Protein AF-0000000074538417 (afdb_homodimer)

Radius of gyration: 27.84 Å; Cα contacts (8 Å, |Δi|>4): 1032; chains: 2; bounding box: 49×85×72 Å

Structure (mmCIF, N/CA/C/O backbone):
data_AF-0000000074538417-model_v1
#
loop_
_entity.id
_entity.type
_entity.pdbx_description
1 polymer 'Transcriptional regulator, LysR family'
#
loop_
_atom_site.group_PDB
_atom_site.id
_atom_site.type_symbol
_atom_site.label_atom_id
_atom_site.label_alt_id
_atom_site.label_comp_id
_atom_site.label_asym_id
_atom_site.label_entity_id
_atom_site.label_seq_id
_atom_site.pdbx_PDB_ins_code
_atom_site.Cartn_x
_atom_site.Cartn_y
_atom_site.Cartn_z
_atom_site.occupancy
_atom_site.B_iso_or_equiv
_atom_site.auth_seq_id
_atom_site.auth_comp_id
_atom_site.auth_asym_id
_atom_site.auth_atom_id
_atom_site.pdbx_PDB_model_num
ATOM 1 N N . MET A 1 1 ? 8.109 -46.25 4.039 1 51.72 1 MET A N 1
ATOM 2 C CA . MET A 1 1 ? 8.203 -44.781 3.967 1 51.72 1 MET A CA 1
ATOM 3 C C . MET A 1 1 ? 7.785 -44.281 2.59 1 51.72 1 MET A C 1
ATOM 5 O O . MET A 1 1 ? 8.258 -44.781 1.569 1 51.72 1 MET A O 1
ATOM 9 N N . ASN A 1 2 ? 6.469 -43.719 2.627 1 66.06 2 ASN A N 1
ATOM 10 C CA . ASN A 1 2 ? 5.992 -43.281 1.321 1 66.06 2 ASN A CA 1
ATOM 11 C C . ASN A 1 2 ? 5.723 -41.781 1.306 1 66.06 2 ASN A C 1
ATOM 13 O O . ASN A 1 2 ? 5.688 -41.125 2.359 1 66.06 2 ASN A O 1
ATOM 17 N N . LEU A 1 3 ? 5.711 -41.219 0.192 1 75.38 3 LEU A N 1
ATOM 18 C CA . LEU A 1 3 ? 5.555 -39.812 -0.021 1 75.38 3 LEU A CA 1
ATOM 19 C C . LEU A 1 3 ? 4.289 -39.281 0.655 1 75.38 3 LEU A C 1
ATOM 21 O O . LEU A 1 3 ? 4.258 -38.156 1.154 1 75.38 3 LEU A O 1
ATOM 25 N N . ARG A 1 4 ? 3.393 -40.156 0.791 1 78.44 4 ARG A N 1
ATOM 26 C CA . ARG A 1 4 ? 2.109 -39.781 1.373 1 78.44 4 ARG A CA 1
ATOM 27 C C . ARG A 1 4 ? 2.248 -39.5 2.863 1 78.44 4 ARG A C 1
ATOM 29 O O . ARG A 1 4 ? 1.647 -38.531 3.377 1 78.44 4 ARG A O 1
ATOM 36 N N . TYR A 1 5 ? 3.029 -40.281 3.543 1 82.62 5 TYR A N 1
ATOM 37 C CA . TYR A 1 5 ? 3.266 -40.062 4.965 1 82.62 5 TYR A CA 1
ATOM 38 C C . TYR A 1 5 ? 4.016 -38.75 5.199 1 82.62 5 TYR A C 1
ATOM 40 O O . TYR A 1 5 ? 3.77 -38.062 6.184 1 82.62 5 TYR A O 1
ATOM 48 N N . MET A 1 6 ? 4.902 -38.469 4.32 1 82.31 6 MET A N 1
ATOM 49 C CA . MET A 1 6 ? 5.637 -37.219 4.422 1 82.31 6 MET A CA 1
ATOM 50 C C . MET A 1 6 ? 4.688 -36.031 4.32 1 82.31 6 MET A C 1
ATOM 52 O O . MET A 1 6 ? 4.844 -35.031 5.047 1 82.31 6 MET A O 1
ATOM 56 N N . GLU A 1 7 ? 3.748 -36.156 3.453 1 86.06 7 GLU A N 1
ATOM 57 C CA . GLU A 1 7 ? 2.729 -35.125 3.318 1 86.06 7 GLU A CA 1
ATOM 58 C C . GLU A 1 7 ? 1.938 -34.969 4.613 1 86.06 7 GLU A C 1
ATOM 60 O O . GLU A 1 7 ? 1.624 -33.844 5.016 1 86.06 7 GLU A O 1
ATOM 65 N N . PHE A 1 8 ? 1.671 -36.125 5.211 1 88.31 8 PHE A N 1
ATOM 66 C CA . PHE A 1 8 ? 0.924 -36.094 6.465 1 88.31 8 PHE A CA 1
ATOM 67 C C . PHE A 1 8 ? 1.686 -35.344 7.543 1 88.31 8 PHE A C 1
ATOM 69 O O . PHE A 1 8 ? 1.124 -34.469 8.211 1 88.31 8 PHE A O 1
ATOM 76 N N . ILE A 1 9 ? 2.92 -35.625 7.629 1 88.62 9 ILE A N 1
ATOM 77 C CA . ILE A 1 9 ? 3.746 -35.062 8.695 1 88.62 9 ILE A CA 1
ATOM 78 C C . ILE A 1 9 ? 3.93 -33.562 8.484 1 88.62 9 ILE A C 1
ATOM 80 O O . ILE A 1 9 ? 3.809 -32.781 9.422 1 88.62 9 ILE A O 1
ATOM 84 N N . VAL A 1 10 ? 4.191 -33.188 7.273 1 87.94 10 VAL A N 1
ATOM 85 C CA . VAL A 1 10 ? 4.41 -31.797 6.973 1 87.94 10 VAL A CA 1
ATOM 86 C C . VAL A 1 10 ? 3.133 -31 7.242 1 87.94 10 VAL A C 1
ATOM 88 O O . VAL A 1 10 ? 3.176 -29.922 7.836 1 87.94 10 VAL A O 1
ATOM 91 N N . THR A 1 11 ? 1.998 -31.516 6.867 1 89.06 11 THR A N 1
ATOM 92 C CA . THR A 1 11 ? 0.714 -30.844 7.078 1 89.06 11 THR A CA 1
ATOM 93 C C . THR A 1 11 ? 0.4 -30.734 8.562 1 89.06 11 THR A C 1
ATOM 95 O O . THR A 1 11 ? -0.076 -29.703 9.023 1 89.06 11 THR A O 1
ATOM 98 N N . LEU A 1 12 ? 0.691 -31.766 9.297 1 90.62 12 LEU A N 1
ATOM 99 C CA . LEU A 1 12 ? 0.471 -31.766 10.742 1 90.62 12 LEU A CA 1
ATOM 100 C C . LEU A 1 12 ? 1.392 -30.766 11.438 1 90.62 12 LEU A C 1
ATOM 102 O O . LEU A 1 12 ? 0.987 -30.109 12.391 1 90.62 12 LEU A O 1
ATOM 106 N N . ALA A 1 13 ? 2.551 -30.672 10.945 1 88.56 13 ALA A N 1
ATOM 107 C CA . ALA A 1 13 ? 3.506 -29.734 11.516 1 88.56 13 ALA A CA 1
ATOM 108 C C . ALA A 1 13 ? 3.045 -28.281 11.312 1 88.56 13 ALA A C 1
ATOM 110 O O . ALA A 1 13 ? 3.258 -27.438 12.172 1 88.56 13 ALA A O 1
ATOM 111 N N . GLU A 1 14 ? 2.475 -28.109 10.195 1 85.88 14 GLU A N 1
ATOM 112 C CA . GLU A 1 14 ? 1.996 -26.781 9.828 1 85.88 14 GLU A CA 1
ATOM 113 C C . GLU A 1 14 ? 0.729 -26.422 10.602 1 85.88 14 GLU A C 1
ATOM 115 O O . GLU A 1 14 ? 0.594 -25.297 11.094 1 85.88 14 GLU A O 1
ATOM 120 N N . THR A 1 15 ? -0.245 -27.328 10.695 1 86.12 15 THR A N 1
ATOM 121 C CA . THR A 1 15 ? -1.566 -27.062 11.258 1 86.12 15 THR A CA 1
ATOM 122 C C . THR A 1 15 ? -1.565 -27.25 12.766 1 86.12 15 THR A C 1
ATOM 124 O O . THR A 1 15 ? -2.432 -26.719 13.469 1 86.12 15 THR A O 1
ATOM 127 N N . ARG A 1 16 ? -0.722 -28.016 13.25 1 87.12 16 ARG A N 1
ATOM 128 C CA . ARG A 1 16 ? -0.548 -28.375 14.656 1 87.12 16 ARG A CA 1
ATOM 129 C C . ARG A 1 16 ? -1.831 -28.953 15.242 1 87.12 16 ARG A C 1
ATOM 131 O O . ARG A 1 16 ? -2.125 -28.766 16.422 1 87.12 16 ARG A O 1
ATOM 138 N N . SER A 1 17 ? -2.627 -29.531 14.398 1 90.81 17 SER A N 1
ATOM 139 C CA . SER A 1 17 ? -3.887 -30.156 14.773 1 90.81 17 SER A CA 1
ATOM 140 C C . SER A 1 17 ? -4.246 -31.297 13.828 1 90.81 17 SER A C 1
ATOM 142 O O . SER A 1 17 ? -4.258 -31.109 12.609 1 90.81 17 SER A O 1
ATOM 144 N N . PHE A 1 18 ? -4.621 -32.438 14.406 1 90.19 18 PHE A N 1
ATOM 145 C CA . PHE A 1 18 ? -4.996 -33.594 13.594 1 90.19 18 PHE A CA 1
ATOM 146 C C . PHE A 1 18 ? -6.277 -33.312 12.812 1 90.19 18 PHE A C 1
ATOM 148 O O . PHE A 1 18 ? -6.391 -33.688 11.648 1 90.19 18 PHE A O 1
ATOM 155 N N . THR A 1 19 ? -7.113 -32.594 13.477 1 89.06 19 THR A N 1
ATOM 156 C CA . THR A 1 19 ? -8.391 -32.312 12.844 1 89.06 19 THR A CA 1
ATOM 157 C C . THR A 1 19 ? -8.211 -31.359 11.664 1 89.06 19 THR A C 1
ATOM 159 O O . THR A 1 19 ? -8.742 -31.594 10.578 1 89.06 19 THR A O 1
ATOM 162 N N . LYS A 1 20 ? -7.441 -30.391 11.867 1 88.31 20 LYS A N 1
ATOM 163 C CA . LYS A 1 20 ? -7.203 -29.422 10.82 1 88.31 20 LYS A CA 1
ATOM 164 C C . LYS A 1 20 ? -6.414 -30.031 9.664 1 88.31 20 LYS A C 1
ATOM 166 O O . LYS A 1 20 ? -6.699 -29.75 8.492 1 88.31 20 LYS A O 1
ATOM 171 N N . ALA A 1 21 ? -5.5 -30.828 10.039 1 91.06 21 ALA A N 1
ATOM 172 C CA . ALA A 1 21 ? -4.668 -31.469 9.031 1 91.06 21 ALA A CA 1
ATOM 173 C C . ALA A 1 21 ? -5.488 -32.438 8.188 1 91.06 21 ALA A C 1
ATOM 175 O O . ALA A 1 21 ? -5.34 -32.5 6.965 1 91.06 21 ALA A O 1
ATOM 176 N N . ALA A 1 22 ? -6.328 -33.156 8.781 1 91.62 22 ALA A N 1
ATOM 177 C CA . ALA A 1 22 ? -7.172 -34.094 8.07 1 91.62 22 ALA A CA 1
ATOM 178 C C . ALA A 1 22 ? -8.07 -33.406 7.062 1 91.62 22 ALA A C 1
ATOM 180 O O . ALA A 1 22 ? -8.234 -33.875 5.934 1 91.62 22 ALA A O 1
ATOM 181 N N . LYS A 1 23 ? -8.57 -32.312 7.48 1 85.25 23 LYS A N 1
ATOM 182 C CA . LYS A 1 23 ? -9.414 -31.516 6.594 1 85.25 23 LYS A CA 1
ATOM 183 C C . LYS A 1 23 ? -8.633 -31.031 5.383 1 85.25 23 LYS A C 1
ATOM 185 O O . LYS A 1 23 ? -9.102 -31.125 4.246 1 85.25 23 LYS A O 1
ATOM 190 N N . LYS A 1 24 ? -7.461 -30.672 5.648 1 83.25 24 LYS A N 1
ATOM 191 C CA . LYS A 1 24 ? -6.605 -30.156 4.582 1 83.25 24 LYS A CA 1
ATOM 192 C C . LYS A 1 24 ? -6.203 -31.281 3.617 1 83.25 24 LYS A C 1
ATOM 194 O O . LYS A 1 24 ? -6.094 -31.047 2.41 1 83.25 24 LYS A O 1
ATOM 199 N N . LEU A 1 25 ? -6.086 -32.406 4.121 1 85.31 25 LEU A N 1
ATOM 200 C CA . LEU A 1 25 ? -5.609 -33.531 3.35 1 85.31 25 LEU A CA 1
ATOM 201 C C . LEU A 1 25 ? -6.777 -34.312 2.758 1 85.31 25 LEU A C 1
ATOM 203 O O . LEU A 1 25 ? -6.574 -35.312 2.045 1 85.31 25 LEU A O 1
ATOM 207 N N . LYS A 1 26 ? -7.988 -33.844 3.092 1 85.38 26 LYS A N 1
ATOM 208 C CA . LYS A 1 26 ? -9.211 -34.469 2.604 1 85.38 26 LYS A CA 1
ATOM 209 C C . LYS A 1 26 ? -9.266 -35.938 3.006 1 85.38 26 LYS A C 1
ATOM 211 O O . LYS A 1 26 ? -9.547 -36.812 2.174 1 85.38 26 LYS A O 1
ATOM 216 N N . MET A 1 27 ? -8.969 -36.125 4.293 1 83.81 27 MET A N 1
ATOM 217 C CA . MET A 1 27 ? -9.062 -37.469 4.848 1 83.81 27 MET A CA 1
ATOM 218 C C . MET A 1 27 ? -9.648 -37.438 6.254 1 83.81 27 MET A C 1
ATOM 220 O O . MET A 1 27 ? -9.828 -36.375 6.832 1 83.81 27 MET A O 1
ATOM 224 N N . SER A 1 28 ? -10.109 -38.594 6.715 1 86.25 28 SER A N 1
ATOM 225 C CA . SER A 1 28 ? -10.664 -38.688 8.062 1 86.25 28 SER A CA 1
ATOM 226 C C . SER A 1 28 ? -9.578 -38.562 9.117 1 86.25 28 SER A C 1
ATOM 228 O O . SER A 1 28 ? -8.453 -39.031 8.906 1 86.25 28 SER A O 1
ATOM 230 N N . GLN A 1 29 ? -9.922 -37.938 10.188 1 89.44 29 GLN A N 1
ATOM 231 C CA . GLN A 1 29 ? -8.977 -37.75 11.281 1 89.44 29 GLN A CA 1
ATOM 232 C C . GLN A 1 29 ? -8.461 -39.094 11.812 1 89.44 29 GLN A C 1
ATOM 234 O O . GLN A 1 29 ? -7.266 -39.25 12.062 1 89.44 29 GLN A O 1
ATOM 239 N N . PRO A 1 30 ? -9.336 -40.156 12.008 1 89.94 30 PRO A N 1
ATOM 240 C CA . PRO A 1 30 ? -8.805 -41.438 12.492 1 89.94 30 PRO A CA 1
ATOM 241 C C . PRO A 1 30 ? -7.797 -42.062 11.531 1 89.94 30 PRO A C 1
ATOM 243 O O . PRO A 1 30 ? -6.809 -42.656 11.969 1 89.94 30 PRO A O 1
ATOM 246 N N . LEU A 1 31 ? -8.07 -41.844 10.312 1 85.88 31 LEU A N 1
ATOM 247 C CA . LEU A 1 31 ? -7.168 -42.406 9.305 1 85.88 31 LEU A CA 1
ATOM 248 C C . LEU A 1 31 ? -5.812 -41.688 9.359 1 85.88 31 LEU A C 1
ATOM 250 O O . LEU A 1 31 ? -4.77 -42.344 9.281 1 85.88 31 LEU A O 1
ATOM 254 N N . LEU A 1 32 ? -5.867 -40.469 9.469 1 92.19 32 LEU A N 1
ATOM 255 C CA . LEU A 1 32 ? -4.625 -39.719 9.562 1 92.19 32 LEU A CA 1
ATOM 256 C C . LEU A 1 32 ? -3.848 -40.094 10.82 1 92.19 32 LEU A C 1
ATOM 258 O O . LEU A 1 32 ? -2.637 -40.312 10.758 1 92.19 32 LEU A O 1
ATOM 262 N N . SER A 1 33 ? -4.574 -40.156 11.938 1 91.62 33 SER A N 1
ATOM 263 C CA . SER A 1 33 ? -3.943 -40.531 13.203 1 91.62 33 SER A CA 1
ATOM 264 C C . SER A 1 33 ? -3.311 -41.906 13.125 1 91.62 33 SER A C 1
ATOM 266 O O . SER A 1 33 ? -2.16 -42.094 13.523 1 91.62 33 SER A O 1
ATOM 268 N N . LYS A 1 34 ? -4.051 -42.812 12.555 1 89.31 34 LYS A N 1
ATOM 269 C CA . LYS A 1 34 ? -3.549 -44.156 12.406 1 89.31 34 LYS A CA 1
ATOM 270 C C . LYS A 1 34 ? -2.307 -44.188 11.523 1 89.31 34 LYS A C 1
ATOM 272 O O . LYS A 1 34 ? -1.366 -44.938 11.789 1 89.31 34 LYS A O 1
ATOM 277 N N . SER A 1 35 ? -2.42 -43.438 10.5 1 88.31 35 SER A N 1
ATOM 278 C CA . SER A 1 35 ? -1.297 -43.406 9.57 1 88.31 35 SER A CA 1
ATOM 279 C C . SER A 1 35 ? -0.035 -42.875 10.25 1 88.31 35 SER A C 1
ATOM 281 O O . SER A 1 35 ? 1.056 -43.406 10.039 1 88.31 35 SER A O 1
ATOM 283 N N . ILE A 1 36 ? -0.204 -41.938 11.078 1 91 36 ILE A N 1
ATOM 284 C CA . ILE A 1 36 ? 0.928 -41.312 11.773 1 91 36 ILE A CA 1
ATOM 285 C C . ILE A 1 36 ? 1.491 -42.312 12.789 1 91 36 ILE A C 1
ATOM 287 O O . ILE A 1 36 ? 2.709 -42.469 12.898 1 91 36 ILE A O 1
ATOM 291 N N . ILE A 1 37 ? 0.604 -42.906 13.484 1 88.12 37 ILE A N 1
ATOM 292 C CA . ILE A 1 37 ? 1.021 -43.906 14.469 1 88.12 37 ILE A CA 1
ATOM 293 C C . ILE A 1 37 ? 1.771 -45.031 13.766 1 88.12 37 ILE A C 1
ATOM 295 O O . ILE A 1 37 ? 2.811 -45.5 14.25 1 88.12 37 ILE A O 1
ATOM 299 N N . SER A 1 38 ? 1.207 -45.406 12.68 1 84.62 38 SER A N 1
ATOM 300 C CA . SER A 1 38 ? 1.849 -46.469 11.906 1 84.62 38 SER A CA 1
ATOM 301 C C . SER A 1 38 ? 3.26 -46.062 11.492 1 84.62 38 SER A C 1
ATOM 303 O O . SER A 1 38 ? 4.191 -46.875 11.586 1 84.62 38 SER A O 1
ATOM 305 N N . LEU A 1 39 ? 3.383 -44.938 11.031 1 85.31 39 LEU A N 1
ATOM 306 C CA . LEU A 1 39 ? 4.688 -44.438 10.609 1 85.31 39 LEU A CA 1
ATOM 307 C C . LEU A 1 39 ? 5.648 -44.344 11.797 1 85.31 39 LEU A C 1
ATOM 309 O O . LEU A 1 39 ? 6.809 -44.75 11.688 1 85.31 39 LEU A O 1
ATOM 313 N N . GLU A 1 40 ? 5.168 -43.875 12.914 1 88.56 40 GLU A N 1
ATOM 314 C CA . GLU A 1 40 ? 5.996 -43.781 14.109 1 88.56 40 GLU A CA 1
ATOM 315 C C . GLU A 1 40 ? 6.441 -45.156 14.586 1 88.56 40 GLU A C 1
ATOM 317 O O . GLU A 1 40 ? 7.586 -45.344 15.016 1 88.56 40 GLU A O 1
ATOM 322 N N . ASN A 1 41 ? 5.535 -46.062 14.445 1 84 41 ASN A N 1
ATOM 323 C CA . ASN A 1 41 ? 5.863 -47.438 14.805 1 84 41 ASN A CA 1
ATOM 324 C C . ASN A 1 41 ? 6.918 -48.031 13.875 1 84 41 ASN A C 1
ATOM 326 O O . ASN A 1 41 ? 7.828 -48.719 14.32 1 84 41 ASN A O 1
ATOM 330 N N . GLU A 1 42 ? 6.707 -47.719 12.641 1 80.44 42 GLU A N 1
ATOM 331 C CA . GLU A 1 42 ? 7.672 -48.219 11.656 1 80.44 42 GLU A CA 1
ATOM 332 C C . GLU A 1 42 ? 9.062 -47.625 11.906 1 80.44 42 GLU A C 1
ATOM 334 O O . GLU A 1 42 ? 10.062 -48.344 11.797 1 80.44 42 GLU A O 1
ATOM 339 N N . LEU A 1 43 ? 9.062 -46.406 12.312 1 81.19 43 LEU A N 1
ATOM 340 C CA . LEU A 1 43 ? 10.32 -45.688 12.531 1 81.19 43 LEU A CA 1
ATOM 341 C C . LEU A 1 43 ? 10.836 -45.938 13.953 1 81.19 43 LEU A C 1
ATOM 343 O O . LEU A 1 43 ? 11.992 -45.625 14.25 1 81.19 43 LEU A O 1
ATOM 347 N N . LYS A 1 44 ? 9.984 -46.469 14.727 1 84.88 44 LYS A N 1
ATOM 348 C CA . LYS A 1 44 ? 10.281 -46.719 16.141 1 84.88 44 LYS A CA 1
ATOM 349 C C . LYS A 1 44 ? 10.672 -45.438 16.859 1 84.88 44 LYS A C 1
ATOM 351 O O . LYS A 1 44 ? 11.594 -45.438 17.688 1 84.88 44 LYS A O 1
ATOM 356 N N . ILE A 1 45 ? 10.141 -44.375 16.438 1 84.38 45 ILE A N 1
ATOM 357 C CA . ILE A 1 45 ? 10.359 -43.094 17.062 1 84.38 45 ILE A CA 1
ATOM 358 C C . ILE A 1 45 ? 9.086 -42.25 17 1 84.38 45 ILE A C 1
ATOM 360 O O . ILE A 1 45 ? 8.32 -42.344 16.031 1 84.38 45 ILE A O 1
ATOM 364 N N . SER A 1 46 ? 8.828 -41.438 18 1 90.25 46 SER A N 1
ATOM 365 C CA . SER A 1 46 ? 7.684 -40.531 17.984 1 90.25 46 SER A CA 1
ATOM 366 C C . SER A 1 46 ? 8.016 -39.25 17.281 1 90.25 46 SER A C 1
ATOM 368 O O . SER A 1 46 ? 9.055 -38.625 17.547 1 90.25 46 SER A O 1
ATOM 370 N N . LEU A 1 47 ? 7.18 -38.875 16.422 1 90.75 47 LEU A N 1
ATOM 371 C CA . LEU A 1 47 ? 7.414 -37.656 15.664 1 90.75 47 LEU A CA 1
ATOM 372 C C . LEU A 1 47 ? 6.648 -36.5 16.281 1 90.75 47 LEU A C 1
ATOM 374 O O . LEU A 1 47 ? 7.008 -35.344 16.062 1 90.75 47 LEU A O 1
ATOM 378 N N . PHE A 1 48 ? 5.57 -36.781 17.047 1 92.19 48 PHE A N 1
ATOM 379 C CA . PHE A 1 48 ? 4.746 -35.75 17.625 1 92.19 48 PHE A CA 1
ATOM 380 C C . PHE A 1 48 ? 4.566 -35.969 19.125 1 92.19 48 PHE A C 1
ATOM 382 O O . PHE A 1 48 ? 4.488 -37.094 19.594 1 92.19 48 PHE A O 1
ATOM 389 N N . GLU A 1 49 ? 4.652 -34.75 19.859 1 87.38 49 GLU A N 1
ATOM 390 C CA . GLU A 1 49 ? 4.152 -34.75 21.234 1 87.38 49 GLU A CA 1
ATOM 391 C C . GLU A 1 49 ? 2.652 -34.469 21.266 1 87.38 49 GLU A C 1
ATOM 393 O O . GLU A 1 49 ? 2.199 -33.406 20.781 1 87.38 49 GLU A O 1
ATOM 398 N N . ARG A 1 50 ? 1.9 -35.406 21.625 1 80.19 50 ARG A N 1
ATOM 399 C CA . ARG A 1 50 ? 0.446 -35.281 21.562 1 80.19 50 ARG A CA 1
ATOM 400 C C . ARG A 1 50 ? -0.073 -34.312 22.625 1 80.19 50 ARG A C 1
ATOM 402 O O . ARG A 1 50 ? -0.735 -34.719 23.578 1 80.19 50 ARG A O 1
ATOM 409 N N . THR A 1 51 ? 0.466 -33.125 22.5 1 76.62 51 THR A N 1
ATOM 410 C CA . THR A 1 51 ? 0.007 -32 23.312 1 76.62 51 THR A CA 1
ATOM 411 C C . THR A 1 51 ? -0.991 -31.156 22.531 1 76.62 51 THR A C 1
ATOM 413 O O . THR A 1 51 ? -1.184 -31.359 21.328 1 76.62 51 THR A O 1
ATOM 416 N N . THR A 1 52 ? -1.76 -30.344 23.172 1 79.19 52 THR A N 1
ATOM 417 C CA . THR A 1 52 ? -2.619 -29.344 22.547 1 79.19 52 THR A CA 1
ATOM 418 C C . THR A 1 52 ? -2.061 -27.938 22.766 1 79.19 52 THR A C 1
ATOM 420 O O . THR A 1 52 ? -2.02 -27.453 23.891 1 79.19 52 THR A O 1
ATOM 423 N N . PRO A 1 53 ? -1.427 -27.344 21.766 1 82.88 53 PRO A N 1
ATOM 424 C CA . PRO A 1 53 ? -1.441 -27.781 20.375 1 82.88 53 PRO A CA 1
ATOM 425 C C . PRO A 1 53 ? -0.382 -28.844 20.078 1 82.88 53 PRO A C 1
ATOM 427 O O . PRO A 1 53 ? 0.599 -28.969 20.828 1 82.88 53 PRO A O 1
ATOM 430 N N . LEU A 1 54 ? -0.622 -29.609 19.031 1 85.75 54 LEU A N 1
ATOM 431 C CA . LEU A 1 54 ? 0.298 -30.656 18.594 1 85.75 54 LEU A CA 1
ATOM 432 C C . LEU A 1 54 ? 1.681 -30.078 18.312 1 85.75 54 LEU A C 1
ATOM 434 O O . LEU A 1 54 ? 1.804 -29.062 17.641 1 85.75 54 LEU A O 1
ATOM 438 N N . THR A 1 55 ? 2.672 -30.656 18.922 1 88.88 55 THR A N 1
ATOM 439 C CA . THR A 1 55 ? 4.035 -30.172 18.719 1 88.88 55 THR A CA 1
ATOM 440 C C . THR A 1 55 ? 4.934 -31.312 18.219 1 88.88 55 THR A C 1
ATOM 442 O O . THR A 1 55 ? 4.695 -32.469 18.547 1 88.88 55 THR A O 1
ATOM 445 N N . LEU A 1 56 ? 5.883 -30.906 17.453 1 87.5 56 LEU A N 1
ATOM 446 C CA . LEU A 1 56 ? 6.844 -31.875 16.922 1 87.5 56 LEU A CA 1
ATOM 447 C C . LEU A 1 56 ? 7.879 -32.25 17.984 1 87.5 56 LEU A C 1
ATOM 449 O O . LEU A 1 56 ? 8.305 -31.391 18.766 1 87.5 56 LEU A O 1
ATOM 453 N N . THR A 1 57 ? 8.297 -33.562 18.094 1 86.25 57 THR A N 1
ATOM 454 C CA . THR A 1 57 ? 9.508 -33.969 18.812 1 86.25 57 THR A CA 1
ATOM 455 C C . THR A 1 57 ? 10.758 -33.5 18.062 1 86.25 57 THR A C 1
ATOM 457 O O . THR A 1 57 ? 10.656 -32.969 16.953 1 86.25 57 THR A O 1
ATOM 460 N N . LYS A 1 58 ? 11.898 -33.688 18.703 1 83.62 58 LYS A N 1
ATOM 461 C CA . LYS A 1 58 ? 13.141 -33.406 18 1 83.62 58 LYS A CA 1
ATOM 462 C C . LYS A 1 58 ? 13.258 -34.219 16.703 1 83.62 58 LYS A C 1
ATOM 464 O O . LYS A 1 58 ? 13.664 -33.688 15.672 1 83.62 58 LYS A O 1
ATOM 469 N N . ALA A 1 59 ? 12.922 -35.438 16.859 1 83.88 59 ALA A N 1
ATOM 470 C CA . ALA A 1 59 ? 12.898 -36.312 15.688 1 83.88 59 ALA A CA 1
ATOM 471 C C . ALA A 1 59 ? 11.867 -35.844 14.664 1 83.88 59 ALA A C 1
ATOM 473 O O . ALA A 1 59 ? 12.109 -35.906 13.461 1 83.88 59 ALA A O 1
ATOM 474 N N . GLY A 1 60 ? 10.773 -35.375 15.148 1 88.19 60 GLY A N 1
ATOM 475 C CA . GLY A 1 60 ? 9.727 -34.844 14.289 1 88.19 60 GLY A CA 1
ATOM 476 C C . GLY A 1 60 ? 10.156 -33.625 13.5 1 88.19 60 GLY A C 1
ATOM 477 O O . GLY A 1 60 ? 9.82 -33.5 12.32 1 88.19 60 GLY A O 1
ATOM 478 N N . GLU A 1 61 ? 10.883 -32.844 14.102 1 85.06 61 GLU A N 1
ATOM 479 C CA . GLU A 1 61 ? 11.398 -31.656 13.445 1 85.06 61 GLU A CA 1
ATOM 480 C C . GLU A 1 61 ? 12.32 -32.031 12.289 1 85.06 61 GLU A C 1
ATOM 482 O O . GLU A 1 61 ? 12.211 -31.453 11.203 1 85.06 61 GLU A O 1
ATOM 487 N N . ILE A 1 62 ? 13.156 -32.969 12.641 1 79.88 62 ILE A N 1
ATOM 488 C CA . ILE A 1 62 ? 14.109 -33.406 11.625 1 79.88 62 ILE A CA 1
ATOM 489 C C . ILE A 1 62 ? 13.359 -34.062 10.469 1 79.88 62 ILE A C 1
ATOM 491 O O . ILE A 1 62 ? 13.625 -33.75 9.305 1 79.88 62 ILE A O 1
ATOM 495 N N . TYR A 1 63 ? 12.477 -34.906 10.844 1 83.94 63 TYR A N 1
ATOM 496 C CA . TYR A 1 63 ? 11.711 -35.594 9.82 1 83.94 63 TYR A CA 1
ATOM 497 C C . TYR A 1 63 ? 10.93 -34.625 8.961 1 83.94 63 TYR A C 1
ATOM 499 O O . TYR A 1 63 ? 10.953 -34.688 7.73 1 83.94 63 TYR A O 1
ATOM 507 N N . ALA A 1 64 ? 10.242 -33.656 9.594 1 86 64 ALA A N 1
ATOM 508 C CA . ALA A 1 64 ? 9.414 -32.719 8.875 1 86 64 ALA A CA 1
ATOM 509 C C . ALA A 1 64 ? 10.25 -31.844 7.938 1 86 64 ALA A C 1
ATOM 511 O O . ALA A 1 64 ? 9.852 -31.578 6.801 1 86 64 ALA A O 1
ATOM 512 N N . ALA A 1 65 ? 11.367 -31.547 8.398 1 78.94 65 ALA A N 1
ATOM 513 C CA . ALA A 1 65 ? 12.258 -30.734 7.574 1 78.94 65 ALA A CA 1
ATOM 514 C C . ALA A 1 65 ? 12.727 -31.5 6.344 1 78.94 65 ALA A C 1
ATOM 516 O O . ALA A 1 65 ? 12.703 -30.969 5.23 1 78.94 65 AL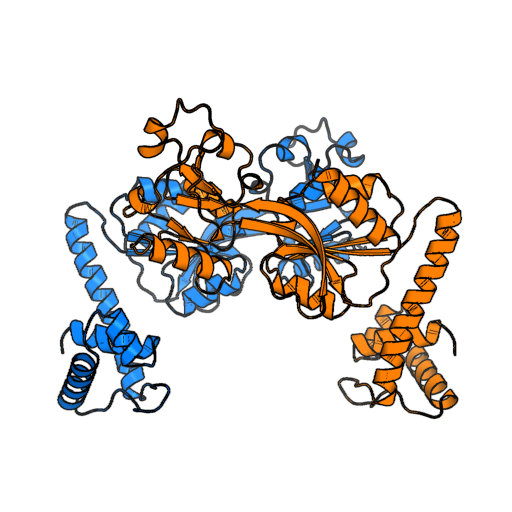A A O 1
ATOM 517 N N . LYS A 1 66 ? 13.109 -32.719 6.582 1 75 66 LYS A N 1
ATOM 518 C CA . LYS A 1 66 ? 13.594 -33.562 5.484 1 75 66 LYS A CA 1
ATOM 519 C C . LYS A 1 66 ? 12.453 -33.969 4.551 1 75 66 LYS A C 1
ATOM 521 O O . LYS A 1 66 ? 12.633 -34.031 3.334 1 75 66 LYS A O 1
ATOM 526 N N . ALA A 1 67 ? 11.336 -34.25 5.164 1 80.81 67 ALA A N 1
ATOM 527 C CA . ALA A 1 67 ? 10.164 -34.594 4.375 1 80.81 67 ALA A CA 1
ATOM 528 C C . ALA A 1 67 ? 9.766 -33.438 3.441 1 80.81 67 ALA A C 1
ATOM 530 O O . ALA A 1 67 ? 9.43 -33.688 2.277 1 80.81 67 ALA A O 1
ATOM 531 N N . LYS A 1 68 ? 9.836 -32.312 3.977 1 79.75 68 LYS A N 1
ATOM 532 C CA . LYS A 1 68 ? 9.516 -31.125 3.168 1 79.75 68 LYS A CA 1
ATOM 533 C C . LYS A 1 68 ? 10.438 -31.016 1.959 1 79.75 68 LYS A C 1
ATOM 535 O O . LYS A 1 68 ? 9.977 -30.812 0.835 1 79.75 68 LYS A O 1
ATOM 540 N N . ILE A 1 69 ? 11.695 -31.312 2.191 1 69.44 69 ILE A N 1
ATOM 541 C CA . ILE A 1 69 ? 12.688 -31.266 1.128 1 69.44 69 ILE A CA 1
ATOM 542 C C . ILE A 1 69 ? 12.398 -32.344 0.104 1 69.44 69 ILE A C 1
ATOM 544 O O . ILE A 1 69 ? 12.453 -32.125 -1.104 1 69.44 69 ILE A O 1
ATOM 548 N N . MET A 1 70 ? 12.109 -33.469 0.616 1 70.06 70 MET A N 1
ATOM 549 C CA . MET A 1 70 ? 11.852 -34.625 -0.261 1 70.06 70 MET A CA 1
ATOM 550 C C . MET A 1 70 ? 10.609 -34.375 -1.109 1 70.06 70 MET A C 1
ATOM 552 O O . MET A 1 70 ? 10.602 -34.688 -2.305 1 70.06 70 MET A O 1
ATOM 556 N N . LEU A 1 71 ? 9.641 -33.906 -0.504 1 76.38 71 LEU A N 1
ATOM 557 C CA . LEU A 1 71 ? 8.414 -33.625 -1.235 1 76.38 71 LEU A CA 1
ATOM 558 C C . LEU A 1 71 ? 8.641 -32.562 -2.307 1 76.38 71 LEU A C 1
ATOM 560 O O . LEU A 1 71 ? 8.133 -32.688 -3.424 1 76.38 71 LEU A O 1
ATOM 564 N N . GLU A 1 72 ? 9.398 -31.703 -1.935 1 69.94 72 GLU A N 1
ATOM 565 C CA . GLU A 1 72 ? 9.75 -30.656 -2.889 1 69.94 72 GLU A CA 1
ATOM 566 C C . GLU A 1 72 ? 10.578 -31.219 -4.043 1 69.94 72 GLU A C 1
ATOM 568 O O . GLU A 1 72 ? 10.344 -30.875 -5.203 1 69.94 72 GLU A O 1
ATOM 573 N N . THR A 1 73 ? 11.508 -32.094 -3.686 1 61.41 73 THR A N 1
ATOM 574 C CA . THR A 1 73 ? 12.344 -32.75 -4.695 1 61.41 73 THR A CA 1
ATOM 575 C C . THR A 1 73 ? 11.5 -33.625 -5.617 1 61.41 73 THR A C 1
ATOM 577 O O . THR A 1 73 ? 11.711 -33.625 -6.832 1 61.41 73 THR A O 1
ATOM 580 N N . PHE A 1 74 ? 10.641 -34.344 -5.059 1 63.78 74 PHE A N 1
ATOM 581 C CA . PHE A 1 74 ? 9.75 -35.188 -5.836 1 63.78 74 PHE A CA 1
ATOM 582 C C . PHE A 1 74 ? 8.898 -34.344 -6.793 1 63.78 74 PHE A C 1
ATOM 584 O O . PHE A 1 74 ? 8.734 -34.719 -7.957 1 63.78 74 PHE A O 1
ATOM 591 N N . GLN A 1 75 ? 8.398 -33.344 -6.266 1 64.81 75 GLN A N 1
ATOM 592 C CA . GLN A 1 75 ? 7.613 -32.469 -7.109 1 64.81 75 GLN A CA 1
ATOM 593 C C . GLN A 1 75 ? 8.461 -31.891 -8.242 1 64.81 75 GLN A C 1
ATOM 595 O O . GLN A 1 75 ? 8 -31.797 -9.383 1 64.81 75 GLN A O 1
ATOM 600 N N . GLU A 1 76 ? 9.625 -31.609 -7.938 1 60.38 76 GLU A N 1
ATOM 601 C CA . GLU A 1 76 ? 10.57 -31.125 -8.938 1 60.38 76 GLU A CA 1
ATOM 602 C C . GLU A 1 76 ? 10.797 -32.188 -10.031 1 60.38 76 GLU A C 1
ATOM 604 O O . GLU A 1 76 ? 10.844 -31.828 -11.219 1 60.38 76 GLU A O 1
ATOM 609 N N . LEU A 1 77 ? 11.016 -33.344 -9.625 1 54.88 77 LEU A N 1
ATOM 610 C CA . LEU A 1 77 ? 11.211 -34.469 -10.562 1 54.88 77 LEU A CA 1
ATOM 611 C C . LEU A 1 77 ? 10.016 -34.594 -11.5 1 54.88 77 LEU A C 1
ATOM 613 O O . LEU A 1 77 ? 10.188 -34.688 -12.719 1 54.88 77 LEU A O 1
ATOM 617 N N . ASN A 1 78 ? 8.93 -34.625 -10.898 1 58.38 78 ASN A N 1
ATOM 618 C CA . ASN A 1 78 ? 7.715 -34.719 -11.703 1 58.38 78 ASN A CA 1
ATOM 619 C C . ASN A 1 78 ? 7.594 -33.594 -12.695 1 58.38 78 ASN A C 1
ATOM 621 O O . ASN A 1 78 ? 7.219 -33.781 -13.852 1 58.38 78 ASN A O 1
ATOM 625 N N . ASP A 1 79 ? 7.926 -32.5 -12.188 1 59.03 79 ASP A N 1
ATOM 626 C CA . ASP A 1 79 ? 7.875 -31.312 -13.031 1 59.03 79 ASP A CA 1
ATOM 627 C C . ASP A 1 79 ? 8.875 -31.406 -14.18 1 59.03 79 ASP A C 1
ATOM 629 O O . ASP A 1 79 ? 8.562 -31.062 -15.32 1 59.03 79 ASP A O 1
ATOM 633 N N . GLN A 1 80 ? 9.977 -31.844 -13.828 1 53.69 80 GLN A N 1
ATOM 634 C CA . GLN A 1 80 ? 11.016 -32.031 -14.828 1 53.69 80 GLN A CA 1
ATOM 635 C C . GLN A 1 80 ? 10.586 -33.031 -15.891 1 53.69 80 GLN A C 1
ATOM 637 O O . GLN A 1 80 ? 10.836 -32.812 -17.078 1 53.69 80 GLN A O 1
ATOM 642 N N . ILE A 1 81 ? 10.062 -34 -15.477 1 53.34 81 ILE A N 1
ATOM 643 C CA . ILE A 1 81 ? 9.617 -35.031 -16.422 1 53.34 81 ILE A CA 1
ATOM 644 C C . ILE A 1 81 ? 8.539 -34.438 -17.328 1 53.34 81 ILE A C 1
ATOM 646 O O . ILE A 1 81 ? 8.555 -34.688 -18.547 1 53.34 81 ILE A O 1
ATOM 650 N N . LYS A 1 82 ? 7.703 -33.75 -16.703 1 53.88 82 LYS A N 1
ATOM 651 C CA . LYS A 1 82 ? 6.645 -33.094 -17.484 1 53.88 82 LYS A CA 1
ATOM 652 C C . LYS A 1 82 ? 7.223 -32.062 -18.438 1 53.88 82 LYS A C 1
ATOM 654 O O . LYS A 1 82 ? 6.738 -31.922 -19.562 1 53.88 82 LYS A O 1
ATOM 659 N N . GLU A 1 83 ? 8.164 -31.359 -17.922 1 52.59 83 GLU A N 1
ATOM 660 C CA . GLU A 1 83 ? 8.859 -30.375 -18.734 1 52.59 83 GLU A CA 1
ATOM 661 C C . GLU A 1 83 ? 9.461 -31.016 -19.984 1 52.59 83 GLU A C 1
ATOM 663 O O . GLU A 1 83 ? 9.523 -30.391 -21.047 1 52.59 83 GLU A O 1
ATOM 668 N N . LEU A 1 84 ? 10.008 -32.125 -19.781 1 50.84 84 LEU A N 1
ATOM 669 C CA . LEU A 1 84 ? 10.531 -32.844 -20.938 1 50.84 84 LEU A CA 1
ATOM 670 C C . LEU A 1 84 ? 9.477 -32.938 -22.031 1 50.84 84 LEU A C 1
ATOM 672 O O . LEU A 1 84 ? 9.812 -33 -23.219 1 50.84 84 LEU A O 1
ATOM 676 N N . ASN A 1 85 ? 8.367 -32.875 -21.547 1 48.56 85 ASN A N 1
ATOM 677 C CA . ASN A 1 85 ? 7.355 -32.844 -22.609 1 48.56 85 ASN A CA 1
ATOM 678 C C . ASN A 1 85 ? 7.016 -31.438 -23.047 1 48.56 85 ASN A C 1
ATOM 680 O O . ASN A 1 85 ? 6.004 -31.219 -23.719 1 48.56 85 ASN A O 1
ATOM 684 N N . GLY A 1 86 ? 7.91 -30.438 -22.734 1 53.44 86 GLY A N 1
ATOM 685 C CA . GLY A 1 86 ? 7.824 -29.062 -23.203 1 53.44 86 GLY A CA 1
ATOM 686 C C . GLY A 1 86 ? 6.922 -28.203 -22.359 1 53.44 86 GLY A C 1
ATOM 687 O O . GLY A 1 86 ? 6.887 -26.969 -22.516 1 53.44 86 GLY A O 1
ATOM 688 N N . ILE A 1 87 ? 5.969 -28.75 -21.719 1 52.62 87 ILE A N 1
ATOM 689 C CA . ILE A 1 87 ? 5.008 -27.969 -20.953 1 52.62 87 ILE A CA 1
ATOM 690 C C . ILE A 1 87 ? 5.52 -27.75 -19.531 1 52.62 87 ILE A C 1
ATOM 692 O O . ILE A 1 87 ? 5.672 -28.703 -18.781 1 52.62 87 ILE A O 1
ATOM 696 N N . MET A 1 88 ? 6.316 -26.734 -19.375 1 58.41 88 MET A N 1
ATOM 697 C CA . MET A 1 88 ? 6.75 -26.469 -18 1 58.41 88 MET A CA 1
ATOM 698 C C . MET A 1 88 ? 5.551 -26.312 -17.078 1 58.41 88 MET A C 1
ATOM 700 O O . MET A 1 88 ? 4.816 -25.312 -17.172 1 58.41 88 MET A O 1
ATOM 704 N N . THR A 1 89 ? 5.062 -27.328 -16.422 1 61.41 89 THR A N 1
ATOM 705 C CA . THR A 1 89 ? 3.916 -27.375 -15.516 1 61.41 89 THR A CA 1
ATOM 706 C C . THR A 1 89 ? 4.359 -27.234 -14.062 1 61.41 89 THR A C 1
ATOM 708 O O . THR A 1 89 ? 3.555 -27.406 -13.148 1 61.41 89 THR A O 1
ATOM 711 N N . GLY A 1 90 ? 5.594 -26.781 -13.891 1 72.69 90 GLY A N 1
ATOM 712 C CA . GLY A 1 90 ? 6.07 -26.75 -12.516 1 72.69 90 GLY A CA 1
ATOM 713 C C . GLY A 1 90 ? 5.457 -25.641 -11.695 1 72.69 90 GLY A C 1
ATOM 714 O O . GLY A 1 90 ? 4.617 -24.891 -12.188 1 72.69 90 GLY A O 1
ATOM 715 N N . LYS A 1 91 ? 5.719 -25.812 -10.359 1 84.19 91 LYS A N 1
ATOM 716 C CA . LYS A 1 91 ? 5.223 -24.844 -9.391 1 84.19 91 LYS A CA 1
ATOM 717 C C . LYS A 1 91 ? 6.305 -23.828 -9.016 1 84.19 91 LYS A C 1
ATOM 719 O O . LYS A 1 91 ? 7.477 -24.188 -8.898 1 84.19 91 LYS A O 1
ATOM 724 N N . VAL A 1 92 ? 5.965 -22.594 -8.992 1 92.19 92 VAL A N 1
ATOM 725 C CA . VAL A 1 92 ? 6.895 -21.562 -8.539 1 92.19 92 VAL A CA 1
ATOM 726 C C . VAL A 1 92 ? 6.148 -20.531 -7.684 1 92.19 92 VAL A C 1
ATOM 728 O O . VAL A 1 92 ? 5.012 -20.172 -7.992 1 92.19 92 VAL A O 1
ATOM 731 N N . ARG A 1 93 ? 6.734 -20.328 -6.574 1 95.38 93 ARG A N 1
ATOM 732 C CA . ARG A 1 93 ? 6.211 -19.297 -5.684 1 95.38 93 ARG A CA 1
ATOM 733 C C . ARG A 1 93 ? 7.094 -18.047 -5.699 1 95.38 93 ARG A C 1
ATOM 735 O O . ARG A 1 93 ? 8.25 -18.094 -5.266 1 95.38 93 ARG A O 1
ATOM 742 N N . ILE A 1 94 ? 6.496 -16.844 -6.109 1 96 94 ILE A N 1
ATOM 743 C CA . ILE A 1 94 ? 7.285 -15.625 -6.277 1 96 94 ILE A CA 1
ATOM 744 C C . ILE A 1 94 ? 6.73 -14.523 -5.379 1 96 94 ILE A C 1
ATOM 746 O O . ILE A 1 94 ? 5.523 -14.281 -5.355 1 96 94 ILE A O 1
ATOM 750 N N . GLY A 1 95 ? 7.641 -13.875 -4.613 1 96.31 95 GLY A N 1
ATOM 751 C CA . GLY A 1 95 ? 7.266 -12.75 -3.777 1 96.31 95 GLY A CA 1
ATOM 752 C C . GLY A 1 95 ? 7.703 -11.414 -4.348 1 96.31 95 GLY A C 1
ATOM 753 O O . GLY A 1 95 ? 8.75 -11.32 -4.984 1 96.31 95 GLY A O 1
ATOM 754 N N . PHE A 1 96 ? 6.797 -10.438 -4.125 1 94.38 96 PHE A N 1
ATOM 755 C CA . PHE A 1 96 ? 7.109 -9.07 -4.527 1 94.38 96 PHE A CA 1
ATOM 756 C C . PHE A 1 96 ? 6.883 -8.102 -3.375 1 94.38 96 PHE A C 1
ATOM 758 O O . PHE A 1 96 ? 5.855 -8.164 -2.697 1 94.38 96 PHE A O 1
ATOM 765 N N . SER A 1 97 ? 7.875 -7.227 -3.209 1 91.44 97 SER A N 1
ATOM 766 C CA . SER A 1 97 ? 7.52 -6.012 -2.484 1 91.44 97 SER A CA 1
ATOM 767 C C . SER A 1 97 ? 6.766 -5.035 -3.381 1 91.44 97 SER A C 1
ATOM 769 O O . SER A 1 97 ? 6.793 -5.16 -4.605 1 91.44 97 SER A O 1
ATOM 771 N N . GLN A 1 98 ? 6.094 -4.125 -2.762 1 86.69 98 GLN A N 1
ATOM 772 C CA . GLN A 1 98 ? 5.375 -3.127 -3.547 1 86.69 98 GLN A CA 1
ATOM 773 C C . GLN A 1 98 ? 6.312 -2.406 -4.512 1 86.69 98 GLN A C 1
ATOM 775 O O . GLN A 1 98 ? 5.996 -2.258 -5.695 1 86.69 98 GLN A O 1
ATOM 780 N N . THR A 1 99 ? 7.402 -1.949 -4 1 87.12 99 THR A N 1
ATOM 781 C CA . THR A 1 99 ? 8.352 -1.22 -4.832 1 87.12 99 THR A CA 1
ATOM 782 C C . THR A 1 99 ? 8.961 -2.135 -5.895 1 87.12 99 THR A C 1
ATOM 784 O O . THR A 1 99 ? 9.133 -1.729 -7.043 1 87.12 99 THR A O 1
ATOM 787 N N . GLY A 1 100 ? 9.258 -3.318 -5.48 1 89.56 100 GLY A N 1
ATOM 788 C CA . GLY A 1 100 ? 9.812 -4.266 -6.434 1 89.56 100 GLY A CA 1
ATOM 789 C C . GLY A 1 100 ? 8.891 -4.523 -7.613 1 89.56 100 GLY A C 1
ATOM 790 O O . GLY A 1 100 ? 9.336 -4.535 -8.766 1 89.56 100 GLY A O 1
ATOM 791 N N . TYR A 1 101 ? 7.652 -4.711 -7.344 1 88.75 101 TYR A N 1
ATOM 792 C CA . TYR A 1 101 ? 6.684 -4.953 -8.406 1 88.75 101 TYR A CA 1
ATOM 793 C C . TYR A 1 101 ? 6.594 -3.752 -9.344 1 88.75 101 TYR A C 1
ATOM 795 O O . TYR A 1 101 ? 6.59 -3.908 -10.562 1 88.75 101 TYR A O 1
ATOM 803 N N . ASN A 1 102 ? 6.539 -2.615 -8.758 1 85.75 102 ASN A N 1
ATOM 804 C CA . ASN A 1 102 ? 6.316 -1.4 -9.539 1 85.75 102 ASN A CA 1
ATOM 805 C C . ASN A 1 102 ? 7.52 -1.072 -10.422 1 85.75 102 ASN A C 1
ATOM 807 O O . ASN A 1 102 ? 7.379 -0.405 -11.445 1 85.75 102 ASN A O 1
ATOM 811 N N . LEU A 1 103 ? 8.625 -1.506 -10.055 1 86 103 LEU A N 1
ATOM 812 C CA . LEU A 1 103 ? 9.82 -1.241 -10.852 1 86 103 LEU A CA 1
ATOM 813 C C . LEU A 1 103 ? 9.852 -2.123 -12.094 1 86 103 LEU A C 1
ATOM 815 O O . LEU A 1 103 ? 10.531 -1.802 -13.078 1 86 103 LEU A O 1
ATOM 819 N N . MET A 1 104 ? 9.125 -3.215 -12.023 1 86.38 104 MET A N 1
ATOM 820 C CA . MET A 1 104 ? 9.047 -4.094 -13.18 1 86.38 104 MET A CA 1
ATOM 821 C C . MET A 1 104 ? 7.66 -4.723 -13.297 1 86.38 104 MET A C 1
ATOM 823 O O . MET A 1 104 ? 7.527 -5.949 -13.297 1 86.38 104 MET A O 1
ATOM 827 N N . PRO A 1 105 ? 6.719 -3.934 -13.609 1 82.44 105 PRO A N 1
ATOM 828 C CA . PRO A 1 105 ? 5.328 -4.398 -13.555 1 82.44 105 PRO A CA 1
ATOM 829 C C . PRO A 1 105 ? 4.977 -5.355 -14.688 1 82.44 105 PRO A C 1
ATOM 831 O O . PRO A 1 105 ? 4.035 -6.145 -14.562 1 82.44 105 PRO A O 1
ATOM 834 N N . ASN A 1 106 ? 5.738 -5.379 -15.727 1 84.44 106 ASN A N 1
ATOM 835 C CA . ASN A 1 106 ? 5.363 -6.137 -16.922 1 84.44 106 ASN A CA 1
ATOM 836 C C . ASN A 1 106 ? 5.926 -7.555 -16.875 1 84.44 106 ASN A C 1
ATOM 838 O O . ASN A 1 106 ? 5.543 -8.398 -17.688 1 84.44 106 ASN A O 1
ATOM 842 N N . ILE A 1 107 ? 6.715 -7.793 -15.922 1 90.38 107 ILE A N 1
ATOM 843 C CA . ILE A 1 107 ? 7.426 -9.062 -15.938 1 90.38 107 ILE A CA 1
ATOM 844 C C . ILE A 1 107 ? 6.457 -10.203 -15.625 1 90.38 107 ILE A C 1
ATOM 846 O O . ILE A 1 107 ? 6.531 -11.273 -16.234 1 90.38 107 ILE A O 1
ATOM 850 N N . LEU A 1 108 ? 5.625 -9.969 -14.75 1 89.25 108 LEU A N 1
ATOM 851 C CA . LEU A 1 108 ? 4.723 -11.031 -14.312 1 89.25 108 LEU A CA 1
ATOM 852 C C . LEU A 1 108 ? 3.758 -11.422 -15.43 1 89.25 108 LEU A C 1
ATOM 854 O O . LEU A 1 108 ? 3.633 -12.602 -15.766 1 89.25 108 LEU A O 1
ATOM 858 N N . PRO A 1 109 ? 3.07 -10.453 -16.031 1 85.56 109 PRO A N 1
ATOM 859 C CA . PRO A 1 109 ? 2.197 -10.797 -17.156 1 85.56 109 PRO A CA 1
ATOM 860 C C . PRO A 1 109 ? 2.934 -11.539 -18.266 1 85.56 109 PRO A C 1
ATOM 862 O O . PRO A 1 109 ? 2.404 -12.5 -18.828 1 85.56 109 PRO A O 1
ATOM 865 N N . LYS A 1 110 ? 4.047 -11.133 -18.578 1 87.56 110 LYS A N 1
ATOM 866 C CA . LYS A 1 110 ? 4.84 -11.773 -19.625 1 87.56 110 LYS A CA 1
ATOM 867 C C . LYS A 1 110 ? 5.195 -13.211 -19.234 1 87.56 110 LYS A C 1
ATOM 869 O O . LYS A 1 110 ? 5.141 -14.109 -20.078 1 87.56 110 LYS A O 1
ATOM 874 N N . PHE A 1 111 ? 5.57 -13.352 -18.062 1 90.62 111 PHE A N 1
ATOM 875 C CA . PHE A 1 111 ? 5.938 -14.664 -17.547 1 90.62 111 PHE A CA 1
ATOM 876 C C . PHE A 1 111 ? 4.754 -15.625 -17.625 1 90.62 111 PHE A C 1
ATOM 878 O O . PHE A 1 111 ? 4.895 -16.766 -18.078 1 90.62 111 PHE A O 1
ATOM 885 N N . CYS A 1 112 ? 3.621 -15.195 -17.234 1 86.12 112 CYS A N 1
ATOM 886 C CA . CYS A 1 112 ? 2.41 -16 -17.234 1 86.12 112 CYS A CA 1
ATOM 887 C C . CYS A 1 112 ? 2.004 -16.375 -18.672 1 86.12 112 CYS A C 1
ATOM 889 O O . CYS A 1 112 ? 1.504 -17.469 -18.906 1 86.12 112 CYS A O 1
ATOM 891 N N . LYS A 1 113 ? 2.139 -15.43 -19.5 1 83.56 113 LYS A N 1
ATOM 892 C CA . LYS A 1 113 ? 1.82 -15.68 -20.906 1 83.56 113 LYS A CA 1
ATOM 893 C C . LYS A 1 113 ? 2.744 -16.734 -21.5 1 83.56 113 LYS A C 1
ATOM 895 O O . LYS A 1 113 ? 2.311 -17.562 -22.312 1 83.56 113 LYS A O 1
ATOM 900 N N . LYS A 1 114 ? 3.953 -16.703 -21.125 1 85.62 114 LYS A N 1
ATOM 901 C CA . LYS A 1 114 ? 4.949 -17.625 -21.641 1 85.62 114 LYS A CA 1
ATOM 902 C C . LYS A 1 114 ? 4.738 -19.031 -21.078 1 85.62 114 LYS A C 1
ATOM 904 O O . LYS A 1 114 ? 4.992 -20.031 -21.766 1 85.62 114 LYS A O 1
ATOM 909 N N . PHE A 1 115 ? 4.301 -19.078 -19.906 1 87.31 115 PHE A N 1
ATOM 910 C CA . PHE A 1 115 ? 4.109 -20.375 -19.25 1 87.31 115 PHE A CA 1
ATOM 911 C C . PHE A 1 115 ? 2.67 -20.531 -18.781 1 87.31 115 PHE A C 1
ATOM 913 O O . PHE A 1 115 ? 2.418 -20.656 -17.578 1 87.31 115 PHE A O 1
ATOM 920 N N . PRO A 1 116 ? 1.765 -20.703 -19.609 1 79.62 116 PRO A N 1
ATOM 921 C CA . PRO A 1 116 ? 0.339 -20.703 -19.281 1 79.62 116 PRO A CA 1
ATOM 922 C C . PRO A 1 116 ? -0.077 -21.922 -18.469 1 79.62 116 PRO A C 1
ATOM 924 O O . PRO A 1 116 ? -1.1 -21.891 -17.781 1 79.62 116 PRO A O 1
ATOM 927 N N . LYS A 1 117 ? 0.68 -22.938 -18.484 1 78.06 117 LYS A N 1
ATOM 928 C CA . LYS A 1 117 ? 0.303 -24.172 -17.797 1 78.06 117 LYS A CA 1
ATOM 929 C C . LYS A 1 117 ? 1.026 -24.297 -16.453 1 78.06 117 LYS A C 1
ATOM 931 O O . LYS A 1 117 ? 0.801 -25.25 -15.711 1 78.06 117 LYS A O 1
ATOM 936 N N . ALA A 1 118 ? 1.896 -23.359 -16.219 1 83.94 118 ALA A N 1
ATOM 937 C CA . ALA A 1 118 ? 2.641 -23.375 -14.953 1 83.94 118 ALA A CA 1
ATOM 938 C C . ALA A 1 118 ? 1.73 -23.062 -13.773 1 83.94 118 ALA A C 1
ATOM 940 O O . ALA A 1 118 ? 0.749 -22.328 -13.922 1 83.94 118 ALA A O 1
ATOM 941 N N . ASP A 1 119 ? 2.096 -23.703 -12.672 1 86.44 119 ASP A N 1
ATOM 942 C CA . ASP A 1 119 ? 1.442 -23.344 -11.414 1 86.44 119 ASP A CA 1
ATOM 943 C C . ASP A 1 119 ? 2.195 -22.219 -10.703 1 86.44 119 ASP A C 1
ATOM 945 O O . ASP A 1 119 ? 3.152 -22.484 -9.969 1 86.44 119 ASP A O 1
ATOM 949 N N . ILE A 1 120 ? 1.732 -21.047 -10.922 1 88.75 120 ILE A N 1
ATOM 950 C CA . ILE A 1 120 ? 2.408 -19.859 -10.406 1 88.75 120 ILE A CA 1
ATOM 951 C C . ILE A 1 120 ? 1.621 -19.281 -9.227 1 88.75 120 ILE A C 1
ATOM 953 O O . ILE A 1 120 ? 0.412 -19.062 -9.328 1 88.75 120 ILE A O 1
ATOM 957 N N . LYS A 1 121 ? 2.293 -19.125 -8.133 1 91.25 121 LYS A N 1
ATOM 958 C CA . LYS A 1 121 ? 1.721 -18.453 -6.977 1 91.25 121 LYS A CA 1
ATOM 959 C C . LYS A 1 121 ? 2.502 -17.188 -6.637 1 91.25 121 LYS A C 1
ATOM 961 O O . LYS A 1 121 ? 3.73 -17.219 -6.531 1 91.25 121 LYS A O 1
ATOM 966 N N . ILE A 1 122 ? 1.759 -16.141 -6.516 1 92.25 122 ILE A N 1
ATOM 967 C CA . ILE A 1 122 ? 2.381 -14.836 -6.27 1 92.25 122 ILE A CA 1
ATOM 968 C C . ILE A 1 122 ? 1.946 -14.312 -4.902 1 92.25 122 ILE A C 1
ATOM 970 O O . ILE A 1 122 ? 0.781 -14.438 -4.523 1 92.25 122 ILE A O 1
ATOM 974 N N . VAL A 1 123 ? 2.957 -13.758 -4.23 1 92.88 123 VAL A N 1
ATOM 975 C CA . VAL A 1 123 ? 2.666 -13.062 -2.986 1 92.88 123 VAL A CA 1
ATOM 976 C C . VAL A 1 123 ? 3.23 -11.641 -3.045 1 92.88 123 VAL A C 1
ATOM 978 O O . VAL A 1 123 ? 4.441 -11.453 -3.197 1 92.88 123 VAL A O 1
ATOM 981 N N . GLN A 1 124 ? 2.35 -10.773 -2.957 1 90.62 124 GLN A N 1
ATOM 982 C CA . GLN A 1 124 ? 2.771 -9.383 -2.908 1 90.62 124 GLN A CA 1
ATOM 983 C C . GLN A 1 124 ? 2.455 -8.758 -1.554 1 90.62 124 GLN A C 1
ATOM 985 O O . GLN A 1 124 ? 1.347 -8.914 -1.035 1 90.62 124 GLN A O 1
ATOM 990 N N . ALA A 1 125 ? 3.496 -8.109 -0.998 1 87.81 125 ALA A N 1
ATOM 991 C CA . ALA A 1 125 ? 3.32 -7.422 0.281 1 87.81 125 ALA A CA 1
ATOM 992 C C . ALA A 1 125 ? 3.898 -6.012 0.23 1 87.81 125 ALA A C 1
ATOM 994 O O . ALA A 1 125 ? 4.828 -5.742 -0.532 1 87.81 125 ALA A O 1
ATOM 995 N N . PHE A 1 126 ? 3.285 -5.203 1.077 1 79.56 126 PHE A N 1
ATOM 996 C CA . PHE A 1 126 ? 3.785 -3.836 1.178 1 79.56 126 PHE A CA 1
ATOM 997 C C . PHE A 1 126 ? 5.172 -3.812 1.812 1 79.56 126 PHE A C 1
ATOM 999 O O . PHE A 1 126 ? 6.055 -3.088 1.354 1 79.56 126 PHE A O 1
ATOM 1006 N N . SER A 1 127 ? 5.402 -4.59 2.746 1 80.69 127 SER A N 1
ATOM 1007 C CA . SER A 1 127 ? 6.645 -4.613 3.516 1 80.69 127 SER A CA 1
ATOM 1008 C C . SER A 1 127 ? 7.652 -5.582 2.908 1 80.69 127 SER A C 1
ATOM 1010 O O . SER A 1 127 ? 7.387 -6.781 2.809 1 80.69 127 SER A O 1
ATOM 1012 N N . ALA A 1 128 ? 8.797 -5.055 2.561 1 86.75 128 ALA A N 1
ATOM 1013 C CA . ALA A 1 128 ? 9.883 -5.91 2.072 1 86.75 128 ALA A CA 1
ATOM 1014 C C . ALA A 1 128 ? 10.312 -6.91 3.143 1 86.75 128 ALA A C 1
ATOM 1016 O O . ALA A 1 128 ? 10.719 -8.031 2.826 1 86.75 128 ALA A O 1
ATOM 1017 N N . ILE A 1 129 ? 10.203 -6.523 4.348 1 86.38 129 ILE A N 1
ATOM 1018 C CA . ILE A 1 129 ? 10.602 -7.379 5.461 1 86.38 129 ILE A CA 1
ATOM 1019 C C . ILE A 1 129 ? 9.703 -8.617 5.508 1 86.38 129 ILE A C 1
ATOM 1021 O O . ILE A 1 129 ? 10.18 -9.727 5.762 1 86.38 129 ILE A O 1
ATOM 1025 N N . ASN A 1 130 ? 8.453 -8.367 5.312 1 87.38 130 ASN A N 1
ATOM 1026 C CA . ASN A 1 130 ? 7.516 -9.484 5.281 1 87.38 130 ASN A CA 1
ATOM 1027 C C . ASN A 1 130 ? 7.859 -10.477 4.172 1 87.38 130 ASN A C 1
ATOM 1029 O O . ASN A 1 130 ? 7.836 -11.688 4.391 1 87.38 130 ASN A O 1
ATOM 1033 N N . VAL A 1 131 ? 8.18 -9.984 3.062 1 93 131 VAL A N 1
ATOM 1034 C CA . VAL A 1 131 ? 8.523 -10.836 1.924 1 93 131 VAL A CA 1
ATOM 1035 C C . VAL A 1 131 ? 9.812 -11.602 2.223 1 93 131 VAL A C 1
ATOM 1037 O O . VAL A 1 131 ? 9.906 -12.797 1.951 1 93 131 VAL A O 1
ATOM 1040 N N . ARG A 1 132 ? 10.75 -10.914 2.773 1 93.56 132 ARG A N 1
ATOM 1041 C CA . ARG A 1 132 ? 12.008 -11.555 3.15 1 93.56 132 ARG A CA 1
ATOM 1042 C C . ARG A 1 132 ? 11.766 -12.695 4.129 1 93.56 132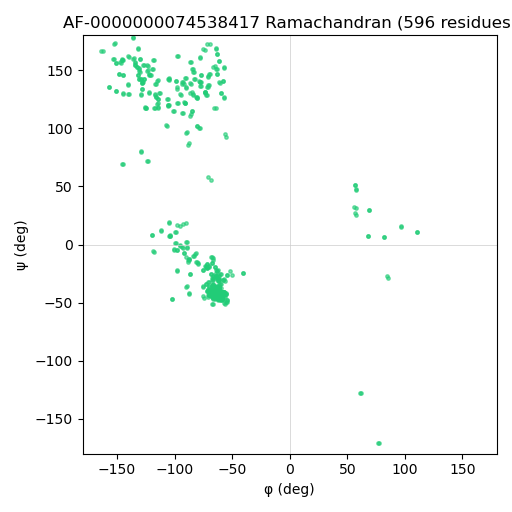 ARG A C 1
ATOM 1044 O O . ARG A 1 132 ? 12.344 -13.773 3.982 1 93.56 132 ARG A O 1
ATOM 1051 N N . ASP A 1 133 ? 10.984 -12.422 5.105 1 92.69 133 ASP A N 1
ATOM 1052 C CA . ASP A 1 133 ? 10.68 -13.43 6.117 1 92.69 133 ASP A CA 1
ATOM 1053 C C . ASP A 1 133 ? 10.07 -14.672 5.484 1 92.69 133 ASP A C 1
ATOM 1055 O O . ASP A 1 133 ? 10.391 -15.797 5.875 1 92.69 133 ASP A O 1
ATOM 1059 N N . ARG A 1 134 ? 9.227 -14.484 4.562 1 92.06 134 ARG A N 1
ATOM 1060 C CA . ARG A 1 134 ? 8.586 -15.602 3.877 1 92.06 134 ARG A CA 1
ATOM 1061 C C . ARG A 1 134 ? 9.602 -16.391 3.049 1 92.06 134 ARG A C 1
ATOM 1063 O O . ARG A 1 134 ? 9.492 -17.609 2.928 1 92.06 134 ARG A O 1
ATOM 1070 N N . LEU A 1 135 ? 10.492 -15.688 2.482 1 94.5 135 LEU A N 1
ATOM 1071 C CA . LEU A 1 135 ? 11.586 -16.344 1.78 1 94.5 135 LEU A CA 1
ATOM 1072 C C . LEU A 1 135 ? 12.383 -17.234 2.73 1 94.5 135 LEU A C 1
ATOM 1074 O O . LEU A 1 135 ? 12.664 -18.391 2.414 1 94.5 135 LEU A O 1
ATOM 1078 N N . MET A 1 136 ? 12.68 -16.688 3.875 1 93.44 136 MET A N 1
ATOM 1079 C CA . MET A 1 136 ? 13.5 -17.375 4.859 1 93.44 136 MET A CA 1
ATOM 1080 C C . MET A 1 136 ? 12.773 -18.594 5.418 1 93.44 136 MET A C 1
ATOM 1082 O O . MET A 1 136 ? 13.406 -19.609 5.762 1 93.44 136 MET A O 1
ATOM 1086 N N . LYS A 1 137 ? 11.5 -18.547 5.438 1 90.75 137 LYS A N 1
ATOM 1087 C CA . LYS A 1 137 ? 10.672 -19.641 5.953 1 90.75 137 LYS A CA 1
ATOM 1088 C C . LYS A 1 137 ? 10.32 -20.625 4.852 1 90.75 137 LYS A C 1
ATOM 1090 O O . LYS A 1 137 ? 9.5 -21.531 5.059 1 90.75 137 LYS A O 1
ATOM 1095 N N . ASP A 1 138 ? 10.797 -20.422 3.709 1 89.88 138 ASP A N 1
ATOM 1096 C CA . ASP A 1 138 ? 10.617 -21.297 2.559 1 89.88 138 ASP A CA 1
ATOM 1097 C C . ASP A 1 138 ? 9.172 -21.281 2.076 1 89.88 138 ASP A C 1
ATOM 1099 O O . ASP A 1 138 ? 8.688 -22.281 1.534 1 89.88 138 ASP A O 1
ATOM 1103 N N . GLU A 1 139 ? 8.562 -20.188 2.293 1 90 139 GLU A N 1
ATOM 1104 C CA . GLU A 1 139 ? 7.207 -20.016 1.777 1 90 139 GLU A CA 1
ATOM 1105 C C . GLU A 1 139 ? 7.227 -19.453 0.354 1 90 139 GLU A C 1
ATOM 1107 O O . GLU A 1 139 ? 6.215 -19.5 -0.349 1 90 139 GLU A O 1
ATOM 1112 N N . LEU A 1 140 ? 8.344 -18.984 -0.031 1 95.44 140 LEU A N 1
ATOM 1113 C CA . LEU A 1 140 ? 8.586 -18.453 -1.369 1 95.44 140 LEU A CA 1
ATOM 1114 C C . LEU A 1 140 ? 9.859 -19.062 -1.961 1 95.44 140 LEU A C 1
ATOM 1116 O O . LEU A 1 140 ? 10.789 -19.391 -1.228 1 95.44 140 LEU A O 1
ATOM 1120 N N . ASP A 1 141 ? 9.852 -19.188 -3.291 1 95.44 141 ASP A N 1
ATOM 1121 C CA . ASP A 1 141 ? 11.039 -19.672 -3.994 1 95.44 141 ASP A CA 1
ATOM 1122 C C . ASP A 1 141 ? 11.945 -18.5 -4.395 1 95.44 141 ASP A C 1
ATOM 1124 O O . ASP A 1 141 ? 13.172 -18.641 -4.414 1 95.44 141 ASP A O 1
ATOM 1128 N N . LEU A 1 142 ? 11.328 -17.422 -4.75 1 96.38 142 LEU A N 1
ATOM 1129 C CA . LEU A 1 142 ? 11.984 -16.234 -5.301 1 96.38 142 LEU A CA 1
ATOM 1130 C C . LEU A 1 142 ? 11.242 -14.969 -4.898 1 96.38 142 LEU A C 1
ATOM 1132 O O . LEU A 1 142 ? 10.023 -14.992 -4.707 1 96.38 142 LEU A O 1
ATOM 1136 N N . ALA A 1 143 ? 12.055 -13.883 -4.715 1 97.06 143 ALA A N 1
ATOM 1137 C CA . ALA A 1 143 ? 11.391 -12.625 -4.387 1 97.06 143 ALA A CA 1
ATOM 1138 C C . ALA A 1 143 ? 12.055 -11.453 -5.105 1 97.06 143 ALA A C 1
ATOM 1140 O O . ALA A 1 143 ? 13.281 -11.406 -5.234 1 97.06 143 ALA A O 1
ATOM 1141 N N . MET A 1 144 ? 11.227 -10.625 -5.594 1 95.06 144 MET A N 1
ATOM 1142 C CA . MET A 1 144 ? 11.688 -9.367 -6.176 1 95.06 144 MET A CA 1
ATOM 1143 C C . MET A 1 144 ? 11.672 -8.25 -5.145 1 95.06 144 MET A C 1
ATOM 1145 O O . MET A 1 144 ? 10.602 -7.832 -4.695 1 95.06 144 MET A O 1
ATOM 1149 N N . LEU A 1 145 ? 12.852 -7.777 -4.797 1 94.62 145 LEU A N 1
ATOM 1150 C CA . LEU A 1 145 ? 13.031 -6.82 -3.713 1 94.62 145 LEU A CA 1
ATOM 1151 C C . LEU A 1 145 ? 13.914 -5.656 -4.152 1 94.62 145 LEU A C 1
ATOM 1153 O O . LEU A 1 145 ? 14.469 -5.68 -5.25 1 94.62 145 LEU A O 1
ATOM 1157 N N . VAL A 1 146 ? 13.914 -4.703 -3.342 1 91.5 146 VAL A N 1
ATOM 1158 C CA . VAL A 1 146 ? 14.727 -3.529 -3.637 1 91.5 146 VAL A CA 1
ATOM 1159 C C . VAL A 1 146 ? 15.82 -3.381 -2.578 1 91.5 146 VAL A C 1
ATOM 1161 O O . VAL A 1 146 ? 15.539 -3.402 -1.378 1 91.5 146 VAL A O 1
ATOM 1164 N N . TYR A 1 147 ? 16.984 -3.283 -3.082 1 86 147 TYR A N 1
ATOM 1165 C CA . TYR A 1 147 ? 18.156 -3.002 -2.26 1 86 147 TYR A CA 1
ATOM 1166 C C . TYR A 1 147 ? 18.344 -1.502 -2.076 1 86 147 TYR A C 1
ATOM 1168 O O . TYR A 1 147 ? 18.125 -0.723 -3.004 1 86 147 TYR A O 1
ATOM 1176 N N . PRO A 1 148 ? 18.734 -1.087 -0.749 1 83.12 148 PRO A N 1
ATOM 1177 C CA . PRO A 1 148 ? 19.359 -1.821 0.353 1 83.12 148 PRO A CA 1
ATOM 1178 C C . PRO A 1 148 ? 18.344 -2.461 1.291 1 83.12 148 PRO A C 1
ATOM 1180 O O . PRO A 1 148 ? 17.25 -1.904 1.508 1 83.12 148 PRO A O 1
ATOM 1183 N N . MET A 1 149 ? 18.688 -3.674 1.783 1 83.69 149 MET A N 1
ATOM 1184 C CA . MET A 1 149 ? 17.969 -4.434 2.793 1 83.69 149 MET A CA 1
ATOM 1185 C C . MET A 1 149 ? 18.844 -5.52 3.398 1 83.69 149 MET A C 1
ATOM 1187 O O . MET A 1 149 ? 19.953 -5.754 2.928 1 83.69 149 MET A O 1
ATOM 1191 N N . ASP A 1 150 ? 18.359 -6.031 4.477 1 86.56 150 ASP A N 1
ATOM 1192 C CA . ASP A 1 150 ? 19.078 -7.16 5.059 1 86.56 150 ASP A CA 1
ATOM 1193 C C . ASP A 1 150 ? 19.062 -8.367 4.125 1 86.56 150 ASP A C 1
ATOM 1195 O O . ASP A 1 150 ? 18 -8.922 3.842 1 86.56 150 ASP A O 1
ATOM 1199 N N . THR A 1 151 ? 20.234 -8.781 3.682 1 89.75 151 THR A N 1
ATOM 1200 C CA . THR A 1 151 ? 20.312 -9.898 2.744 1 89.75 151 THR A CA 1
ATOM 1201 C C . THR A 1 151 ? 20.953 -11.109 3.4 1 89.75 151 THR A C 1
ATOM 1203 O O . THR A 1 151 ? 21.375 -12.047 2.711 1 89.75 151 THR A O 1
ATOM 1206 N N . GLN A 1 152 ? 21.047 -10.945 4.703 1 92.44 152 GLN A N 1
ATOM 1207 C CA . GLN A 1 152 ? 21.641 -12.094 5.383 1 92.44 152 GLN A CA 1
ATOM 1208 C C . GLN A 1 152 ? 20.812 -13.359 5.137 1 92.44 152 GLN A C 1
ATOM 1210 O O . GLN A 1 152 ? 19.594 -13.367 5.332 1 92.44 152 GLN A O 1
ATOM 1215 N N . GLY A 1 153 ? 21.5 -14.422 4.727 1 95.19 153 GLY A N 1
ATOM 1216 C CA . GLY A 1 153 ? 20.844 -15.68 4.465 1 95.19 153 GLY A CA 1
ATOM 1217 C C . GLY A 1 153 ? 20.203 -15.75 3.084 1 95.19 153 GLY A C 1
ATOM 1218 O O . GLY A 1 153 ? 19.562 -16.734 2.74 1 95.19 153 GLY A O 1
ATOM 1219 N N . LEU A 1 154 ? 20.469 -14.742 2.371 1 95.62 154 LEU A N 1
ATOM 1220 C CA . LEU A 1 154 ? 19.906 -14.68 1.028 1 95.62 154 LEU A CA 1
ATOM 1221 C C . LEU A 1 154 ? 21.016 -14.594 -0.024 1 95.62 154 LEU A C 1
ATOM 1223 O O . LEU A 1 154 ? 22.094 -14.07 0.247 1 95.62 154 LEU A O 1
ATOM 1227 N N . GLU A 1 155 ? 20.781 -15.18 -1.128 1 95.94 155 GLU A N 1
ATOM 1228 C CA . GLU A 1 155 ? 21.5 -14.906 -2.367 1 95.94 155 GLU A CA 1
ATOM 1229 C C . GLU A 1 155 ? 20.641 -14.094 -3.338 1 95.94 155 GLU A C 1
ATOM 1231 O O . GLU A 1 155 ? 19.422 -14.242 -3.373 1 95.94 155 GLU A O 1
ATOM 1236 N N . TYR A 1 156 ? 21.266 -13.219 -4.02 1 94.75 156 TYR A N 1
ATOM 1237 C CA . TYR A 1 156 ? 20.438 -12.391 -4.898 1 94.75 156 TYR A CA 1
ATOM 1238 C C . TYR A 1 156 ? 21.219 -12 -6.152 1 94.75 156 TYR A C 1
ATOM 1240 O O . TYR A 1 156 ? 22.438 -12.078 -6.188 1 94.75 156 TYR A O 1
ATOM 1248 N N . GLN A 1 157 ? 20.469 -11.68 -7.207 1 94.12 157 GLN A N 1
ATOM 1249 C CA . GLN A 1 157 ? 20.969 -11.125 -8.461 1 94.12 157 GLN A CA 1
ATOM 1250 C C . GLN A 1 157 ? 20.453 -9.703 -8.68 1 94.12 157 GLN A C 1
ATOM 1252 O O . GLN A 1 157 ? 19.297 -9.414 -8.391 1 94.12 157 GLN A O 1
ATOM 1257 N N . ILE A 1 158 ? 21.359 -8.906 -9.211 1 94 158 ILE A N 1
ATOM 1258 C CA . ILE A 1 158 ? 20.969 -7.539 -9.547 1 94 158 ILE A CA 1
ATOM 1259 C C . ILE A 1 158 ? 20.25 -7.531 -10.898 1 94 158 ILE A C 1
ATOM 1261 O O . ILE A 1 158 ? 20.766 -8.062 -11.883 1 94 158 ILE A O 1
ATOM 1265 N N . ILE A 1 159 ? 19.109 -6.961 -10.891 1 93.75 159 ILE A N 1
ATOM 1266 C CA . ILE A 1 159 ? 18.297 -6.914 -12.109 1 93.75 159 ILE A CA 1
ATOM 1267 C C . ILE A 1 159 ? 18.406 -5.531 -12.742 1 93.75 159 ILE A C 1
A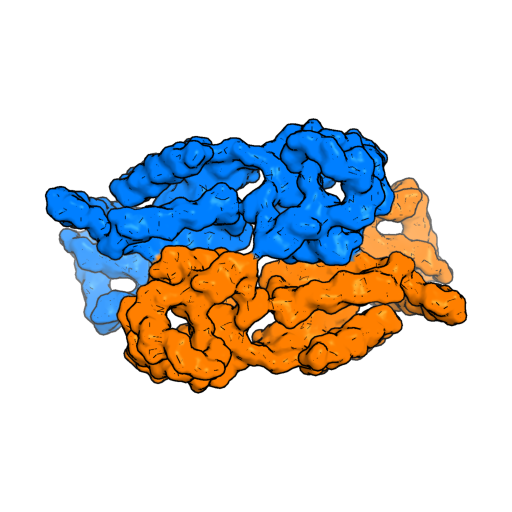TOM 1269 O O . ILE A 1 159 ? 18.531 -5.406 -13.961 1 93.75 159 ILE A O 1
ATOM 1273 N N . LYS A 1 160 ? 18.266 -4.527 -11.883 1 90.12 160 LYS A N 1
ATOM 1274 C CA . LYS A 1 160 ? 18.203 -3.16 -12.398 1 90.12 160 LYS A CA 1
ATOM 1275 C C . LYS A 1 160 ? 18.609 -2.152 -11.328 1 90.12 160 LYS A C 1
ATOM 1277 O O . LYS A 1 160 ? 18.234 -2.299 -10.156 1 90.12 160 LYS A O 1
ATOM 1282 N N . GLU A 1 161 ? 19.438 -1.215 -11.82 1 90.5 161 GLU A N 1
ATOM 1283 C CA . GLU A 1 161 ? 19.719 -0.07 -10.953 1 90.5 161 GLU A CA 1
ATOM 1284 C C . GLU A 1 161 ? 18.797 1.103 -11.273 1 90.5 161 GLU A C 1
ATOM 1286 O O . GLU A 1 161 ? 18.578 1.428 -12.438 1 90.5 161 GLU A O 1
ATOM 1291 N N . ASP A 1 162 ? 18.25 1.554 -10.227 1 89.38 162 ASP A N 1
ATOM 1292 C CA . ASP A 1 162 ? 17.328 2.672 -10.359 1 89.38 162 ASP A CA 1
ATOM 1293 C C . ASP A 1 162 ? 17.562 3.717 -9.273 1 89.38 162 ASP A C 1
ATOM 1295 O O . ASP A 1 162 ? 18.562 3.648 -8.547 1 89.38 162 ASP A O 1
ATOM 1299 N N . LYS A 1 163 ? 16.828 4.781 -9.305 1 91.75 163 LYS A N 1
ATOM 1300 C CA . LYS A 1 163 ? 16.922 5.77 -8.234 1 91.75 163 LYS A CA 1
ATOM 1301 C C . LYS A 1 163 ? 15.625 6.547 -8.07 1 91.75 163 LYS A C 1
ATOM 1303 O O . LYS A 1 163 ? 14.773 6.535 -8.969 1 91.75 163 LYS A O 1
ATOM 1308 N N . LEU A 1 164 ? 15.516 7.109 -6.922 1 95.25 164 LEU A N 1
ATOM 1309 C CA . LEU A 1 164 ? 14.398 8.008 -6.645 1 95.25 164 LEU A CA 1
ATOM 1310 C C . LEU A 1 164 ? 14.703 9.422 -7.129 1 95.25 164 LEU A C 1
ATOM 1312 O O . LEU A 1 164 ? 15.859 9.828 -7.188 1 95.25 164 LEU A O 1
ATOM 1316 N N . TYR A 1 165 ? 13.617 10.117 -7.473 1 96.75 165 TYR A N 1
ATOM 1317 C CA . TYR A 1 165 ? 13.711 11.516 -7.883 1 96.75 165 TYR A CA 1
ATOM 1318 C C . TYR A 1 165 ? 12.812 12.398 -7.02 1 96.75 165 TYR A C 1
ATOM 1320 O O . TYR A 1 165 ? 11.859 11.914 -6.406 1 96.75 165 TYR A O 1
ATOM 1328 N N . LEU A 1 166 ? 13.234 13.578 -6.977 1 97.62 166 LEU A N 1
ATOM 1329 C CA . LEU A 1 166 ? 12.383 14.586 -6.348 1 97.62 166 LEU A CA 1
ATOM 1330 C C . LEU A 1 166 ? 11.203 14.938 -7.258 1 97.62 166 LEU A C 1
ATOM 1332 O O . LEU A 1 166 ? 11.391 15.203 -8.445 1 97.62 166 LEU A O 1
ATOM 1336 N N . VAL A 1 167 ? 10.039 14.93 -6.688 1 97.5 167 VAL A N 1
ATOM 1337 C CA . VAL A 1 167 ? 8.836 15.211 -7.465 1 97.5 167 VAL A CA 1
ATOM 1338 C C . VAL A 1 167 ? 8.203 16.516 -6.988 1 97.5 167 VAL A C 1
ATOM 1340 O O . VAL A 1 167 ? 7.945 16.688 -5.793 1 97.5 167 VAL A O 1
ATOM 1343 N N . LEU A 1 168 ? 7.996 17.422 -7.898 1 96.69 168 LEU A N 1
ATOM 1344 C CA . LEU A 1 168 ? 7.312 18.688 -7.648 1 96.69 168 LEU A CA 1
ATOM 1345 C C . LEU A 1 168 ? 6.094 18.828 -8.555 1 96.69 168 LEU A C 1
ATOM 1347 O O . LEU A 1 168 ? 6.086 18.328 -9.68 1 96.69 168 LEU A O 1
ATOM 1351 N N . PRO A 1 169 ? 5.055 19.5 -8 1 95.06 169 PRO A N 1
ATOM 1352 C CA . PRO A 1 169 ? 3.955 19.812 -8.914 1 95.06 169 PRO A CA 1
ATOM 1353 C C . PRO A 1 169 ? 4.371 20.766 -10.039 1 95.06 169 PRO A C 1
ATOM 1355 O O . PRO A 1 169 ? 5.234 21.625 -9.844 1 95.06 169 PRO A O 1
ATOM 1358 N N . VAL A 1 170 ? 3.709 20.625 -11.148 1 92.38 170 VAL A N 1
ATOM 1359 C CA . VAL A 1 170 ? 4.051 21.438 -12.32 1 92.38 170 VAL A CA 1
ATOM 1360 C C . VAL A 1 170 ? 3.779 22.906 -12.039 1 92.38 170 VAL A C 1
ATOM 1362 O O . VAL A 1 170 ? 4.359 23.781 -12.68 1 92.38 170 VAL A O 1
ATOM 1365 N N . THR A 1 171 ? 2.977 23.188 -11.062 1 89.25 171 THR A N 1
ATOM 1366 C CA . THR A 1 171 ? 2.605 24.547 -10.711 1 89.25 171 THR A CA 1
ATOM 1367 C C . THR A 1 171 ? 3.662 25.188 -9.812 1 89.25 171 THR A C 1
ATOM 1369 O O . THR A 1 171 ? 3.596 26.375 -9.508 1 89.25 171 THR A O 1
ATOM 1372 N N . HIS A 1 172 ? 4.539 24.406 -9.375 1 91.38 172 HIS A N 1
ATOM 1373 C CA . HIS A 1 172 ? 5.574 24.906 -8.484 1 91.38 172 HIS A CA 1
ATOM 1374 C C . HIS A 1 172 ? 6.445 25.953 -9.188 1 91.38 172 HIS A C 1
ATOM 1376 O O .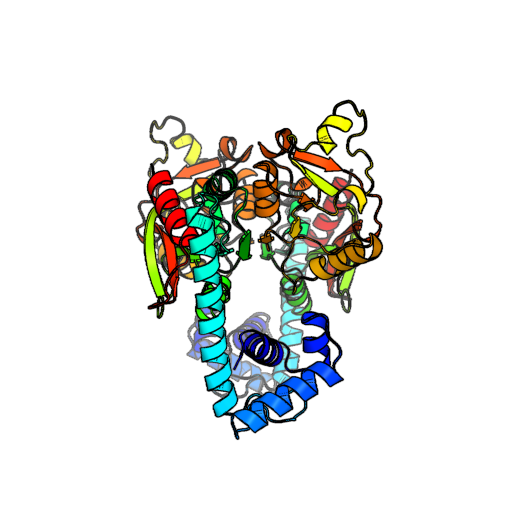 HIS A 1 172 ? 6.766 25.797 -10.367 1 91.38 172 HIS A O 1
ATOM 1382 N N . GLU A 1 173 ? 6.902 26.906 -8.477 1 87.38 173 GLU A N 1
ATOM 1383 C CA . GLU A 1 173 ? 7.691 28 -9.023 1 87.38 173 GLU A CA 1
ATOM 1384 C C . GLU A 1 173 ? 9.008 27.5 -9.602 1 87.38 173 GLU A C 1
ATOM 1386 O O . GLU A 1 173 ? 9.469 27.984 -10.633 1 87.38 173 GLU A O 1
ATOM 1391 N N . LEU A 1 174 ? 9.578 26.547 -8.945 1 87.19 174 LEU A N 1
ATOM 1392 C CA . LEU A 1 174 ? 10.867 26.031 -9.391 1 87.19 174 LEU A CA 1
AT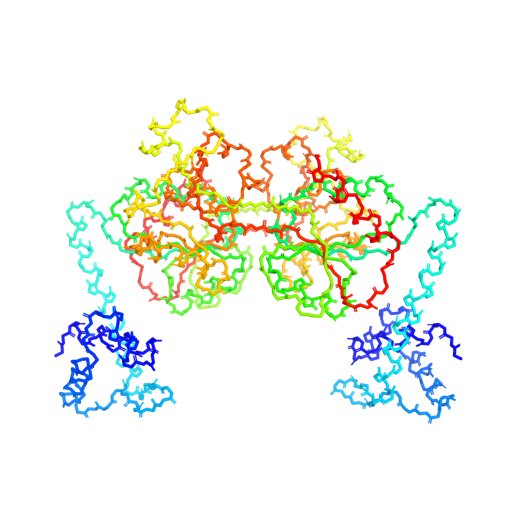OM 1393 C C . LEU A 1 174 ? 10.727 25.312 -10.727 1 87.19 174 LEU A C 1
ATOM 1395 O O . LEU A 1 174 ? 11.688 25.219 -11.492 1 87.19 174 LEU A O 1
ATOM 1399 N N . VAL A 1 175 ? 9.586 24.734 -10.938 1 89.56 175 VAL A N 1
ATOM 1400 C CA . VAL A 1 175 ? 9.359 24 -12.18 1 89.56 175 VAL A CA 1
ATOM 1401 C C . VAL A 1 175 ? 9.344 24.969 -13.359 1 89.56 175 VAL A C 1
ATOM 1403 O O . VAL A 1 175 ? 9.805 24.625 -14.453 1 89.56 175 VAL A O 1
ATOM 1406 N N . LYS A 1 176 ? 8.836 26.141 -13.109 1 84.19 176 LYS A N 1
ATOM 1407 C CA . LYS A 1 176 ? 8.766 27.141 -14.164 1 84.19 176 LYS A CA 1
ATOM 1408 C C . LYS A 1 176 ? 10.156 27.5 -14.672 1 84.19 176 LYS A C 1
ATOM 1410 O O . LYS A 1 176 ? 10.328 27.812 -15.859 1 84.19 176 LYS A O 1
ATOM 1415 N N . LYS A 1 177 ? 11.055 27.391 -13.82 1 84 177 LYS A N 1
ATOM 1416 C CA . LYS A 1 177 ? 12.438 27.719 -14.164 1 84 177 LYS A CA 1
ATOM 1417 C C . LYS A 1 177 ? 13.039 26.672 -15.078 1 84 177 LYS A C 1
ATOM 1419 O O . LYS A 1 177 ? 13.977 26.953 -15.828 1 84 177 LYS A O 1
ATOM 1424 N N . TYR A 1 178 ? 12.445 25.531 -15.086 1 82.81 178 TYR A N 1
ATOM 1425 C CA . TYR A 1 178 ? 13.07 24.422 -15.789 1 82.81 178 TYR A CA 1
ATOM 1426 C C . TYR A 1 178 ? 12.164 23.906 -16.906 1 82.81 178 TYR A C 1
ATOM 1428 O O . TYR A 1 178 ? 12.438 22.859 -17.5 1 82.81 178 TYR A O 1
ATOM 1436 N N . LYS A 1 179 ? 11.164 24.5 -17.188 1 76 179 LYS A N 1
ATOM 1437 C CA . LYS A 1 179 ? 10.172 24.078 -18.172 1 76 179 LYS A CA 1
ATOM 1438 C C . LYS A 1 179 ? 10.82 23.859 -19.531 1 76 179 LYS A C 1
ATOM 1440 O O . LYS A 1 179 ? 10.406 22.969 -20.281 1 76 179 LYS A O 1
ATOM 1445 N N . ASN A 1 180 ? 11.758 24.562 -19.75 1 73.62 180 ASN A N 1
ATOM 1446 C CA . ASN A 1 180 ? 12.383 24.5 -21.062 1 73.62 180 ASN A CA 1
ATOM 1447 C C . ASN A 1 180 ? 13.633 23.625 -21.062 1 73.62 180 ASN A C 1
ATOM 1449 O O . ASN A 1 180 ? 14.398 23.609 -22.031 1 73.62 180 ASN A O 1
ATOM 1453 N N . ASP A 1 181 ? 13.773 22.984 -20.047 1 74.81 181 ASP A N 1
ATOM 1454 C CA . ASP A 1 181 ? 14.961 22.125 -19.953 1 74.81 181 ASP A CA 1
ATOM 1455 C C . ASP A 1 181 ? 14.789 20.859 -20.766 1 74.81 181 ASP A C 1
ATOM 1457 O O . ASP A 1 181 ? 13.719 20.25 -20.781 1 74.81 181 ASP A O 1
ATOM 1461 N N . ASP A 1 182 ? 15.773 20.453 -21.484 1 73.81 182 ASP A N 1
ATOM 1462 C CA . ASP A 1 182 ? 15.742 19.297 -22.359 1 73.81 182 ASP A CA 1
ATOM 1463 C C . ASP A 1 182 ? 15.961 18 -21.578 1 73.81 182 ASP A C 1
ATOM 1465 O O . ASP A 1 182 ? 15.664 16.906 -22.078 1 73.81 182 ASP A O 1
ATOM 1469 N N . ASP A 1 183 ? 16.422 18.234 -20.422 1 83.81 183 ASP A N 1
ATOM 1470 C CA . ASP A 1 183 ? 16.703 17.031 -19.625 1 83.81 183 ASP A CA 1
ATOM 1471 C C . ASP A 1 183 ? 15.414 16.438 -19.047 1 83.81 183 ASP A C 1
ATOM 1473 O O . ASP A 1 183 ? 14.531 17.172 -18.609 1 83.81 183 ASP A O 1
ATOM 1477 N N . ARG A 1 184 ? 15.359 15.156 -19.078 1 85.88 184 ARG A N 1
ATOM 1478 C CA . ARG A 1 184 ? 14.203 14.438 -18.562 1 85.88 184 ARG A CA 1
ATOM 1479 C C . ARG A 1 184 ? 14.055 14.656 -17.047 1 85.88 184 ARG A C 1
ATOM 1481 O O . ARG A 1 184 ? 12.945 14.734 -16.531 1 85.88 184 ARG A O 1
ATOM 1488 N N . TYR A 1 185 ? 15.195 14.688 -16.484 1 93.06 185 TYR A N 1
ATOM 1489 C CA . TYR A 1 185 ? 15.266 14.906 -15.047 1 93.06 185 TYR A CA 1
ATOM 1490 C C . TYR A 1 185 ? 16.234 16.031 -14.719 1 93.06 185 TYR A C 1
ATOM 1492 O O . TYR A 1 185 ? 17.375 15.781 -14.32 1 93.06 185 TYR A O 1
ATOM 1500 N N . PRO A 1 186 ? 15.82 17.297 -14.852 1 93.25 186 PRO A N 1
ATOM 1501 C CA . PRO A 1 186 ? 16.734 18.406 -14.57 1 93.25 186 PRO A CA 1
ATOM 1502 C C . PRO A 1 186 ? 17.297 18.359 -13.148 1 93.25 186 PRO A C 1
ATOM 1504 O O . PRO A 1 186 ? 16.641 17.859 -12.234 1 93.25 186 PRO A O 1
ATOM 1507 N N . LYS A 1 187 ? 18.516 18.938 -13.07 1 92.75 187 LYS A N 1
ATOM 1508 C CA . LYS A 1 187 ? 19.203 18.953 -11.781 1 92.75 187 LYS A CA 1
ATOM 1509 C C . LYS A 1 187 ? 18.844 20.219 -10.992 1 92.75 187 LYS A C 1
ATOM 1511 O O . LYS A 1 187 ? 18.781 21.312 -11.555 1 92.75 187 LYS A O 1
ATOM 1516 N N . ILE A 1 188 ? 18.547 20.031 -9.695 1 92.12 188 ILE A N 1
ATOM 1517 C CA . ILE A 1 188 ? 18.297 21.172 -8.82 1 92.12 188 ILE A CA 1
ATOM 1518 C C . ILE A 1 188 ? 19.047 21 -7.504 1 92.12 188 ILE A C 1
ATOM 1520 O O . ILE A 1 188 ? 19.359 19.875 -7.109 1 92.12 188 ILE A O 1
ATOM 1524 N N . GLU A 1 189 ? 19.312 22.188 -6.91 1 92.69 189 GLU A N 1
ATOM 1525 C CA . GLU A 1 189 ? 19.891 22.141 -5.574 1 92.69 189 GLU A CA 1
ATOM 1526 C C . GLU A 1 189 ? 18.828 21.891 -4.512 1 92.69 189 GLU A C 1
ATOM 1528 O O . GLU A 1 189 ? 17.875 22.672 -4.387 1 92.69 189 GLU A O 1
ATOM 1533 N N . PHE A 1 190 ? 19.062 20.891 -3.74 1 95.62 190 PHE A N 1
ATOM 1534 C CA . PHE A 1 190 ? 18.062 20.453 -2.777 1 95.62 190 PHE A CA 1
ATOM 1535 C C . PHE A 1 190 ? 17.797 21.531 -1.739 1 95.62 190 PHE A C 1
ATOM 1537 O O . PHE A 1 190 ? 16.688 21.656 -1.232 1 95.62 190 PHE A O 1
ATOM 1544 N N . LYS A 1 191 ? 18.75 22.391 -1.46 1 93.81 191 LYS A N 1
ATOM 1545 C CA . LYS A 1 191 ? 18.641 23.453 -0.463 1 93.81 191 LYS A CA 1
ATOM 1546 C C . LYS A 1 191 ? 17.562 24.469 -0.843 1 93.81 191 LYS A C 1
ATOM 1548 O O . LYS A 1 191 ? 17.047 25.188 0.016 1 93.81 191 LYS A O 1
ATOM 1553 N N . GLU A 1 192 ? 17.25 24.516 -2.133 1 91.44 192 GLU A N 1
ATOM 1554 C CA . GLU A 1 192 ? 16.219 25.438 -2.619 1 91.44 192 GLU A CA 1
ATOM 1555 C C . GLU A 1 192 ? 14.844 25.047 -2.084 1 91.44 192 GLU A C 1
ATOM 1557 O O . GLU A 1 192 ? 13.906 25.859 -2.148 1 91.44 192 GLU A O 1
ATOM 1562 N N . LEU A 1 193 ? 14.75 23.859 -1.5 1 94.62 193 LEU A N 1
ATOM 1563 C CA . LEU A 1 193 ? 13.445 23.359 -1.071 1 94.62 193 LEU A CA 1
ATOM 1564 C C . LEU A 1 193 ? 13.305 23.453 0.444 1 94.62 193 LEU A C 1
ATOM 1566 O O . LEU A 1 193 ? 12.43 22.812 1.03 1 94.62 193 LEU A O 1
ATOM 1570 N N . LYS A 1 194 ? 14.047 24.219 1.089 1 94.44 194 LYS A N 1
ATOM 1571 C CA . LYS A 1 194 ? 14.102 24.281 2.545 1 94.44 194 LYS A CA 1
ATOM 1572 C C . LYS A 1 194 ? 12.758 24.719 3.131 1 94.44 194 LYS A C 1
ATOM 1574 O O . LYS A 1 194 ? 12.422 24.344 4.258 1 94.44 194 LYS A O 1
ATOM 1579 N N . ASN A 1 195 ? 11.984 25.453 2.361 1 91.88 195 ASN A N 1
ATOM 1580 C CA . ASN A 1 195 ? 10.719 25.953 2.871 1 91.88 195 ASN A CA 1
ATOM 1581 C C . ASN A 1 195 ? 9.531 25.172 2.309 1 91.88 195 ASN A C 1
ATOM 1583 O O . ASN A 1 195 ? 8.375 25.531 2.557 1 91.88 195 ASN A O 1
ATOM 1587 N N . GLU A 1 196 ? 9.828 24.109 1.603 1 93.31 196 GLU A N 1
ATOM 1588 C CA . GLU A 1 196 ? 8.781 23.328 0.968 1 93.31 196 GLU A CA 1
ATOM 1589 C C . GLU A 1 196 ? 8.172 22.328 1.948 1 93.31 196 GLU A C 1
ATOM 1591 O O . GLU A 1 196 ? 8.844 21.875 2.879 1 93.31 196 GLU A O 1
ATOM 1596 N N . LYS A 1 197 ? 6.875 22.047 1.752 1 94.12 197 LYS A N 1
ATOM 1597 C CA . LYS A 1 197 ? 6.238 20.938 2.447 1 94.12 197 LYS A CA 1
ATOM 1598 C C . LYS A 1 197 ? 6.617 19.594 1.806 1 94.12 197 LYS A C 1
ATOM 1600 O O . LYS A 1 197 ? 6.773 19.516 0.586 1 94.12 197 LYS A O 1
ATOM 1605 N N . PHE A 1 198 ? 6.734 18.562 2.682 1 96.56 198 PHE A N 1
ATOM 1606 C CA . PHE A 1 198 ? 7.141 17.266 2.152 1 96.56 198 PHE A CA 1
ATOM 1607 C C . PHE A 1 198 ? 6.156 16.188 2.562 1 96.56 198 PHE A C 1
ATOM 1609 O O . PHE A 1 198 ? 5.59 16.234 3.658 1 96.56 198 PHE A O 1
ATOM 1616 N N . ILE A 1 199 ? 5.93 15.297 1.669 1 96 199 ILE A N 1
ATOM 1617 C CA . ILE A 1 199 ? 5.266 14.031 1.943 1 96 199 ILE A CA 1
ATOM 1618 C C . ILE A 1 199 ? 6.305 12.914 2.055 1 96 199 ILE A C 1
ATOM 1620 O O . ILE A 1 199 ? 6.992 12.602 1.08 1 96 199 ILE A O 1
ATOM 1624 N N . LEU A 1 200 ? 6.418 12.359 3.234 1 96.25 200 LEU A N 1
ATOM 1625 C CA . LEU A 1 200 ? 7.477 11.398 3.52 1 96.25 200 LEU A CA 1
ATOM 1626 C C . LEU A 1 200 ? 6.906 10.141 4.16 1 96.25 200 LEU A C 1
ATOM 1628 O O . LEU A 1 200 ? 5.777 10.141 4.656 1 96.25 200 LEU A O 1
ATOM 1632 N N . PRO A 1 201 ? 7.691 9.062 4.078 1 92 201 PRO A N 1
ATOM 1633 C CA . PRO A 1 201 ? 7.27 7.879 4.828 1 92 201 PRO A CA 1
ATOM 1634 C C . PRO A 1 201 ? 7.25 8.117 6.34 1 92 201 PRO A C 1
ATOM 1636 O O . PRO A 1 201 ? 7.762 9.133 6.816 1 92 201 PRO A O 1
ATOM 1639 N N . ASN A 1 202 ? 6.551 7.184 6.98 1 84.88 202 ASN A N 1
ATOM 1640 C CA . ASN A 1 202 ? 6.523 7.297 8.438 1 84.88 202 ASN A CA 1
ATOM 1641 C C . ASN A 1 202 ? 7.914 7.109 9.039 1 84.88 202 ASN A C 1
ATOM 1643 O O . ASN A 1 202 ? 8.82 6.594 8.383 1 84.88 202 ASN A O 1
ATOM 1647 N N . ALA A 1 203 ? 8.008 7.422 10.305 1 82.5 203 ALA A N 1
ATOM 1648 C CA . ALA A 1 203 ? 9.312 7.488 10.961 1 82.5 203 ALA A CA 1
ATOM 1649 C C . ALA A 1 203 ? 9.898 6.094 11.164 1 82.5 203 ALA A C 1
ATOM 1651 O O . ALA A 1 203 ? 11.109 5.945 11.328 1 82.5 203 ALA A O 1
ATOM 1652 N N . TYR A 1 204 ? 9.07 5.121 11.055 1 76.31 204 TYR A N 1
ATOM 1653 C CA . TYR A 1 204 ? 9.562 3.779 11.344 1 76.31 204 TYR A CA 1
ATOM 1654 C C . TYR A 1 204 ? 9.922 3.047 10.055 1 76.31 204 TYR A C 1
ATOM 1656 O O . TYR A 1 204 ? 10.492 1.954 10.094 1 76.31 204 TYR A O 1
ATOM 1664 N N . GLN A 1 205 ? 9.656 3.652 9.008 1 80.94 205 GLN A N 1
ATOM 1665 C CA . GLN A 1 205 ? 9.992 3.027 7.727 1 80.94 205 GLN A CA 1
ATOM 1666 C C . GLN A 1 205 ? 11.453 3.258 7.367 1 80.94 205 GLN A C 1
ATOM 1668 O O . GLN A 1 205 ? 11.992 4.34 7.613 1 80.94 205 GLN A O 1
ATOM 1673 N N . ARG A 1 206 ? 12.055 2.311 6.805 1 77.5 206 ARG A N 1
ATOM 1674 C CA . ARG A 1 206 ? 13.477 2.338 6.465 1 77.5 206 ARG A CA 1
ATOM 1675 C C . ARG A 1 206 ? 13.797 3.521 5.559 1 77.5 206 ARG A C 1
ATOM 1677 O O . ARG A 1 206 ? 14.82 4.188 5.742 1 77.5 206 ARG A O 1
ATOM 1684 N N . GLU A 1 207 ? 12.945 3.789 4.617 1 85.94 207 GLU A N 1
ATOM 1685 C CA . GLU A 1 207 ? 13.188 4.863 3.658 1 85.94 207 GLU A CA 1
ATOM 1686 C C . GLU A 1 207 ? 13.266 6.219 4.355 1 85.94 207 GLU A C 1
ATOM 1688 O O . GLU A 1 207 ? 13.992 7.109 3.912 1 85.94 207 GLU A O 1
ATOM 1693 N N . ARG A 1 208 ? 12.516 6.277 5.434 1 89.19 208 ARG A N 1
ATOM 1694 C CA . ARG A 1 208 ? 12.492 7.543 6.164 1 89.19 208 ARG A CA 1
ATOM 1695 C C . ARG A 1 208 ? 13.875 7.871 6.73 1 89.19 208 ARG A C 1
ATOM 1697 O O . ARG A 1 208 ? 14.297 9.031 6.703 1 89.19 208 ARG A O 1
ATOM 1704 N N . PHE A 1 209 ? 14.547 6.922 7.195 1 86.69 209 PHE A N 1
ATOM 1705 C CA . PHE A 1 209 ? 15.891 7.109 7.734 1 86.69 209 PHE A CA 1
ATOM 1706 C C . PHE A 1 209 ? 16.828 7.652 6.664 1 86.69 209 PHE A C 1
ATOM 1708 O O . PHE A 1 209 ? 17.625 8.555 6.934 1 86.69 209 PHE A O 1
ATOM 1715 N N . GLU A 1 210 ? 16.75 7.152 5.559 1 89.56 210 GLU A N 1
ATOM 1716 C CA . GLU A 1 210 ? 17.578 7.609 4.453 1 89.56 210 GLU A CA 1
ATOM 1717 C C . GLU A 1 210 ? 17.234 9.047 4.059 1 89.56 210 GLU A C 1
ATOM 1719 O O . GLU A 1 210 ? 18.125 9.852 3.807 1 89.56 210 GLU A O 1
ATOM 1724 N N . PHE A 1 211 ? 15.969 9.328 4.051 1 95.12 211 PHE A N 1
ATOM 1725 C CA . PHE A 1 211 ? 15.547 10.68 3.689 1 95.12 211 PHE A CA 1
ATOM 1726 C C . PHE A 1 211 ? 16.016 11.688 4.73 1 95.12 211 PHE A C 1
ATOM 1728 O O . PHE A 1 211 ? 16.453 12.789 4.387 1 95.12 211 PHE A O 1
ATOM 1735 N N . ASP A 1 212 ? 15.922 11.281 5.945 1 94.88 212 ASP A N 1
ATOM 1736 C CA . ASP A 1 212 ? 16.344 12.188 7.012 1 94.88 212 ASP A CA 1
ATOM 1737 C C . ASP A 1 212 ? 17.828 12.523 6.883 1 94.88 212 ASP A C 1
ATOM 1739 O O . ASP A 1 212 ? 18.25 13.648 7.156 1 94.88 212 ASP A O 1
ATOM 1743 N N . LYS A 1 213 ? 18.641 11.594 6.492 1 95 213 LYS A N 1
ATOM 1744 C CA . LYS A 1 213 ? 20.062 11.836 6.25 1 95 213 LYS A CA 1
ATOM 1745 C C . LYS A 1 213 ? 20.266 12.859 5.133 1 95 213 LYS A C 1
ATOM 1747 O O . LYS A 1 213 ? 21.156 13.703 5.211 1 95 213 LYS A O 1
ATOM 1752 N N . ILE A 1 214 ? 19.469 12.773 4.207 1 96.06 214 ILE A N 1
ATOM 1753 C CA . ILE A 1 214 ? 19.547 13.68 3.066 1 96.06 214 ILE A CA 1
ATOM 1754 C C . ILE A 1 214 ? 19.219 15.102 3.512 1 96.06 214 ILE A C 1
ATOM 1756 O O . ILE A 1 214 ? 19.922 16.047 3.152 1 96.06 214 ILE A O 1
ATOM 1760 N N . PHE A 1 215 ? 18.156 15.219 4.273 1 97.06 215 PHE A N 1
ATOM 1761 C CA . PHE A 1 215 ? 17.781 16.531 4.789 1 97.06 215 PHE A CA 1
ATOM 1762 C C . PHE A 1 215 ? 18.875 17.109 5.684 1 97.06 215 PHE A C 1
ATOM 1764 O O . PHE A 1 215 ? 19.203 18.281 5.578 1 97.06 215 PHE A O 1
ATOM 1771 N N . LYS A 1 216 ? 19.391 16.266 6.508 1 95.38 216 LYS A N 1
ATOM 1772 C CA . LYS A 1 216 ? 20.469 16.688 7.398 1 95.38 216 LYS A CA 1
ATOM 1773 C C . LYS A 1 216 ? 21.672 17.156 6.605 1 95.38 216 LYS A C 1
ATOM 1775 O O . LYS A 1 216 ? 22.25 18.203 6.918 1 95.38 216 LYS A O 1
ATOM 1780 N N . LYS A 1 217 ? 22.047 16.438 5.629 1 95.06 217 LYS A N 1
ATOM 1781 C CA . LYS A 1 217 ? 23.172 16.797 4.762 1 95.06 217 LYS A CA 1
ATOM 1782 C C . LYS A 1 217 ? 22.938 18.141 4.066 1 95.06 217 LYS A C 1
ATOM 1784 O O . LYS A 1 217 ? 23.875 18.906 3.84 1 95.06 217 LYS A O 1
ATOM 1789 N N . ALA A 1 218 ? 21.703 18.422 3.74 1 95.19 218 ALA A N 1
ATOM 1790 C CA . ALA A 1 218 ? 21.344 19.656 3.047 1 95.19 218 ALA A CA 1
ATOM 1791 C C . ALA A 1 218 ? 21.266 20.828 4.02 1 95.19 218 ALA A C 1
ATOM 1793 O O . ALA A 1 218 ? 21.156 21.984 3.602 1 95.19 218 ALA A O 1
ATOM 1794 N N . GLY A 1 219 ? 21.188 20.562 5.316 1 95 219 GLY A N 1
ATOM 1795 C CA . GLY A 1 219 ? 21.297 21.594 6.328 1 95 219 GLY A CA 1
ATOM 1796 C C . GLY A 1 219 ? 19.938 22.094 6.824 1 95 219 GLY A C 1
ATOM 1797 O O . GLY A 1 219 ? 19.828 23.219 7.328 1 95 219 GLY A O 1
ATOM 1798 N N . PHE A 1 220 ? 18.859 21.359 6.547 1 94.75 220 PHE A N 1
ATOM 1799 C CA . PHE A 1 220 ? 17.562 21.781 7.055 1 94.75 220 PHE A CA 1
ATOM 1800 C C . PHE A 1 220 ? 16.703 20.578 7.41 1 94.75 220 PHE A C 1
ATOM 1802 O O . PHE A 1 220 ? 16.969 19.453 6.957 1 94.75 220 PHE A O 1
ATOM 1809 N N . ALA A 1 221 ? 15.68 20.797 8.273 1 94.25 221 ALA A N 1
ATOM 1810 C CA . ALA A 1 221 ? 14.672 19.797 8.617 1 94.25 221 ALA A CA 1
ATOM 1811 C C . ALA A 1 221 ? 13.445 19.938 7.719 1 94.25 221 ALA A C 1
ATOM 1813 O O . ALA A 1 221 ? 13.008 21.047 7.41 1 94.25 221 ALA A O 1
ATOM 1814 N N . PRO A 1 222 ? 12.93 18.781 7.324 1 94.38 222 PRO A N 1
ATOM 1815 C CA . PRO A 1 222 ? 11.75 18.875 6.453 1 94.38 222 PRO A CA 1
ATOM 1816 C C . PRO A 1 222 ? 10.508 19.359 7.188 1 94.38 222 PRO A C 1
ATOM 1818 O O . PRO A 1 222 ? 10.297 19.031 8.352 1 94.38 222 PRO A O 1
ATOM 1821 N N . ASN A 1 223 ? 9.789 20.234 6.535 1 93.5 223 ASN A N 1
ATOM 1822 C CA . ASN A 1 223 ? 8.414 20.5 6.938 1 93.5 223 ASN A CA 1
ATOM 1823 C C . ASN A 1 223 ? 7.469 19.406 6.465 1 93.5 223 ASN A C 1
ATOM 1825 O O . ASN A 1 223 ? 7.02 19.406 5.316 1 93.5 223 ASN A O 1
ATOM 1829 N N . ILE A 1 224 ? 7.133 18.516 7.375 1 92.56 224 ILE A N 1
ATOM 1830 C CA . ILE A 1 224 ? 6.371 17.328 6.992 1 92.56 224 ILE A CA 1
ATOM 1831 C C . ILE A 1 224 ? 4.879 17.656 6.984 1 92.56 224 ILE A C 1
ATOM 1833 O O . ILE A 1 224 ? 4.277 17.859 8.039 1 92.56 224 ILE A O 1
ATOM 1837 N N . PHE A 1 225 ? 4.371 17.578 5.793 1 91.06 225 PHE A N 1
ATOM 1838 C CA . PHE A 1 225 ? 2.945 17.812 5.59 1 91.06 225 PHE A CA 1
ATOM 1839 C C . PHE A 1 225 ? 2.16 16.516 5.77 1 91.06 225 PHE A C 1
ATOM 1841 O O . PHE A 1 225 ? 1.094 16.5 6.387 1 91.06 225 PHE A O 1
ATOM 1848 N N . CYS A 1 226 ? 2.711 15.445 5.227 1 91.62 226 CYS A N 1
ATOM 1849 C CA . CYS A 1 226 ? 2.029 14.156 5.203 1 91.62 226 CYS A CA 1
ATOM 1850 C C . CYS A 1 226 ? 3.023 13.008 5.371 1 91.62 226 CYS A C 1
ATOM 1852 O O . CYS A 1 226 ? 4.07 12.992 4.719 1 91.62 226 CYS A O 1
ATOM 1854 N N . GLU A 1 227 ? 2.676 12.18 6.277 1 93.56 227 GLU A N 1
ATOM 1855 C CA . GLU A 1 227 ? 3.344 10.883 6.332 1 93.56 227 GLU A CA 1
ATOM 1856 C C . GLU A 1 227 ? 2.525 9.805 5.621 1 93.56 227 GLU A C 1
ATOM 1858 O O . GLU A 1 227 ? 1.368 9.562 5.973 1 93.56 227 GLU A O 1
ATOM 1863 N N . SER A 1 228 ? 3.158 9.227 4.645 1 91.81 228 SER A N 1
ATOM 1864 C CA . SER A 1 228 ? 2.439 8.234 3.85 1 91.81 228 SER A CA 1
ATOM 1865 C C . SER A 1 228 ? 3.252 6.949 3.699 1 91.81 228 SER A C 1
ATOM 1867 O O . SER A 1 228 ? 4.469 7 3.496 1 91.81 228 SER A O 1
ATOM 1869 N N . GLU A 1 229 ? 2.51 5.871 3.748 1 87.62 229 GLU A N 1
ATOM 1870 C CA . GLU A 1 229 ? 3.15 4.57 3.566 1 87.62 229 GLU A CA 1
ATOM 1871 C C . GLU A 1 229 ? 3.053 4.105 2.117 1 87.62 229 GLU A C 1
ATOM 1873 O O . GLU A 1 229 ? 3.619 3.074 1.752 1 87.62 229 GLU A O 1
ATOM 1878 N N . THR A 1 230 ? 2.414 4.906 1.297 1 85.75 230 THR A N 1
ATOM 1879 C CA . THR A 1 230 ? 2.152 4.469 -0.07 1 85.75 230 THR A CA 1
ATOM 1880 C C . THR A 1 230 ? 2.607 5.523 -1.073 1 85.75 230 THR A C 1
ATOM 1882 O O . THR A 1 230 ? 2.166 6.676 -1.015 1 85.75 230 THR A O 1
ATOM 1885 N N . ALA A 1 231 ? 3.369 5.07 -2.043 1 87.38 231 ALA A N 1
ATOM 1886 C CA . ALA A 1 231 ? 3.936 6 -3.014 1 87.38 231 ALA A CA 1
ATOM 1887 C C . ALA A 1 231 ? 2.852 6.566 -3.928 1 87.38 231 ALA A C 1
ATOM 1889 O O . ALA A 1 231 ? 2.926 7.727 -4.348 1 87.38 231 ALA A O 1
ATOM 1890 N N . ASP A 1 232 ? 1.911 5.777 -4.254 1 85.5 232 ASP A N 1
ATOM 1891 C CA . ASP A 1 232 ? 0.861 6.234 -5.16 1 85.5 232 ASP A CA 1
ATOM 1892 C C . ASP A 1 232 ? 0.092 7.406 -4.559 1 85.5 232 ASP A C 1
ATOM 1894 O O . ASP A 1 232 ? -0.246 8.359 -5.262 1 85.5 232 ASP A O 1
ATOM 1898 N N . ILE A 1 233 ? -0.177 7.281 -3.301 1 87.81 233 ILE A N 1
ATOM 1899 C CA . ILE A 1 233 ? -0.881 8.359 -2.617 1 87.81 233 ILE A CA 1
ATOM 1900 C C . ILE A 1 233 ? 0.028 9.578 -2.506 1 87.81 233 ILE A C 1
ATOM 1902 O O . ILE A 1 233 ? -0.417 10.711 -2.703 1 87.81 233 ILE A O 1
ATOM 1906 N N . THR A 1 234 ? 1.255 9.344 -2.221 1 92.88 234 THR A N 1
ATOM 1907 C CA . THR A 1 234 ? 2.232 10.422 -2.158 1 92.88 234 THR A CA 1
ATOM 1908 C C . THR A 1 234 ? 2.246 11.219 -3.463 1 92.88 234 THR A C 1
ATOM 1910 O O . THR A 1 234 ? 2.166 12.445 -3.447 1 92.88 234 THR A O 1
ATOM 1913 N N . VAL A 1 235 ? 2.295 10.523 -4.512 1 93.12 235 VAL A N 1
ATOM 1914 C CA . VAL A 1 235 ? 2.344 11.148 -5.828 1 93.12 235 VAL A CA 1
ATOM 1915 C C . VAL A 1 235 ? 1.034 11.891 -6.098 1 93.12 235 VAL A C 1
ATOM 1917 O O . VAL A 1 235 ? 1.038 12.984 -6.672 1 93.12 235 VAL A O 1
ATOM 1920 N N . SER A 1 236 ? 0.005 11.312 -5.715 1 89.56 236 SER A N 1
ATOM 1921 C CA . SER A 1 236 ? -1.303 11.922 -5.945 1 89.56 236 SER A CA 1
ATOM 1922 C C . SER A 1 236 ? -1.427 13.258 -5.227 1 89.56 236 SER A C 1
ATOM 1924 O O . SER A 1 236 ? -2.002 14.203 -5.766 1 89.56 236 SER A O 1
ATOM 1926 N N . ILE A 1 237 ? -0.96 13.328 -4.035 1 91.56 237 ILE A N 1
ATOM 1927 C CA . ILE A 1 237 ? -0.999 14.562 -3.266 1 91.56 237 ILE A CA 1
ATOM 1928 C C . ILE A 1 237 ? -0.136 15.625 -3.945 1 91.56 237 ILE A C 1
ATOM 1930 O O . ILE A 1 237 ? -0.593 16.75 -4.191 1 91.56 237 ILE A O 1
ATOM 1934 N N . VAL A 1 238 ? 1.028 15.273 -4.348 1 95.5 238 VAL A N 1
ATOM 1935 C CA . VAL A 1 238 ? 1.927 16.219 -5.008 1 95.5 238 VAL A CA 1
ATOM 1936 C C . VAL A 1 238 ? 1.315 16.672 -6.328 1 95.5 238 VAL A C 1
ATOM 1938 O O . VAL A 1 238 ? 1.37 17.859 -6.668 1 95.5 238 VAL A O 1
ATOM 1941 N N . ALA A 1 239 ? 0.745 15.758 -7.016 1 93.44 239 ALA A N 1
ATOM 1942 C CA . ALA A 1 239 ? 0.127 16.062 -8.305 1 93.44 239 ALA A CA 1
ATOM 1943 C C . ALA A 1 239 ? -1.023 17.047 -8.141 1 93.44 239 ALA A C 1
ATOM 1945 O O . ALA A 1 239 ? -1.394 17.734 -9.094 1 93.44 239 ALA A O 1
ATOM 1946 N N . SER A 1 240 ? -1.525 17.094 -7.004 1 88.62 240 SER A N 1
ATOM 1947 C CA . SER A 1 240 ? -2.619 18.016 -6.742 1 88.62 240 SER A CA 1
ATOM 1948 C C . SER A 1 240 ? -2.098 19.422 -6.465 1 88.62 240 SER A C 1
ATOM 1950 O O . SER A 1 240 ? -2.881 20.359 -6.293 1 88.62 240 SER A O 1
ATOM 1952 N N . GLY A 1 241 ? -0.835 19.531 -6.34 1 90.31 241 GLY A N 1
ATOM 1953 C CA . GLY A 1 241 ? -0.232 20.844 -6.211 1 90.31 241 GLY A CA 1
ATOM 1954 C C . GLY A 1 241 ? 0.336 21.109 -4.828 1 90.31 241 GLY A C 1
ATOM 1955 O O . GLY A 1 241 ? 0.725 22.234 -4.516 1 90.31 241 GLY A O 1
ATOM 1956 N N . ILE A 1 242 ? 0.387 20.016 -4.035 1 90.19 242 ILE A N 1
ATOM 1957 C CA . ILE A 1 242 ? 0.77 20.234 -2.645 1 90.19 242 ILE A CA 1
ATOM 1958 C C . ILE A 1 242 ? 2.068 19.484 -2.344 1 90.19 242 ILE A C 1
ATOM 1960 O O . ILE A 1 242 ? 2.139 18.266 -2.496 1 90.19 242 ILE A O 1
ATOM 1964 N N . GLY A 1 243 ? 3.105 20.234 -2.002 1 94.44 243 GLY A N 1
ATOM 1965 C CA . GLY A 1 243 ? 4.301 19.641 -1.408 1 94.44 243 GLY A CA 1
ATOM 1966 C C . GLY A 1 243 ? 5.188 18.953 -2.418 1 94.44 243 GLY A C 1
ATOM 1967 O O . GLY A 1 243 ? 5.02 19.125 -3.627 1 94.44 243 GLY A O 1
ATOM 1968 N N . ALA A 1 244 ? 6.203 18.234 -1.857 1 97.06 244 ALA A N 1
ATOM 1969 C CA . ALA A 1 244 ? 7.211 17.484 -2.609 1 97.06 244 ALA A CA 1
ATOM 1970 C C . ALA A 1 244 ? 7.418 16.094 -2.014 1 97.06 244 ALA A C 1
ATOM 1972 O O . ALA A 1 244 ? 7.074 15.859 -0.855 1 97.06 244 ALA A O 1
ATOM 1973 N N . CYS A 1 245 ? 7.914 15.195 -2.836 1 97.56 245 CYS A N 1
ATOM 1974 C CA . CYS A 1 245 ? 8.203 13.844 -2.363 1 97.56 245 CYS A CA 1
ATOM 1975 C C . CYS A 1 245 ? 9.328 13.211 -3.172 1 97.56 245 CYS A C 1
ATOM 1977 O O . CYS A 1 245 ? 9.859 13.828 -4.098 1 97.56 245 CYS A O 1
ATOM 1979 N N . PHE A 1 246 ? 9.781 12.047 -2.73 1 97.12 246 PHE A N 1
ATOM 1980 C CA . PHE A 1 246 ? 10.766 11.234 -3.438 1 97.12 246 PHE A CA 1
ATOM 1981 C C . PHE A 1 246 ? 10.148 9.922 -3.9 1 97.12 246 PHE A C 1
ATOM 1983 O O . PHE A 1 246 ? 9.672 9.133 -3.082 1 97.12 246 PHE A O 1
ATOM 1990 N N . VAL A 1 247 ? 10.18 9.664 -5.227 1 95 247 VAL A N 1
ATOM 1991 C CA . VAL A 1 247 ? 9.656 8.398 -5.723 1 95 247 VAL A CA 1
ATOM 1992 C C . VAL A 1 247 ? 10.391 8 -7 1 95 247 VAL A C 1
ATOM 1994 O O . VAL A 1 247 ? 10.969 8.852 -7.68 1 95 247 VAL A O 1
ATOM 1997 N N . PRO A 1 248 ? 10.398 6.684 -7.289 1 92.19 248 PRO A N 1
ATOM 1998 C CA . PRO A 1 248 ? 10.859 6.289 -8.617 1 92.19 248 PRO A CA 1
ATOM 1999 C C . PRO A 1 248 ? 9.945 6.781 -9.734 1 92.19 248 PRO A C 1
ATOM 2001 O O . PRO A 1 248 ? 8.734 6.926 -9.531 1 92.19 248 PRO A O 1
ATOM 2004 N N . PRO A 1 249 ? 10.531 6.961 -10.922 1 92 249 PRO A N 1
ATOM 2005 C CA . PRO A 1 249 ? 9.734 7.473 -12.039 1 92 249 PRO A CA 1
ATOM 2006 C C . PRO A 1 249 ? 8.562 6.559 -12.391 1 92 249 PRO A C 1
ATOM 2008 O O . PRO A 1 249 ? 7.535 7.027 -12.883 1 92 249 PRO A O 1
ATOM 2011 N N . GLN A 1 250 ? 8.672 5.273 -12.07 1 87.88 250 GLN A N 1
ATOM 2012 C CA . GLN A 1 250 ? 7.664 4.281 -12.43 1 87.88 250 GLN A CA 1
ATOM 2013 C C . GLN A 1 250 ? 6.355 4.523 -11.68 1 87.88 250 GLN A C 1
ATOM 2015 O O . GLN A 1 250 ? 5.316 3.975 -12.039 1 87.88 250 GLN A O 1
ATOM 2020 N N . PHE A 1 251 ? 6.395 5.309 -10.633 1 89.19 251 PHE A N 1
ATOM 2021 C CA . PHE A 1 251 ? 5.199 5.551 -9.836 1 89.19 251 PHE A CA 1
ATOM 2022 C C . PHE A 1 251 ? 4.395 6.715 -10.398 1 89.19 251 PHE A C 1
ATOM 2024 O O . PHE A 1 251 ? 3.271 6.973 -9.969 1 89.19 251 PHE A O 1
ATOM 2031 N N . ILE A 1 252 ? 5.027 7.434 -11.305 1 91.56 252 ILE A N 1
ATOM 2032 C CA . ILE A 1 252 ? 4.301 8.492 -11.992 1 91.56 252 ILE A CA 1
ATOM 2033 C C . ILE A 1 252 ? 3.459 7.895 -13.117 1 91.56 252 ILE A C 1
ATOM 2035 O O . ILE A 1 252 ? 3.979 7.594 -14.195 1 91.56 252 ILE A O 1
ATOM 2039 N N . LYS A 1 253 ? 2.186 7.785 -12.828 1 82.94 253 LYS A N 1
ATOM 2040 C CA . LYS A 1 253 ? 1.304 7.109 -13.773 1 82.94 253 LYS A CA 1
ATOM 2041 C C . LYS A 1 253 ? 0.094 7.973 -14.117 1 82.94 253 LYS A C 1
ATOM 2043 O O . LYS A 1 253 ? -0.222 8.922 -13.391 1 82.94 253 LYS A O 1
ATOM 2048 N N . GLY A 1 254 ? -0.427 7.699 -15.281 1 81.81 254 GLY A N 1
ATOM 2049 C CA . GLY A 1 254 ? -1.678 8.328 -15.672 1 81.81 254 GLY A CA 1
ATOM 2050 C C . GLY A 1 254 ? -1.589 9.844 -15.742 1 81.81 254 GLY A C 1
ATOM 2051 O O . GLY A 1 254 ? -0.678 10.383 -16.375 1 81.81 254 GLY A O 1
ATOM 2052 N N . GLU A 1 255 ? -2.568 10.492 -15.023 1 81.19 255 GLU A N 1
ATOM 2053 C CA . GLU A 1 255 ? -2.699 11.938 -15.094 1 81.19 255 GLU A CA 1
ATOM 2054 C C . GLU A 1 255 ? -1.56 12.633 -14.352 1 81.19 255 GLU A C 1
ATOM 2056 O O . GLU A 1 255 ? -1.258 13.797 -14.609 1 81.19 255 GLU A O 1
ATOM 2061 N N . ALA A 1 256 ? -0.992 11.867 -13.516 1 90 256 ALA A N 1
ATOM 2062 C CA . ALA A 1 256 ? 0.083 12.469 -12.734 1 90 256 ALA A CA 1
ATOM 2063 C C . ALA A 1 256 ? 1.256 12.867 -13.625 1 90 256 ALA A C 1
ATOM 2065 O O . ALA A 1 256 ? 2.023 13.766 -13.281 1 90 256 ALA A O 1
ATOM 2066 N N . LYS A 1 257 ? 1.428 12.211 -14.773 1 90.5 257 LYS A N 1
ATOM 2067 C CA . LYS A 1 257 ? 2.529 12.477 -15.695 1 90.5 257 LYS A CA 1
ATOM 2068 C C . LYS A 1 257 ? 2.523 13.93 -16.156 1 90.5 257 LYS A C 1
ATOM 2070 O O . LYS A 1 257 ? 3.58 14.516 -16.406 1 90.5 257 LYS A O 1
ATOM 2075 N N . GLU A 1 258 ? 1.353 14.461 -16.203 1 90.88 258 GLU A N 1
ATOM 2076 C CA . GLU A 1 258 ? 1.222 15.828 -16.703 1 90.88 258 GLU A CA 1
ATOM 2077 C C . GLU A 1 258 ? 1.118 16.828 -15.555 1 90.88 258 GLU A C 1
ATOM 2079 O O . GLU A 1 258 ? 1.06 18.031 -15.781 1 90.88 258 GLU A O 1
ATOM 2084 N N . ARG A 1 259 ? 1.19 16.328 -14.383 1 94 259 ARG A N 1
ATOM 2085 C CA . ARG A 1 259 ? 0.904 17.203 -13.258 1 94 259 ARG A CA 1
ATOM 2086 C C . ARG A 1 259 ? 2.119 17.344 -12.352 1 94 259 ARG A C 1
ATOM 2088 O O . ARG A 1 259 ? 2.109 18.141 -11.406 1 94 259 ARG A O 1
ATOM 2095 N N . VAL A 1 260 ? 3.1 16.562 -12.695 1 95.56 260 VAL A N 1
ATOM 2096 C CA . VAL A 1 260 ? 4.293 16.641 -11.859 1 95.56 260 VAL A CA 1
ATOM 2097 C C . VAL A 1 260 ? 5.539 16.672 -12.742 1 95.56 260 VAL A C 1
ATOM 2099 O O . VAL A 1 260 ? 5.473 16.359 -13.93 1 95.56 260 VAL A O 1
ATOM 2102 N N . MET A 1 261 ? 6.609 17.141 -12.188 1 95.19 261 MET A N 1
ATOM 2103 C CA . MET A 1 261 ? 7.93 17.109 -12.805 1 95.19 261 MET A CA 1
ATOM 2104 C C . MET A 1 261 ? 8.953 16.484 -11.859 1 95.19 261 MET A C 1
ATOM 2106 O O . MET A 1 261 ? 8.922 16.719 -10.656 1 95.19 261 MET A O 1
ATOM 2110 N N . LEU A 1 262 ? 9.852 15.656 -12.414 1 96.5 262 LEU A N 1
ATOM 2111 C CA . LEU A 1 262 ? 10.883 14.969 -11.641 1 96.5 262 LEU A CA 1
ATOM 2112 C C . LEU A 1 262 ? 12.219 15.695 -11.742 1 96.5 262 LEU A C 1
ATOM 2114 O O . LEU A 1 262 ? 12.594 16.172 -12.82 1 96.5 262 LEU A O 1
ATOM 2118 N N . PHE A 1 263 ? 12.898 15.734 -10.656 1 96.44 263 PHE A N 1
ATOM 2119 C CA . PHE A 1 263 ? 14.188 16.406 -10.594 1 96.44 263 PHE A CA 1
ATOM 2120 C C . PHE A 1 263 ? 15.25 15.508 -9.977 1 96.44 263 PHE A C 1
ATOM 2122 O O . PHE A 1 263 ? 14.961 14.75 -9.047 1 96.44 263 PHE A O 1
ATOM 2129 N N . ASP A 1 264 ? 16.422 15.617 -10.531 1 95.56 264 ASP A N 1
ATOM 2130 C CA . ASP A 1 264 ? 17.594 14.945 -9.961 1 95.56 264 ASP A CA 1
ATOM 2131 C C . ASP A 1 264 ? 18.312 15.844 -8.961 1 95.56 264 ASP A C 1
ATOM 2133 O O . ASP A 1 264 ? 18.734 16.953 -9.312 1 95.56 264 ASP A O 1
ATOM 2137 N N . ILE A 1 265 ? 18.438 15.391 -7.742 1 95.31 265 ILE A N 1
ATOM 2138 C CA . ILE A 1 265 ? 19.141 16.219 -6.762 1 95.31 265 ILE A CA 1
ATOM 2139 C C . ILE A 1 265 ? 20.547 15.656 -6.523 1 95.31 265 ILE A C 1
ATOM 2141 O O . ILE A 1 265 ? 21.203 16.016 -5.555 1 95.31 265 ILE A O 1
ATOM 2145 N N . ASP A 1 266 ? 20.922 14.734 -7.27 1 92.38 266 ASP A N 1
ATOM 2146 C CA . ASP A 1 266 ? 22.266 14.148 -7.301 1 92.38 266 ASP A CA 1
ATOM 2147 C C . ASP A 1 266 ? 22.672 13.617 -5.926 1 92.38 266 ASP A C 1
ATOM 2149 O O . ASP A 1 266 ? 23.734 13.961 -5.41 1 92.38 266 ASP A O 1
ATOM 2153 N N . GLU A 1 267 ? 21.812 12.828 -5.359 1 94.25 267 GLU A N 1
ATOM 2154 C CA . GLU A 1 267 ? 22.047 12.242 -4.043 1 94.25 267 GLU A CA 1
ATOM 2155 C C . GLU A 1 267 ? 22.188 10.727 -4.137 1 94.25 267 GLU A C 1
ATOM 2157 O O . GLU A 1 267 ? 21.234 10.023 -4.48 1 94.25 267 GLU A O 1
ATOM 2162 N N . PRO A 1 268 ? 23.359 10.219 -3.748 1 92.38 268 PRO A N 1
ATOM 2163 C CA . PRO A 1 268 ? 23.609 8.781 -3.881 1 92.38 268 PRO A CA 1
ATOM 2164 C C . PRO A 1 268 ? 22.672 7.934 -3.025 1 92.38 268 PRO A C 1
ATOM 2166 O O . PRO A 1 268 ? 22.359 6.793 -3.379 1 92.38 268 PRO A O 1
ATOM 2169 N N . LEU A 1 269 ? 22.219 8.469 -1.945 1 92.38 269 LEU A N 1
ATOM 2170 C CA . LEU A 1 269 ? 21.359 7.727 -1.034 1 92.38 269 LEU A CA 1
ATOM 2171 C C . LEU A 1 269 ? 20 7.445 -1.675 1 92.38 269 LEU A C 1
ATOM 2173 O O . LEU A 1 269 ? 19.234 6.625 -1.171 1 92.38 269 LEU A O 1
ATOM 2177 N N . LEU A 1 270 ? 19.734 8.078 -2.799 1 94.38 270 LEU A N 1
ATOM 2178 C CA . LEU A 1 270 ? 18.469 7.875 -3.49 1 94.38 270 LEU A CA 1
ATOM 2179 C C . LEU A 1 270 ? 18.562 6.719 -4.477 1 94.38 270 LEU A C 1
ATOM 2181 O O . LEU A 1 270 ? 17.562 6.348 -5.105 1 94.38 270 LEU A O 1
ATOM 2185 N N . LYS A 1 271 ? 19.719 6.152 -4.574 1 92.81 271 LYS A N 1
ATOM 2186 C CA . LYS A 1 271 ? 19.891 5 -5.453 1 92.81 271 LYS A CA 1
ATOM 2187 C C . LYS A 1 271 ? 19.203 3.764 -4.887 1 92.81 271 LYS A C 1
ATOM 2189 O O . LYS A 1 271 ? 19.234 3.533 -3.678 1 92.81 271 LYS A O 1
ATOM 2194 N N . GLN A 1 272 ? 18.531 3.094 -5.789 1 90.75 272 GLN A N 1
ATOM 2195 C CA . GLN A 1 272 ? 17.906 1.825 -5.445 1 90.75 272 GLN A CA 1
ATOM 2196 C C . GLN A 1 272 ? 18.219 0.752 -6.48 1 90.75 272 GLN A C 1
ATOM 2198 O O . GLN A 1 272 ? 18.406 1.059 -7.66 1 90.75 272 GLN A O 1
ATOM 2203 N N . THR A 1 273 ? 18.328 -0.449 -5.961 1 92.81 273 THR A N 1
ATOM 2204 C CA . THR A 1 273 ? 18.672 -1.554 -6.844 1 92.81 273 THR A CA 1
ATOM 2205 C C . THR A 1 273 ? 17.641 -2.668 -6.758 1 92.81 273 THR A C 1
ATOM 2207 O O . THR A 1 273 ? 17.375 -3.193 -5.676 1 92.81 273 THR A O 1
ATOM 2210 N N . LEU A 1 274 ? 17.016 -2.906 -7.875 1 94.19 274 LEU A N 1
ATOM 2211 C CA . LEU A 1 274 ? 16.094 -4.031 -7.957 1 94.19 274 LEU A CA 1
ATOM 2212 C C . LEU A 1 274 ? 16.844 -5.355 -7.977 1 94.19 274 LEU A C 1
ATOM 2214 O O . LEU A 1 274 ? 17.781 -5.535 -8.773 1 94.19 274 LEU A O 1
ATOM 2218 N N . ILE A 1 275 ? 16.406 -6.211 -7.082 1 95.06 275 ILE A N 1
ATOM 2219 C CA . ILE A 1 275 ? 17.094 -7.492 -7.012 1 95.06 275 ILE A CA 1
ATOM 2220 C C . ILE A 1 275 ? 16.078 -8.633 -7.016 1 95.06 275 ILE A C 1
ATOM 2222 O O . ILE A 1 275 ? 14.922 -8.438 -6.652 1 95.06 275 ILE A O 1
ATOM 2226 N N . LEU A 1 276 ? 16.5 -9.703 -7.508 1 96.56 276 LEU A N 1
ATOM 2227 C CA . LEU A 1 276 ? 15.812 -10.977 -7.316 1 96.56 276 LEU A CA 1
ATOM 2228 C C . LEU A 1 276 ? 16.578 -11.859 -6.328 1 96.56 276 LEU A C 1
ATOM 2230 O O . LEU A 1 276 ? 17.734 -12.211 -6.562 1 96.56 276 LEU A O 1
ATOM 2234 N N . ALA A 1 277 ? 15.883 -12.18 -5.223 1 96.94 277 ALA A N 1
ATOM 2235 C CA . ALA A 1 277 ? 16.547 -12.867 -4.125 1 96.94 277 ALA A CA 1
ATOM 2236 C C . ALA A 1 277 ? 15.906 -14.227 -3.861 1 96.94 277 ALA A C 1
ATOM 2238 O O . ALA A 1 277 ? 14.719 -14.422 -4.137 1 96.94 277 ALA A O 1
ATOM 2239 N N . HIS A 1 278 ? 16.688 -15.141 -3.375 1 96.56 278 HIS A N 1
ATOM 2240 C CA . HIS A 1 278 ? 16.234 -16.438 -2.896 1 96.56 278 HIS A CA 1
ATOM 2241 C C . HIS A 1 278 ? 17.078 -16.906 -1.707 1 96.56 278 HIS A C 1
ATOM 2243 O O . HIS A 1 278 ? 18.141 -16.344 -1.433 1 96.56 278 HIS A O 1
ATOM 2249 N N . LYS A 1 279 ? 16.484 -17.828 -0.939 1 94.94 279 LYS A N 1
ATOM 2250 C CA . LYS A 1 279 ? 17.219 -18.359 0.211 1 94.94 279 LYS A CA 1
ATOM 2251 C C . LYS A 1 279 ? 18.547 -18.984 -0.216 1 94.94 279 LYS A C 1
ATOM 2253 O O . LYS A 1 279 ? 18.609 -19.672 -1.24 1 94.94 279 LYS A O 1
ATOM 2258 N N . GLN A 1 280 ? 19.5 -18.734 0.603 1 93.69 280 GLN A N 1
ATOM 2259 C CA . GLN A 1 280 ? 20.812 -19.281 0.311 1 93.69 280 GLN A CA 1
ATOM 2260 C C . GLN A 1 280 ? 20.781 -20.797 0.275 1 93.69 280 GLN A C 1
ATOM 2262 O O . GLN A 1 280 ? 20.109 -21.438 1.09 1 93.69 280 GLN A O 1
ATOM 2267 N N . ASP A 1 281 ? 21.5 -21.438 -0.666 1 87.19 281 ASP A N 1
ATOM 2268 C CA . ASP A 1 281 ? 21.719 -22.875 -0.81 1 87.19 281 ASP A CA 1
ATOM 2269 C C . ASP A 1 281 ? 20.422 -23.594 -1.183 1 87.19 281 ASP A C 1
ATOM 2271 O O . ASP A 1 281 ? 20.344 -24.812 -1.078 1 87.19 281 ASP A O 1
ATOM 2275 N N . LYS A 1 282 ? 19.469 -22.812 -1.438 1 88.06 282 LYS A N 1
ATOM 2276 C CA . LYS A 1 282 ? 18.234 -23.438 -1.91 1 88.06 282 LYS A CA 1
ATOM 2277 C C . LYS A 1 282 ? 18.281 -23.703 -3.412 1 88.06 282 LYS A C 1
ATOM 2279 O O . LYS A 1 282 ? 18.703 -22.828 -4.184 1 88.06 282 LYS A O 1
ATOM 2284 N N . LYS A 1 283 ? 17.984 -24.891 -3.768 1 84.94 283 LYS A N 1
ATOM 2285 C CA . LYS A 1 283 ? 17.859 -25.203 -5.191 1 84.94 283 LYS A CA 1
ATOM 2286 C C . LYS A 1 283 ? 16.562 -24.609 -5.762 1 84.94 283 LYS A C 1
ATOM 2288 O O . LYS A 1 283 ? 15.477 -24.875 -5.25 1 84.94 283 LYS A O 1
ATOM 2293 N N . LEU A 1 284 ? 16.656 -23.922 -6.871 1 89.94 284 LEU A N 1
ATOM 2294 C CA . LEU A 1 284 ? 15.523 -23.219 -7.465 1 89.94 284 LEU A CA 1
ATOM 2295 C C . LEU A 1 284 ? 14.828 -24.109 -8.5 1 89.94 284 LEU A C 1
ATOM 2297 O O . LEU A 1 284 ? 15.492 -24.812 -9.258 1 89.94 284 LEU A O 1
ATOM 2301 N N . PRO A 1 285 ? 13.508 -24.062 -8.453 1 86.44 285 PRO A N 1
ATOM 2302 C CA . PRO A 1 285 ? 12.805 -24.703 -9.555 1 86.44 285 PRO A CA 1
ATOM 2303 C C . PRO A 1 285 ? 13.125 -24.078 -10.914 1 86.44 285 PRO A C 1
ATOM 2305 O O . PRO A 1 285 ? 13.57 -22.922 -10.977 1 86.44 285 PRO A O 1
ATOM 2308 N N . LYS A 1 286 ? 12.922 -24.828 -11.922 1 85.38 286 LYS A N 1
ATOM 2309 C CA . LYS A 1 286 ? 13.227 -24.375 -13.273 1 85.38 286 LYS A CA 1
ATOM 2310 C C . LYS A 1 286 ? 12.469 -23.094 -13.609 1 85.38 286 LYS A C 1
ATOM 2312 O O . LYS A 1 286 ? 13.016 -22.188 -14.242 1 85.38 286 LYS A O 1
ATOM 2317 N N . LEU A 1 287 ? 11.25 -23.062 -13.211 1 89.44 287 LEU A N 1
ATOM 2318 C CA . LEU A 1 287 ? 10.422 -21.906 -13.492 1 89.44 287 LEU A CA 1
ATOM 2319 C C . LEU A 1 287 ? 11 -20.656 -12.844 1 89.44 287 LEU A C 1
ATOM 2321 O O . LEU A 1 287 ? 10.922 -19.562 -13.406 1 89.44 287 LEU A O 1
ATOM 2325 N N . ALA A 1 288 ? 11.562 -20.828 -11.672 1 93.12 288 ALA A N 1
ATOM 2326 C CA . ALA A 1 288 ? 12.195 -19.703 -11 1 93.12 288 ALA A CA 1
ATOM 2327 C C . ALA A 1 288 ? 13.406 -19.203 -11.781 1 93.12 288 ALA A C 1
ATOM 2329 O O . ALA A 1 288 ? 13.617 -17.984 -11.906 1 93.12 288 ALA A O 1
ATOM 2330 N N . LEU A 1 289 ? 14.125 -20.109 -12.289 1 91.81 289 LEU A N 1
ATOM 2331 C CA . LEU A 1 289 ? 15.297 -19.75 -13.078 1 91.81 289 LEU A CA 1
ATOM 2332 C C . LEU A 1 289 ? 14.891 -19.047 -14.367 1 91.81 289 LEU A C 1
ATOM 2334 O O . LEU A 1 289 ? 15.547 -18.094 -14.789 1 91.81 289 LEU A O 1
ATOM 2338 N N . GLU A 1 290 ? 13.828 -19.516 -14.922 1 90.25 290 GLU A N 1
ATOM 2339 C CA . GLU A 1 290 ? 13.312 -18.859 -16.125 1 90.25 290 GLU A CA 1
ATOM 2340 C C . GLU A 1 290 ? 12.844 -17.438 -15.805 1 90.25 290 GLU A C 1
ATOM 2342 O O . GLU A 1 290 ? 13.023 -16.531 -16.625 1 90.25 290 GLU A O 1
ATOM 2347 N N . PHE A 1 291 ? 12.203 -17.266 -14.68 1 93.69 291 PHE A N 1
ATOM 2348 C CA . PHE A 1 291 ? 11.773 -15.938 -14.266 1 93.69 291 PHE A CA 1
ATOM 2349 C C . PHE A 1 291 ? 12.961 -15 -14.133 1 93.69 291 PHE A C 1
ATOM 2351 O O . PHE A 1 291 ? 12.906 -13.852 -14.586 1 93.69 291 PHE A O 1
ATOM 2358 N N . ILE A 1 292 ? 14.008 -15.469 -13.539 1 94 292 ILE A N 1
ATOM 2359 C CA . ILE A 1 292 ? 15.227 -14.688 -13.359 1 94 292 ILE A CA 1
ATOM 2360 C C . ILE A 1 292 ? 15.781 -14.281 -14.727 1 94 292 ILE A C 1
ATOM 2362 O O . ILE A 1 292 ? 16.141 -13.117 -14.93 1 94 292 ILE A O 1
ATOM 2366 N N . LYS A 1 293 ? 15.859 -15.148 -15.57 1 92.44 293 LYS A N 1
ATOM 2367 C CA . LYS A 1 293 ? 16.359 -14.875 -16.906 1 92.44 293 LYS A CA 1
ATOM 2368 C C . LYS A 1 293 ? 15.523 -13.82 -17.609 1 92.44 293 LYS A C 1
ATOM 2370 O O . LYS A 1 293 ? 16.062 -12.883 -18.219 1 92.44 293 LYS A O 1
ATOM 2375 N N . MET A 1 294 ? 14.266 -13.984 -17.547 1 92.56 294 MET A N 1
ATOM 2376 C CA . MET A 1 294 ? 13.359 -13.039 -18.172 1 92.56 294 MET A CA 1
ATOM 2377 C C . MET A 1 294 ? 13.516 -11.641 -17.578 1 92.56 294 MET A C 1
ATOM 2379 O O . MET A 1 294 ? 13.453 -10.641 -18.297 1 92.56 294 MET A O 1
ATOM 2383 N N . ALA A 1 295 ? 13.609 -11.594 -16.266 1 93.5 295 ALA A N 1
ATOM 2384 C CA . ALA A 1 295 ? 13.766 -10.32 -15.578 1 93.5 295 ALA A CA 1
ATOM 2385 C C . ALA A 1 295 ? 15.047 -9.617 -16.016 1 93.5 295 ALA A C 1
ATOM 2387 O O . ALA A 1 295 ? 15.07 -8.391 -16.188 1 93.5 295 ALA A O 1
ATOM 2388 N N . LYS A 1 296 ? 16.062 -10.32 -16.172 1 91.19 296 LYS A N 1
ATOM 2389 C CA . LYS A 1 296 ? 17.344 -9.766 -16.594 1 91.19 296 LYS A CA 1
ATOM 2390 C C . LYS A 1 296 ? 17.25 -9.25 -18.031 1 91.19 296 LYS A C 1
ATOM 2392 O O . LYS A 1 296 ? 17.859 -8.219 -18.359 1 91.19 296 LYS A O 1
ATOM 2397 N N . ASP A 1 297 ? 16.484 -9.922 -18.781 1 86 297 ASP A N 1
ATOM 2398 C CA . ASP A 1 297 ? 16.344 -9.547 -20.188 1 86 297 ASP A CA 1
ATOM 2399 C C . ASP A 1 297 ? 15.469 -8.312 -20.344 1 86 297 ASP A C 1
ATOM 2401 O O . ASP A 1 297 ? 15.609 -7.562 -21.312 1 86 297 ASP A O 1
ATOM 2405 N N . GLU A 1 298 ? 14.438 -8.25 -19.469 1 75.88 298 GLU A N 1
ATOM 2406 C CA . GLU A 1 298 ? 13.508 -7.129 -19.516 1 75.88 298 GLU A CA 1
ATOM 2407 C C . GLU A 1 298 ? 14.211 -5.82 -19.156 1 75.88 298 GLU A C 1
ATOM 2409 O O . GLU A 1 298 ? 13.734 -4.738 -19.531 1 75.88 298 GLU A O 1
ATOM 2414 N N . GLN A 1 299 ? 15.367 -5.84 -18.266 1 62.72 299 GLN A N 1
ATOM 2415 C CA . GLN A 1 299 ? 16.094 -4.621 -17.938 1 62.72 299 GLN A CA 1
ATOM 2416 C C . GLN A 1 299 ? 16.25 -3.725 -19.156 1 62.72 299 GLN A C 1
ATOM 2418 O O . GLN A 1 299 ? 16.359 -2.502 -19.031 1 62.72 299 GLN A O 1
ATOM 2423 N N . ILE A 1 300 ? 16.188 -4.477 -20.469 1 40.53 300 ILE A N 1
ATOM 2424 C CA . ILE A 1 300 ? 16.562 -3.719 -21.656 1 40.53 300 ILE A CA 1
ATOM 2425 C C . ILE A 1 300 ? 15.344 -2.982 -22.203 1 40.53 300 ILE A C 1
ATOM 2427 O O . ILE A 1 300 ? 14.281 -3.578 -22.375 1 40.53 300 ILE A O 1
ATOM 2431 N N . MET B 1 1 ? 2.08 27.516 37.875 1 51.66 1 MET B N 1
ATOM 2432 C CA . MET B 1 1 ? 1.735 26.547 36.812 1 51.66 1 MET B CA 1
ATOM 2433 C C . MET B 1 1 ? 1.521 27.234 35.469 1 51.66 1 MET B C 1
ATOM 2435 O O . MET B 1 1 ? 0.792 28.219 35.406 1 51.66 1 MET B O 1
ATOM 2439 N N . ASN B 1 2 ? 2.564 27.062 34.625 1 65.88 2 ASN B N 1
ATOM 2440 C CA . ASN B 1 2 ? 2.441 27.75 33.344 1 65.88 2 ASN B CA 1
ATOM 2441 C C . ASN B 1 2 ? 2.445 26.781 32.188 1 65.88 2 ASN B C 1
ATOM 2443 O O . ASN B 1 2 ? 2.75 25.594 32.344 1 65.88 2 ASN B O 1
ATOM 2447 N N . LEU B 1 3 ? 1.941 27.188 31.109 1 74.94 3 LEU B N 1
ATOM 2448 C CA . LEU B 1 3 ? 1.776 26.375 29.906 1 74.94 3 LEU B CA 1
ATOM 2449 C C . LEU B 1 3 ? 3.104 25.766 29.484 1 74.94 3 LEU B C 1
ATOM 2451 O O . LEU B 1 3 ? 3.137 24.641 28.984 1 74.94 3 LEU B O 1
ATOM 2455 N N . ARG B 1 4 ? 4.109 26.422 29.859 1 78.12 4 ARG B N 1
ATOM 2456 C CA . ARG B 1 4 ? 5.438 25.969 29.469 1 78.12 4 ARG B CA 1
ATOM 2457 C C . ARG B 1 4 ? 5.828 24.688 30.219 1 78.12 4 ARG B C 1
ATOM 2459 O O . ARG B 1 4 ? 6.418 23.781 29.625 1 78.12 4 ARG B O 1
ATOM 2466 N N . TYR B 1 5 ? 5.488 24.625 31.469 1 82.5 5 TYR B N 1
ATOM 2467 C CA . TYR B 1 5 ? 5.773 23.422 32.25 1 82.5 5 TYR B CA 1
ATOM 2468 C C . TYR B 1 5 ? 4.973 22.234 31.75 1 82.5 5 TYR B C 1
ATOM 2470 O O . TYR B 1 5 ? 5.457 21.109 31.766 1 82.5 5 TYR B O 1
ATOM 2478 N N . MET B 1 6 ? 3.789 22.516 31.359 1 81.88 6 MET B N 1
ATOM 2479 C CA . MET B 1 6 ? 2.959 21.453 30.797 1 81.88 6 MET B CA 1
ATOM 2480 C C . MET B 1 6 ? 3.6 20.859 29.547 1 81.88 6 MET B C 1
ATOM 2482 O O . MET B 1 6 ? 3.572 19.656 29.344 1 81.88 6 MET B O 1
ATOM 2486 N N . GLU B 1 7 ? 4.152 21.719 28.766 1 85.81 7 GLU B N 1
ATOM 2487 C CA . GLU B 1 7 ? 4.867 21.266 27.578 1 85.81 7 GLU B CA 1
ATOM 2488 C C . GLU B 1 7 ? 6.051 20.375 27.938 1 85.81 7 GLU B C 1
ATOM 2490 O O . GLU B 1 7 ? 6.312 19.375 27.281 1 85.81 7 GLU B O 1
ATOM 2495 N N . PHE B 1 8 ? 6.699 20.812 29.016 1 88.25 8 PHE B N 1
ATOM 2496 C CA . PHE B 1 8 ? 7.852 20.047 29.484 1 88.25 8 PHE B CA 1
ATOM 2497 C C . PHE B 1 8 ? 7.438 18.641 29.891 1 88.25 8 PHE B C 1
ATOM 2499 O O . PHE B 1 8 ? 8.062 17.656 29.469 1 88.25 8 PHE B O 1
ATOM 2506 N N . ILE B 1 9 ? 6.391 18.547 30.594 1 88.44 9 ILE B N 1
ATOM 2507 C CA . ILE B 1 9 ? 5.953 17.266 31.156 1 88.44 9 ILE B CA 1
ATOM 2508 C C . ILE B 1 9 ? 5.469 16.359 30.031 1 88.44 9 ILE B C 1
ATOM 2510 O O . ILE B 1 9 ? 5.809 15.164 30 1 88.44 9 ILE B O 1
ATOM 2514 N N . VAL B 1 10 ? 4.719 16.922 29.141 1 87.75 10 VAL B N 1
ATOM 2515 C CA . VAL B 1 10 ? 4.18 16.125 28.047 1 87.75 10 VAL B CA 1
ATOM 2516 C C . VAL B 1 10 ? 5.324 15.602 27.172 1 87.75 10 VAL B C 1
ATOM 2518 O O . VAL B 1 10 ? 5.336 14.43 26.781 1 87.75 10 VAL B O 1
ATOM 2521 N N . THR B 1 11 ? 6.305 16.406 26.891 1 88.81 11 THR B N 1
ATOM 2522 C CA . THR B 1 11 ? 7.449 16.016 26.078 1 88.81 11 THR B CA 1
ATOM 2523 C C . THR B 1 11 ? 8.281 14.945 26.766 1 88.81 11 THR B C 1
ATOM 2525 O O . THR B 1 11 ? 8.719 13.984 26.141 1 88.81 11 THR B O 1
ATOM 2528 N N . LEU B 1 12 ? 8.438 15.102 28.047 1 90.38 12 LEU B N 1
ATOM 2529 C CA . LEU B 1 12 ? 9.188 14.133 28.844 1 90.38 12 LEU B CA 1
ATOM 2530 C C . LEU B 1 12 ? 8.445 12.797 28.906 1 90.38 12 LEU B C 1
ATOM 2532 O O . LEU B 1 12 ? 9.078 11.734 28.875 1 90.38 12 LEU B O 1
ATOM 2536 N N . ALA B 1 13 ? 7.191 12.883 28.969 1 88.38 13 ALA B N 1
ATOM 2537 C CA . ALA B 1 13 ? 6.383 11.664 29 1 88.38 13 ALA B CA 1
ATOM 2538 C C . ALA B 1 13 ? 6.504 10.891 27.688 1 88.38 13 ALA B C 1
ATOM 2540 O O . ALA B 1 13 ? 6.496 9.656 27.688 1 88.38 13 ALA B O 1
ATOM 2541 N N . GLU B 1 14 ? 6.586 11.641 26.672 1 85.69 14 GLU B N 1
ATOM 2542 C CA . GLU B 1 14 ? 6.676 11.055 25.344 1 85.69 14 GLU B CA 1
ATOM 2543 C C . GLU B 1 14 ? 8.07 10.484 25.078 1 85.69 14 GLU B C 1
ATOM 2545 O O . GLU B 1 14 ? 8.203 9.383 24.547 1 85.69 14 GLU B O 1
ATOM 2550 N N . THR B 1 15 ? 9.125 11.211 25.422 1 85.94 15 THR B N 1
ATOM 2551 C CA . THR B 1 15 ? 10.5 10.859 25.094 1 85.94 15 THR B CA 1
ATOM 2552 C C . THR B 1 15 ? 11.102 9.93 26.141 1 85.94 15 THR B C 1
ATOM 2554 O O . THR B 1 15 ? 12.07 9.219 25.875 1 85.94 15 THR B O 1
ATOM 2557 N N . ARG B 1 16 ? 10.633 9.977 27.281 1 87.06 16 ARG B N 1
ATOM 2558 C CA . ARG B 1 16 ? 11.055 9.195 28.438 1 87.06 16 ARG B CA 1
ATOM 2559 C C . ARG B 1 16 ? 12.531 9.406 28.734 1 87.06 16 ARG B C 1
ATOM 2561 O O . ARG B 1 16 ? 13.219 8.492 29.203 1 87.06 16 ARG B O 1
ATOM 2568 N N . SER B 1 17 ? 13.039 10.539 28.328 1 90.56 17 SER B N 1
ATOM 2569 C CA . SER B 1 17 ? 14.43 10.922 28.531 1 90.56 17 SER B CA 1
ATOM 2570 C C . SER B 1 17 ? 14.586 12.438 28.641 1 90.56 17 SER B C 1
ATOM 2572 O O . SER B 1 17 ? 14.102 13.172 27.766 1 90.56 17 SER B O 1
ATOM 2574 N N . PHE B 1 18 ? 15.32 12.875 29.656 1 89.88 18 PHE B N 1
ATOM 2575 C CA . PHE B 1 18 ? 15.539 14.305 29.844 1 89.88 18 PHE B CA 1
ATOM 2576 C C . PHE B 1 18 ? 16.375 14.883 28.703 1 89.88 18 PHE B C 1
ATOM 2578 O O . PHE B 1 18 ? 16.094 15.984 28.219 1 89.88 18 PHE B O 1
ATOM 2585 N N . THR B 1 19 ? 17.266 14.055 28.266 1 88.75 19 THR B N 1
ATOM 2586 C CA . THR B 1 19 ? 18.156 14.523 27.219 1 88.75 19 THR B CA 1
ATOM 2587 C C . THR B 1 19 ? 17.391 14.656 25.891 1 88.75 19 THR B C 1
ATOM 2589 O O . THR B 1 19 ? 17.516 15.672 25.203 1 88.75 19 THR B O 1
ATOM 2592 N N . LYS B 1 20 ? 16.625 13.727 25.625 1 88 20 LYS B N 1
ATOM 2593 C CA . LYS B 1 20 ? 15.859 13.75 24.391 1 88 20 LYS B CA 1
ATOM 2594 C C . LYS B 1 20 ? 14.797 14.852 24.422 1 88 20 LYS B C 1
ATOM 2596 O O . LYS B 1 20 ? 14.578 15.531 23.422 1 88 20 LYS B O 1
ATOM 2601 N N . ALA B 1 21 ? 14.227 14.977 25.547 1 90.81 21 ALA B N 1
ATOM 2602 C CA . ALA B 1 21 ? 13.188 15.992 25.703 1 90.81 21 ALA B CA 1
ATOM 2603 C C . ALA B 1 21 ? 13.773 17.391 25.578 1 90.81 21 ALA B C 1
ATOM 2605 O O . ALA B 1 21 ? 13.18 18.266 24.922 1 90.81 21 ALA B O 1
ATOM 2606 N N . ALA B 1 22 ? 14.883 17.609 26.125 1 91.44 22 ALA B N 1
ATOM 2607 C CA . ALA B 1 22 ? 15.539 18.906 26.062 1 91.44 22 ALA B CA 1
ATOM 2608 C C . ALA B 1 22 ? 15.867 19.297 24.609 1 91.44 22 ALA B C 1
ATOM 2610 O O . ALA B 1 22 ? 15.664 20.438 24.203 1 91.44 22 ALA B O 1
ATOM 2611 N N . LYS B 1 23 ? 16.297 18.344 23.922 1 85.06 23 LYS B N 1
ATOM 2612 C CA . LYS B 1 23 ? 16.625 18.547 22.516 1 85.06 23 LYS B CA 1
ATOM 2613 C C . LYS B 1 23 ? 15.367 18.938 21.719 1 85.06 23 LYS B C 1
ATOM 2615 O O . LYS B 1 23 ? 15.391 19.891 20.938 1 85.06 23 LYS B O 1
ATOM 2620 N N . LYS B 1 24 ? 14.336 18.312 22.062 1 83 24 LYS B N 1
ATOM 2621 C CA . LYS B 1 24 ? 13.07 18.562 21.375 1 83 24 LYS B CA 1
ATOM 2622 C C . LYS B 1 24 ? 12.516 19.938 21.734 1 83 24 LYS B C 1
ATOM 2624 O O . LYS B 1 24 ? 11.93 20.609 20.875 1 83 24 LYS B O 1
ATOM 2629 N N . LEU B 1 25 ? 12.773 20.328 22.859 1 85.12 25 LEU B N 1
ATOM 2630 C CA . LEU B 1 25 ? 12.227 21.578 23.391 1 85.12 25 LEU B CA 1
ATOM 2631 C C . LEU B 1 25 ? 13.195 22.734 23.141 1 85.12 25 LEU B C 1
ATOM 2633 O O . LEU B 1 25 ? 12.891 23.875 23.484 1 85.12 25 LEU B O 1
ATOM 2637 N N . LYS B 1 26 ? 14.359 22.375 22.562 1 85.06 26 LYS B N 1
ATOM 2638 C CA . LYS B 1 26 ? 15.391 23.359 22.266 1 85.06 26 LYS B CA 1
ATOM 2639 C C . LYS B 1 26 ? 15.828 24.094 23.531 1 85.06 26 LYS B C 1
ATOM 2641 O O . LYS B 1 26 ? 15.898 25.328 23.531 1 85.06 26 LYS B O 1
ATOM 2646 N N . MET B 1 27 ? 16.062 23.281 24.547 1 83.69 27 MET B N 1
ATOM 2647 C CA . MET B 1 27 ? 16.562 23.828 25.797 1 83.69 27 MET B CA 1
ATOM 2648 C C . MET B 1 27 ? 17.625 22.922 26.406 1 83.69 27 MET B C 1
ATOM 2650 O O . MET B 1 27 ? 17.828 21.812 25.922 1 83.69 27 MET B O 1
ATOM 2654 N N . SER B 1 28 ? 18.422 23.469 27.328 1 86 28 SER B N 1
ATOM 2655 C CA . SER B 1 28 ? 19.438 22.672 27.984 1 86 28 SER B CA 1
ATOM 2656 C C . SER B 1 28 ? 18.828 21.672 28.953 1 86 28 SER B C 1
ATOM 2658 O O . SER B 1 28 ? 17.797 21.938 29.562 1 86 28 SER B O 1
ATOM 2660 N N . GLN B 1 29 ? 19.438 20.547 29.031 1 89.06 29 GLN B N 1
ATOM 2661 C CA . GLN B 1 29 ? 18.953 19.484 29.891 1 89.06 29 GLN B CA 1
ATOM 2662 C C . GLN B 1 29 ? 18.906 19.938 31.344 1 89.06 29 GLN B C 1
ATOM 2664 O O . GLN B 1 29 ? 17.922 19.672 32.062 1 89.06 29 GLN B O 1
ATOM 2669 N N . PRO B 1 30 ? 19.938 20.688 31.891 1 89.56 30 PRO B N 1
ATOM 2670 C CA . PRO B 1 30 ? 19.844 21.141 33.281 1 89.56 30 PRO B CA 1
ATOM 2671 C C . PRO B 1 30 ? 18.656 22.078 33.5 1 89.56 30 PRO B C 1
ATOM 2673 O O . PRO B 1 30 ? 18.016 22 34.562 1 89.56 30 PRO B O 1
ATOM 2676 N N . LEU B 1 31 ? 18.422 22.844 32.531 1 85.62 31 LEU B N 1
ATOM 2677 C CA . LEU B 1 31 ? 17.297 23.766 32.656 1 85.62 31 LEU B CA 1
ATOM 2678 C C . LEU B 1 31 ? 15.977 23.016 32.719 1 85.62 31 LEU B C 1
ATOM 2680 O O . LEU B 1 31 ? 15.094 23.344 33.5 1 85.62 31 LEU B O 1
ATOM 2684 N N . LEU B 1 32 ? 15.875 22.094 31.875 1 92.06 32 LEU B N 1
ATOM 2685 C CA . LEU B 1 32 ? 14.664 21.297 31.859 1 92.06 32 LEU B CA 1
ATOM 2686 C C . LEU B 1 32 ? 14.484 20.547 33.188 1 92.06 32 LEU B C 1
ATOM 2688 O O . LEU B 1 32 ? 13.391 20.531 33.75 1 92.06 32 LEU B O 1
ATOM 2692 N N . SER B 1 33 ? 15.578 19.922 33.625 1 91.44 33 SER B N 1
ATOM 2693 C CA . SER B 1 33 ? 15.531 19.188 34.875 1 91.44 33 SER B CA 1
ATOM 2694 C C . SER B 1 33 ? 15.141 20.094 36.062 1 91.44 33 SER B C 1
ATOM 2696 O O . SER B 1 33 ? 14.273 19.734 36.844 1 91.44 33 SER B O 1
ATOM 2698 N N . LYS B 1 34 ? 15.742 21.234 36.062 1 89.12 34 LYS B N 1
ATOM 2699 C CA . LYS B 1 34 ? 15.438 22.188 37.125 1 89.12 34 LYS B CA 1
ATOM 2700 C C . LYS B 1 34 ? 13.977 22.625 37.062 1 89.12 34 LYS B C 1
ATOM 2702 O O . LYS B 1 34 ? 13.336 22.797 38.094 1 89.12 34 LYS B O 1
ATOM 2707 N N . SER B 1 35 ? 13.578 22.844 35.875 1 88.19 35 SER B N 1
ATOM 2708 C CA . SER B 1 35 ? 12.195 23.266 35.688 1 88.19 35 SER B CA 1
ATOM 2709 C C . SER B 1 35 ? 11.219 22.203 36.219 1 88.19 35 SER B C 1
ATOM 2711 O O . SER B 1 35 ? 10.227 22.547 36.875 1 88.19 35 SER B O 1
ATOM 2713 N N . ILE B 1 36 ? 11.539 21 35.969 1 90.88 36 ILE B N 1
ATOM 2714 C CA . ILE B 1 36 ? 10.672 19.906 36.406 1 90.88 36 ILE B CA 1
ATOM 2715 C C . ILE B 1 36 ? 10.703 19.766 37.906 1 90.88 36 ILE B C 1
ATOM 2717 O O . ILE B 1 36 ? 9.656 19.609 38.562 1 90.88 36 ILE B O 1
ATOM 2721 N N . ILE B 1 37 ? 11.859 19.875 38.438 1 88 37 ILE B N 1
ATOM 2722 C CA . ILE B 1 37 ? 12.008 19.797 39.875 1 88 37 ILE B CA 1
ATOM 2723 C C . ILE B 1 37 ? 11.234 20.938 40.531 1 88 37 ILE B C 1
ATOM 2725 O O . ILE B 1 37 ? 10.539 20.734 41.531 1 88 37 ILE B O 1
ATOM 2729 N N . SER B 1 38 ? 11.398 22.047 39.938 1 84.44 38 SER B N 1
ATOM 2730 C CA . SER B 1 38 ? 10.688 23.219 40.438 1 84.44 38 SER B CA 1
ATOM 2731 C C . SER B 1 38 ? 9.18 22.984 40.438 1 84.44 38 SER B C 1
ATOM 2733 O O . SER B 1 38 ? 8.492 23.312 41.406 1 84.44 38 SER B O 1
ATOM 2735 N N . LEU B 1 39 ? 8.727 22.5 39.406 1 85.31 39 LEU B N 1
ATOM 2736 C CA . LEU B 1 39 ? 7.297 22.234 39.281 1 85.31 39 LEU B CA 1
ATOM 2737 C C . LEU B 1 39 ? 6.855 21.172 40.281 1 85.31 39 LEU B C 1
ATOM 2739 O O . LEU B 1 39 ? 5.812 21.328 40.938 1 85.31 39 LEU B O 1
ATOM 2743 N N . GLU B 1 40 ? 7.629 20.156 40.469 1 88.44 40 GLU B N 1
ATOM 2744 C CA . GLU B 1 40 ? 7.312 19.109 41.406 1 88.44 40 GLU B CA 1
ATOM 2745 C C . GLU B 1 40 ? 7.305 19.641 42.844 1 88.44 40 GLU B C 1
ATOM 2747 O O . GLU B 1 40 ? 6.457 19.266 43.656 1 88.44 40 GLU B O 1
ATOM 2752 N N . ASN B 1 41 ? 8.219 20.516 43.062 1 83.75 41 ASN B N 1
ATOM 2753 C CA . ASN B 1 41 ? 8.281 21.156 44.344 1 83.75 41 ASN B CA 1
ATOM 2754 C C . ASN B 1 41 ? 7.059 22.047 44.594 1 83.75 41 ASN B C 1
ATOM 2756 O O . ASN B 1 41 ? 6.508 22.047 45.719 1 83.75 41 ASN B O 1
ATOM 2760 N N . GLU B 1 42 ? 6.734 22.75 43.594 1 80.31 42 GLU B N 1
ATOM 2761 C CA . GLU B 1 42 ? 5.562 23.609 43.688 1 80.31 42 GLU B CA 1
ATOM 2762 C C . GLU B 1 42 ? 4.301 22.797 43.938 1 80.31 42 GLU B C 1
ATOM 2764 O O . GLU B 1 42 ? 3.455 23.188 44.75 1 80.31 42 GLU B O 1
ATOM 2769 N N . LEU B 1 43 ? 4.262 21.656 43.344 1 81.06 43 LEU B N 1
ATOM 2770 C CA . LEU B 1 43 ? 3.084 20.797 43.438 1 81.06 43 LEU B CA 1
ATOM 2771 C C . LEU B 1 43 ? 3.184 19.859 44.625 1 81.06 43 LEU B C 1
ATOM 2773 O O . LEU B 1 43 ? 2.191 19.25 45.031 1 81.06 43 LEU B O 1
ATOM 2777 N N . LYS B 1 44 ? 4.328 19.844 45.156 1 84.69 44 LYS B N 1
ATOM 2778 C CA . LYS B 1 44 ? 4.629 18.969 46.281 1 84.69 44 LYS B CA 1
ATOM 2779 C C . LYS B 1 44 ? 4.332 17.516 45.969 1 84.69 44 LYS B C 1
ATOM 2781 O O . LYS B 1 44 ? 3.803 16.766 46.781 1 84.69 44 LYS B O 1
ATOM 2786 N N . ILE B 1 45 ? 4.508 17.188 44.781 1 84.25 45 ILE B N 1
ATOM 2787 C CA . ILE B 1 45 ? 4.332 15.805 44.312 1 84.25 45 ILE B CA 1
ATOM 2788 C C . ILE B 1 45 ? 5.344 15.5 43.219 1 84.25 45 ILE B C 1
ATOM 2790 O O . ILE B 1 45 ? 5.699 16.375 42.406 1 84.25 45 ILE B O 1
ATOM 2794 N N . SER B 1 46 ? 5.816 14.273 43.156 1 90 46 SER B N 1
ATOM 2795 C CA . SER B 1 46 ? 6.719 13.844 42.094 1 90 46 SER B CA 1
ATOM 2796 C C . SER B 1 46 ? 5.941 13.383 40.875 1 90 46 SER B C 1
ATOM 2798 O O . SER B 1 46 ? 4.988 12.602 41 1 90 46 SER B O 1
ATOM 2800 N N . LEU B 1 47 ? 6.34 13.898 39.781 1 90.75 47 LEU B N 1
ATOM 2801 C CA . LEU B 1 47 ? 5.648 13.547 38.562 1 90.75 47 LEU B CA 1
ATOM 2802 C C . LEU B 1 47 ? 6.391 12.438 37.812 1 90.75 47 LEU B C 1
ATOM 2804 O O . LEU B 1 47 ? 5.801 11.727 37 1 90.75 47 LEU B O 1
ATOM 2808 N N . PHE B 1 48 ? 7.707 12.281 38.094 1 92.12 48 PHE B N 1
ATOM 2809 C CA . PHE B 1 48 ? 8.516 11.289 37.406 1 92.12 48 PHE B CA 1
ATOM 2810 C C . PHE B 1 48 ? 9.273 10.414 38.375 1 92.12 48 PHE B C 1
ATOM 2812 O O .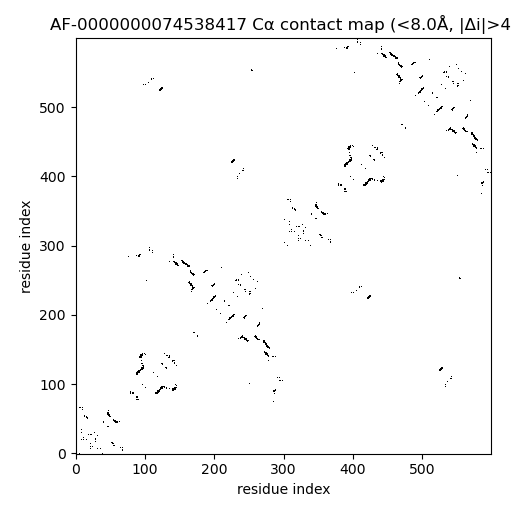 PHE B 1 48 ? 9.695 10.891 39.438 1 92.12 48 PHE B O 1
ATOM 2819 N N . GLU B 1 49 ? 9.281 9.062 38 1 87.12 49 GLU B N 1
ATOM 2820 C CA . GLU B 1 49 ? 10.25 8.18 38.656 1 87.12 49 GLU B CA 1
ATOM 2821 C C . GLU B 1 49 ? 11.594 8.211 37.906 1 87.12 49 GLU B C 1
ATOM 2823 O O . GLU B 1 49 ? 11.664 7.91 36.719 1 87.12 49 GLU B O 1
ATOM 2828 N N . ARG B 1 50 ? 12.547 8.758 38.5 1 79.94 50 ARG B N 1
ATOM 2829 C CA . ARG B 1 50 ? 13.836 8.969 37.875 1 79.94 50 ARG B CA 1
ATOM 2830 C C . ARG B 1 50 ? 14.555 7.648 37.625 1 79.94 50 ARG B C 1
ATOM 2832 O O . ARG B 1 50 ? 15.586 7.375 38.219 1 79.94 50 ARG B O 1
ATOM 2839 N N . THR B 1 51 ? 13.828 6.82 36.906 1 76.31 51 THR B N 1
ATOM 2840 C CA . THR B 1 51 ? 14.383 5.555 36.438 1 76.31 51 THR B CA 1
ATOM 2841 C C . THR B 1 51 ? 14.867 5.676 35 1 76.31 51 THR B C 1
ATOM 2843 O O . THR B 1 51 ? 14.625 6.691 34.344 1 76.31 51 THR B O 1
ATOM 2846 N N . THR B 1 52 ? 15.688 4.801 34.531 1 78.81 52 THR B N 1
ATOM 2847 C CA . THR B 1 52 ? 16.078 4.691 33.125 1 78.81 52 THR B CA 1
ATOM 2848 C C . THR B 1 52 ? 15.43 3.471 32.469 1 78.81 52 THR B C 1
ATOM 2850 O O . THR B 1 52 ? 15.75 2.332 32.844 1 78.81 52 THR B O 1
ATOM 2853 N N . PRO B 1 53 ? 14.391 3.645 31.703 1 82.88 53 PRO B N 1
ATOM 2854 C CA . PRO B 1 53 ? 13.945 4.93 31.172 1 82.88 53 PRO B CA 1
ATOM 2855 C C . PRO B 1 53 ? 13.031 5.688 32.125 1 82.88 53 PRO B C 1
ATOM 2857 O O . PRO B 1 53 ? 12.43 5.082 33.031 1 82.88 53 PRO B O 1
ATOM 2860 N N . LEU B 1 54 ? 12.977 7.008 31.938 1 85.5 54 LEU B N 1
ATOM 2861 C CA . LEU B 1 54 ? 12.133 7.875 32.75 1 85.5 54 LEU B CA 1
ATOM 2862 C C . LEU B 1 54 ? 10.672 7.441 32.688 1 85.5 54 LEU B C 1
ATOM 2864 O O . LEU B 1 54 ? 10.148 7.184 31.594 1 85.5 54 LEU B O 1
ATOM 2868 N N . THR B 1 55 ? 10.094 7.223 33.812 1 88.81 55 THR B N 1
ATOM 2869 C CA . THR B 1 55 ? 8.695 6.812 33.844 1 88.81 55 THR B CA 1
ATOM 2870 C C . THR B 1 55 ? 7.871 7.785 34.688 1 88.81 55 THR B C 1
ATOM 2872 O O . THR B 1 55 ? 8.391 8.406 35.625 1 88.81 55 THR B O 1
ATOM 2875 N N . LEU B 1 56 ? 6.652 7.887 34.312 1 87.25 56 LEU B N 1
ATOM 2876 C CA . LEU B 1 56 ? 5.734 8.758 35.031 1 87.25 56 LEU B CA 1
ATOM 2877 C C . LEU B 1 56 ? 5.246 8.086 36.312 1 87.25 56 LEU B C 1
ATOM 2879 O O . LEU B 1 56 ? 5.02 6.879 36.344 1 87.25 56 LEU B O 1
ATOM 2883 N N . THR B 1 57 ? 5.105 8.867 37.438 1 86.06 57 THR B N 1
ATOM 2884 C CA . THR B 1 57 ? 4.336 8.43 38.594 1 86.06 57 THR B CA 1
ATOM 2885 C C . THR B 1 57 ? 2.84 8.445 38.312 1 86.06 57 THR B C 1
ATOM 2887 O O . THR B 1 57 ? 2.426 8.875 37.219 1 86.06 57 THR B O 1
ATOM 2890 N N . LYS B 1 58 ? 2.062 7.926 39.25 1 83.44 58 LYS B N 1
ATOM 2891 C CA . LYS B 1 58 ? 0.614 8 39.094 1 83.44 58 LYS B CA 1
ATOM 2892 C C . LYS B 1 58 ? 0.155 9.453 38.906 1 83.44 58 LYS B C 1
ATOM 2894 O O . LYS B 1 58 ? -0.694 9.742 38.062 1 83.44 58 LYS B O 1
ATOM 2899 N N . ALA B 1 59 ? 0.707 10.242 39.719 1 83.69 59 ALA B N 1
ATOM 2900 C CA . ALA B 1 59 ? 0.422 11.672 39.656 1 83.69 59 ALA B CA 1
ATOM 2901 C C . ALA B 1 59 ? 0.911 12.242 38.312 1 83.69 59 ALA B C 1
ATOM 2903 O O . ALA B 1 59 ? 0.244 13.094 37.719 1 83.69 59 ALA B O 1
ATOM 2904 N N . GLY B 1 60 ? 2.012 11.766 37.875 1 88.12 60 GLY B N 1
ATOM 2905 C CA . GLY B 1 60 ? 2.562 12.188 36.594 1 88.12 60 GLY B CA 1
ATOM 2906 C C . GLY B 1 60 ? 1.68 11.82 35.406 1 88.12 60 GLY B C 1
ATOM 2907 O O . GLY B 1 60 ? 1.519 12.617 34.5 1 88.12 60 GLY B O 1
ATOM 2908 N N . GLU B 1 61 ? 1.131 10.75 35.531 1 84.88 61 GLU B N 1
ATOM 2909 C CA . GLU B 1 61 ? 0.226 10.297 34.469 1 84.88 61 GLU B CA 1
ATOM 2910 C C . GLU B 1 61 ? -0.998 11.203 34.375 1 84.88 61 GLU B C 1
ATOM 2912 O O . GLU B 1 61 ? -1.397 11.594 33.281 1 84.88 61 GLU B O 1
ATOM 2917 N N . ILE B 1 62 ? -1.49 11.453 35.562 1 79.5 62 ILE B N 1
ATOM 2918 C CA . ILE B 1 62 ? -2.67 12.312 35.594 1 79.5 62 ILE B CA 1
ATOM 2919 C C . ILE B 1 62 ? -2.324 13.703 35.094 1 79.5 62 ILE B C 1
ATOM 2921 O O . ILE B 1 62 ? -3.053 14.266 34.25 1 79.5 62 ILE B O 1
ATOM 2925 N N . TYR B 1 63 ? -1.233 14.172 35.562 1 83.62 63 TYR B N 1
ATOM 2926 C CA . TYR B 1 63 ? -0.809 15.508 35.156 1 83.62 63 TYR B CA 1
ATOM 2927 C C . TYR B 1 63 ? -0.576 15.562 33.656 1 83.62 63 TYR B C 1
ATOM 2929 O O . TYR B 1 63 ? -1.049 16.484 32.969 1 83.62 63 TYR B O 1
ATOM 2937 N N . ALA B 1 64 ? 0.133 14.586 33.125 1 85.94 64 ALA B N 1
ATOM 2938 C CA . ALA B 1 64 ? 0.469 14.562 31.703 1 85.94 64 ALA B CA 1
ATOM 2939 C C . ALA B 1 64 ? -0.79 14.484 30.844 1 85.94 64 ALA B C 1
ATOM 2941 O O . ALA B 1 64 ? -0.89 15.172 29.828 1 85.94 64 ALA B O 1
ATOM 2942 N N . ALA B 1 65 ? -1.679 13.773 31.328 1 78.75 65 ALA B N 1
ATOM 2943 C CA . ALA B 1 65 ? -2.936 13.633 30.594 1 78.75 65 ALA B CA 1
ATOM 2944 C C . ALA B 1 65 ? -3.701 14.953 30.562 1 78.75 65 ALA B C 1
ATOM 2946 O O . ALA B 1 65 ? -4.184 15.375 29.516 1 78.75 65 ALA B O 1
ATOM 2947 N N . LYS B 1 66 ? -3.756 15.562 31.719 1 74.56 66 LYS B N 1
ATOM 2948 C CA . LYS B 1 66 ? -4.48 16.828 31.812 1 74.56 66 LYS B CA 1
ATOM 2949 C C . LYS B 1 66 ? -3.729 17.953 31.109 1 74.56 66 LYS B C 1
ATOM 2951 O O . LYS B 1 66 ? -4.344 18.812 30.484 1 74.56 66 LYS B O 1
ATOM 2956 N N . ALA B 1 67 ? -2.441 17.906 31.266 1 80.44 67 ALA B N 1
ATOM 2957 C CA . ALA B 1 67 ? -1.608 18.891 30.594 1 80.44 67 ALA B CA 1
ATOM 2958 C C . ALA B 1 67 ? -1.785 18.828 29.078 1 80.44 67 ALA B C 1
ATOM 2960 O O . ALA B 1 67 ? -1.882 19.859 28.422 1 80.44 67 ALA B O 1
ATOM 2961 N N . LYS B 1 68 ? -1.829 17.656 28.625 1 79.62 68 LYS B N 1
ATOM 2962 C CA . LYS B 1 68 ? -2.031 17.469 27.188 1 79.62 68 LYS B CA 1
ATOM 2963 C C . LYS B 1 68 ? -3.348 18.094 26.734 1 79.62 68 LYS B C 1
ATOM 2965 O O . LYS B 1 68 ? -3.389 18.797 25.734 1 79.62 68 LYS B O 1
ATOM 2970 N N . ILE B 1 69 ? -4.344 17.906 27.547 1 69.19 69 ILE B N 1
ATOM 2971 C CA . ILE B 1 69 ? -5.664 18.453 27.25 1 69.19 69 ILE B CA 1
ATOM 2972 C C . ILE B 1 69 ? -5.605 19.984 27.297 1 69.19 69 ILE B C 1
ATOM 2974 O O . ILE B 1 69 ? -6.148 20.656 26.406 1 69.19 69 ILE B O 1
ATOM 2978 N N . MET B 1 70 ? -4.965 20.438 28.281 1 69.88 70 MET B N 1
ATOM 2979 C CA . MET B 1 70 ? -4.883 21.891 28.453 1 69.88 70 MET B CA 1
ATOM 2980 C C . MET B 1 70 ? -4.102 22.531 27.312 1 69.88 70 MET B C 1
ATOM 2982 O O . MET B 1 70 ? -4.492 23.578 26.812 1 69.88 70 MET B O 1
ATOM 2986 N N . LEU B 1 71 ? -3.082 21.938 26.969 1 76.25 71 LEU B N 1
ATOM 2987 C CA . LEU B 1 71 ? -2.277 22.469 25.875 1 76.25 71 LEU B CA 1
ATOM 2988 C C . LEU B 1 71 ? -3.061 22.453 24.562 1 76.25 71 LEU B C 1
ATOM 2990 O O . LEU B 1 71 ? -2.998 23.406 23.781 1 76.25 71 LEU B O 1
ATOM 2994 N N . GLU B 1 72 ? -3.75 21.469 24.469 1 70.19 72 GLU B N 1
ATOM 2995 C CA . GLU B 1 72 ? -4.602 21.359 23.281 1 70.19 72 GLU B CA 1
ATOM 2996 C C . GLU B 1 72 ? -5.695 22.422 23.281 1 70.19 72 GLU B C 1
ATOM 2998 O O . GLU B 1 72 ? -5.977 23.047 22.25 1 70.19 72 GLU B O 1
ATOM 3003 N N . THR B 1 73 ? -6.266 22.625 24.469 1 61.25 73 THR B N 1
ATOM 3004 C CA . THR B 1 73 ? -7.305 23.641 24.625 1 61.25 73 THR B CA 1
ATOM 3005 C C . THR B 1 73 ? -6.742 25.031 24.375 1 61.25 73 THR B C 1
ATOM 3007 O O . THR B 1 73 ? -7.391 25.859 23.734 1 61.25 73 THR B O 1
ATOM 3010 N N . PHE B 1 74 ? -5.629 25.281 24.906 1 63.78 74 PHE B N 1
ATOM 3011 C CA . PHE B 1 74 ? -4.969 26.562 24.703 1 63.78 74 PHE B CA 1
ATOM 3012 C C . PHE B 1 74 ? -4.691 26.797 23.219 1 63.78 74 PHE B C 1
ATOM 3014 O O . PHE B 1 74 ? -4.914 27.891 22.703 1 63.78 74 PHE B O 1
ATOM 3021 N N . GLN B 1 75 ? -4.195 25.828 22.641 1 64.88 75 GLN B N 1
ATOM 3022 C CA . GLN B 1 75 ? -3.951 25.938 21.203 1 64.88 75 GLN B CA 1
ATOM 3023 C C . GLN B 1 75 ? -5.246 26.203 20.438 1 64.88 75 GLN B C 1
ATOM 3025 O O . GLN B 1 75 ? -5.27 27.016 19.516 1 64.88 75 GLN B O 1
ATOM 3030 N N . GLU B 1 76 ? -6.227 25.609 20.875 1 60.59 76 GLU B N 1
ATOM 3031 C CA . GLU B 1 76 ? -7.547 25.828 20.281 1 60.59 76 GLU B CA 1
ATOM 3032 C C . GLU B 1 76 ? -7.988 27.281 20.438 1 60.59 76 GLU B C 1
ATOM 3034 O O . GLU B 1 76 ? -8.539 27.859 19.516 1 60.59 76 GLU B O 1
ATOM 3039 N N . LEU B 1 77 ? -7.84 27.766 21.594 1 54.62 77 LEU B N 1
ATOM 3040 C CA . LEU B 1 77 ? -8.188 29.156 21.875 1 54.62 77 LEU B CA 1
ATOM 3041 C C . LEU B 1 77 ? -7.43 30.109 20.969 1 54.62 77 LEU B C 1
ATOM 3043 O O . LEU B 1 77 ? -8.023 31.016 20.375 1 54.62 77 LEU B O 1
ATOM 3047 N N . ASN B 1 78 ? -6.199 29.891 20.938 1 58.19 78 ASN B N 1
ATOM 3048 C CA . ASN B 1 78 ? -5.379 30.734 20.078 1 58.19 78 ASN B CA 1
ATOM 3049 C C . ASN B 1 78 ? -5.832 30.656 18.625 1 58.19 78 ASN B C 1
ATOM 3051 O O . ASN B 1 78 ? -5.887 31.672 17.922 1 58.19 78 ASN B O 1
ATOM 3055 N N . ASP B 1 79 ? -6.137 29.5 18.281 1 58.91 79 ASP B N 1
ATOM 3056 C CA . ASP B 1 79 ? -6.602 29.281 16.922 1 58.91 79 ASP B CA 1
ATOM 3057 C C . ASP B 1 79 ? -7.93 30 16.672 1 58.91 79 ASP B C 1
ATOM 3059 O O . ASP B 1 79 ? -8.125 30.609 15.625 1 58.91 79 ASP B O 1
ATOM 3063 N N . GLN B 1 80 ? -8.719 29.875 17.594 1 53.91 80 GLN B N 1
ATOM 3064 C CA . GLN B 1 80 ? -10.016 30.547 17.516 1 53.91 80 GLN B CA 1
ATOM 3065 C C . GLN B 1 80 ? -9.852 32.062 17.422 1 53.91 80 GLN B C 1
ATOM 3067 O O . GLN B 1 80 ? -10.555 32.719 16.656 1 53.91 80 GLN B O 1
ATOM 3072 N N . ILE B 1 81 ? -9.055 32.531 18.156 1 53.62 81 ILE B N 1
ATOM 3073 C CA . ILE B 1 81 ? -8.82 33.969 18.141 1 53.62 81 ILE B CA 1
ATOM 3074 C C . ILE B 1 81 ? -8.273 34.375 16.781 1 53.62 81 ILE B C 1
ATOM 3076 O O . ILE B 1 81 ? -8.695 35.406 16.219 1 53.62 81 ILE B O 1
ATOM 3080 N N . LYS B 1 82 ? -7.391 33.562 16.359 1 53.88 82 LYS B N 1
ATOM 3081 C CA . LYS B 1 82 ? -6.82 33.844 15.047 1 53.88 82 LYS B CA 1
ATOM 3082 C C . LYS B 1 82 ? -7.879 33.719 13.953 1 53.88 82 LYS B C 1
ATOM 3084 O O . LYS B 1 82 ? -7.879 34.5 12.992 1 53.88 82 LYS B O 1
ATOM 3089 N N . GLU B 1 83 ? -8.656 32.719 14.125 1 52.97 83 GLU B N 1
ATOM 3090 C CA . GLU B 1 83 ? -9.766 32.5 13.203 1 52.97 83 GLU B CA 1
ATOM 3091 C C . GLU B 1 83 ? -10.672 33.75 13.125 1 52.97 83 GLU B C 1
ATOM 3093 O O . GLU B 1 83 ? -11.219 34.031 12.062 1 52.97 83 GLU B O 1
ATOM 3098 N N . LEU B 1 84 ? -10.906 34.281 14.219 1 50.97 84 LEU B N 1
ATOM 3099 C CA . LEU B 1 84 ? -11.695 35.5 14.211 1 50.97 84 LEU B CA 1
ATOM 3100 C C . LEU B 1 84 ? -11.109 36.531 13.234 1 50.97 84 LEU B C 1
ATOM 3102 O O . LEU B 1 84 ? -11.844 37.344 12.688 1 50.97 84 LEU B O 1
ATOM 3106 N N . ASN B 1 85 ? -9.93 36.281 13.062 1 48.66 85 ASN B N 1
ATOM 3107 C CA . ASN B 1 85 ? -9.391 37.188 12.047 1 48.66 85 ASN B CA 1
ATOM 3108 C C . ASN B 1 85 ? -9.469 36.594 10.656 1 48.66 85 ASN B C 1
ATOM 3110 O O . ASN B 1 85 ? -8.828 37.062 9.719 1 48.66 85 ASN B O 1
ATOM 3114 N N . GLY B 1 86 ? -10.336 35.531 10.469 1 53.5 86 GLY B N 1
ATOM 3115 C CA . GLY B 1 86 ? -10.656 34.938 9.18 1 53.5 86 GLY B CA 1
ATOM 3116 C C . GLY B 1 86 ? -9.664 33.875 8.75 1 53.5 86 GLY B C 1
ATOM 3117 O O . GLY B 1 86 ? -9.898 33.156 7.766 1 53.5 86 GLY B O 1
ATOM 3118 N N . ILE B 1 87 ? -8.469 33.969 9.164 1 53.16 87 ILE B N 1
ATOM 3119 C CA . ILE B 1 87 ? -7.445 33.031 8.711 1 53.16 87 ILE B CA 1
ATOM 3120 C C . ILE B 1 87 ? -7.426 31.797 9.609 1 53.16 87 ILE B C 1
ATOM 3122 O O . ILE B 1 87 ? -7.129 31.906 10.805 1 53.16 87 ILE B O 1
ATOM 3126 N N . MET B 1 88 ? -8.242 30.844 9.273 1 58.88 88 MET B N 1
ATOM 3127 C CA . MET B 1 88 ? -8.188 29.641 10.086 1 58.88 88 MET B CA 1
ATOM 3128 C C . MET B 1 88 ? -6.773 29.062 10.102 1 58.88 88 MET B C 1
ATOM 3130 O O . MET B 1 88 ? -6.285 28.578 9.078 1 58.88 88 MET B O 1
ATOM 3134 N N . THR B 1 89 ? -5.945 29.359 11.062 1 62.19 89 THR B N 1
ATOM 3135 C CA . THR B 1 89 ? -4.559 28.938 11.219 1 62.19 89 THR B CA 1
ATOM 3136 C C . THR B 1 89 ? -4.453 27.75 12.172 1 62.19 89 THR B C 1
ATOM 3138 O O . THR B 1 89 ? -3.354 27.359 12.57 1 62.19 89 THR B O 1
ATOM 3141 N N . GLY B 1 90 ? -5.586 27.109 12.398 1 74.56 90 GLY B N 1
ATOM 3142 C CA . GLY B 1 90 ? -5.52 26.047 13.383 1 74.56 90 GLY B CA 1
ATOM 3143 C C . GLY B 1 90 ? -4.836 24.781 12.867 1 74.56 90 GLY B C 1
ATOM 3144 O O . GLY B 1 90 ? -4.363 24.75 11.727 1 74.56 90 GLY B O 1
ATOM 3145 N N . LYS B 1 91 ? -4.574 23.922 13.883 1 85.06 91 LYS B N 1
ATOM 3146 C CA . LYS B 1 91 ? -3.916 22.641 13.594 1 85.06 91 LYS B CA 1
ATOM 3147 C C . LYS B 1 91 ? -4.93 21.516 13.5 1 85.06 91 LYS B C 1
ATOM 3149 O O . LYS B 1 91 ? -5.91 21.484 14.25 1 85.06 91 LYS B O 1
ATOM 3154 N N . VAL B 1 92 ? -4.785 20.688 12.523 1 92.5 92 VAL B N 1
ATOM 3155 C CA . VAL B 1 92 ? -5.633 19.5 12.406 1 92.5 92 VAL B CA 1
ATOM 3156 C C . VAL B 1 92 ? -4.797 18.312 11.922 1 92.5 92 VAL B C 1
ATOM 3158 O O . VAL B 1 92 ? -3.918 18.469 11.078 1 92.5 92 VAL B O 1
ATOM 3161 N N . ARG B 1 93 ? -4.965 17.297 12.656 1 95.5 93 ARG B N 1
ATOM 3162 C CA . ARG B 1 93 ? -4.32 16.031 12.273 1 95.5 93 ARG B CA 1
ATOM 3163 C C . ARG B 1 93 ? -5.336 15.047 11.711 1 95.5 93 ARG B C 1
ATOM 3165 O O . ARG B 1 93 ? -6.223 14.586 12.43 1 95.5 93 ARG B O 1
ATOM 3172 N N . ILE B 1 94 ? -5.129 14.594 10.383 1 96.19 94 ILE B N 1
ATOM 3173 C CA . ILE B 1 94 ? -6.109 13.742 9.711 1 96.19 94 ILE B CA 1
ATOM 3174 C C . ILE B 1 94 ? -5.449 12.438 9.281 1 96.19 94 ILE B C 1
ATOM 3176 O O . ILE B 1 94 ? -4.371 12.445 8.688 1 96.19 94 ILE B O 1
ATOM 3180 N N . GLY B 1 95 ? -6.105 11.312 9.609 1 96.44 95 GLY B N 1
ATOM 3181 C CA . GLY B 1 95 ? -5.637 10 9.188 1 96.44 95 GLY B CA 1
ATOM 3182 C C . GLY B 1 95 ? -6.457 9.406 8.055 1 96.44 95 GLY B C 1
ATOM 3183 O O . GLY B 1 95 ? -7.672 9.625 7.988 1 96.44 95 GLY B O 1
ATOM 3184 N N . PHE B 1 96 ? -5.699 8.727 7.164 1 94.44 96 PHE B N 1
ATOM 3185 C CA . PHE B 1 96 ? -6.355 8.016 6.074 1 94.44 96 PHE B CA 1
ATOM 3186 C C . PHE B 1 96 ? -5.879 6.57 6.008 1 94.44 96 PHE B C 1
ATOM 3188 O O . PHE B 1 96 ? -4.68 6.301 6.086 1 94.44 96 PHE B O 1
ATOM 3195 N N . SER B 1 97 ? -6.875 5.688 5.859 1 91.44 97 SER B N 1
ATOM 3196 C CA . SER B 1 97 ? -6.477 4.395 5.309 1 91.44 97 SER B CA 1
ATOM 3197 C C . SER B 1 97 ? -6.27 4.477 3.801 1 91.44 97 SER B C 1
ATOM 3199 O O . SER B 1 97 ? -6.719 5.426 3.156 1 91.44 97 SER B O 1
ATOM 3201 N N . GLN B 1 98 ? -5.562 3.525 3.301 1 86.62 98 GLN B N 1
ATOM 3202 C CA . GLN B 1 98 ? -5.352 3.506 1.856 1 86.62 98 GLN B CA 1
ATOM 3203 C C . GLN B 1 98 ? -6.68 3.537 1.105 1 86.62 98 GLN B C 1
ATOM 3205 O O . GLN B 1 98 ? -6.848 4.316 0.166 1 86.62 98 GLN B O 1
ATOM 3210 N N . THR B 1 99 ? -7.57 2.693 1.491 1 87 99 THR B N 1
ATOM 3211 C CA . THR B 1 99 ? -8.867 2.619 0.822 1 87 99 THR B CA 1
ATOM 3212 C C . THR B 1 99 ? -9.664 3.9 1.043 1 87 99 THR B C 1
ATOM 3214 O O . THR B 1 99 ? -10.305 4.402 0.12 1 87 99 THR B O 1
ATOM 3217 N N . GLY B 1 100 ? -9.594 4.387 2.236 1 89.5 100 GLY B N 1
ATOM 3218 C CA . GLY B 1 100 ? -10.297 5.625 2.525 1 89.5 100 GLY B CA 1
ATOM 3219 C C . GLY B 1 100 ? -9.852 6.781 1.653 1 89.5 100 GLY B C 1
ATOM 3220 O O . GLY B 1 100 ? -10.68 7.531 1.132 1 89.5 100 GLY B O 1
ATOM 3221 N N . TYR B 1 101 ? -8.586 6.914 1.512 1 89 101 TYR B N 1
ATOM 3222 C CA . TYR B 1 101 ? -8.047 7.984 0.678 1 89 101 TYR B CA 1
ATOM 3223 C C . TYR B 1 101 ? -8.5 7.82 -0.77 1 89 101 TYR B C 1
ATOM 3225 O O . TYR B 1 101 ? -8.914 8.789 -1.408 1 89 101 TYR B O 1
ATOM 3233 N N . ASN B 1 102 ? -8.414 6.648 -1.251 1 85.44 102 ASN B N 1
ATOM 3234 C CA . ASN B 1 102 ? -8.688 6.391 -2.66 1 85.44 102 ASN B CA 1
ATOM 3235 C C . ASN B 1 102 ? -10.164 6.594 -2.988 1 85.44 102 ASN B C 1
ATOM 3237 O O . ASN B 1 102 ? -10.516 6.879 -4.137 1 85.44 102 ASN B O 1
ATOM 3241 N N . LEU B 1 103 ? -10.984 6.457 -2.037 1 86 103 LEU B N 1
ATOM 3242 C CA . LEU B 1 103 ? -12.406 6.645 -2.27 1 86 103 LEU B CA 1
ATOM 3243 C C . LEU B 1 103 ? -12.75 8.125 -2.395 1 86 103 LEU B C 1
ATOM 3245 O O . LEU B 1 103 ? -13.781 8.484 -2.965 1 86 103 LEU B O 1
ATOM 3249 N N . MET B 1 104 ? -11.875 8.945 -1.853 1 86.31 104 MET B N 1
ATOM 3250 C CA . MET B 1 104 ? -12.086 10.383 -1.964 1 86.31 104 MET B CA 1
ATOM 3251 C C . MET B 1 104 ? -10.758 11.125 -2.096 1 86.31 104 MET B C 1
ATOM 3253 O O . MET B 1 104 ? -10.445 11.984 -1.278 1 86.31 104 MET B O 1
ATOM 3257 N N . PRO B 1 105 ? -10.117 10.953 -3.186 1 82.31 105 PRO B N 1
ATOM 3258 C CA . PRO B 1 105 ? -8.75 11.453 -3.328 1 82.31 105 PRO B CA 1
ATOM 3259 C C . PRO B 1 105 ? -8.688 12.969 -3.469 1 82.31 105 PRO B C 1
ATOM 3261 O O . PRO B 1 105 ? -7.656 13.578 -3.186 1 82.31 105 PRO B O 1
ATOM 3264 N N . ASN B 1 106 ? -9.773 13.594 -3.807 1 84.5 106 ASN B N 1
ATOM 3265 C CA . ASN B 1 106 ? -9.742 15.016 -4.129 1 84.5 106 ASN B CA 1
ATOM 3266 C C . ASN B 1 106 ? -10.016 15.875 -2.898 1 84.5 106 ASN B C 1
ATOM 3268 O O . ASN B 1 106 ? -9.828 17.094 -2.932 1 84.5 106 ASN B O 1
ATOM 3272 N N . ILE B 1 107 ? -10.359 15.242 -1.861 1 90.38 107 ILE B N 1
ATOM 3273 C CA . ILE B 1 107 ? -10.812 16.016 -0.714 1 90.38 107 ILE B CA 1
ATOM 3274 C C . ILE B 1 107 ? -9.625 16.734 -0.074 1 90.38 107 ILE B C 1
ATOM 3276 O O . ILE B 1 107 ? -9.742 17.891 0.34 1 90.38 107 ILE B O 1
ATOM 3280 N N . LEU B 1 108 ? -8.578 16.094 -0.015 1 89.31 108 LEU B N 1
ATOM 3281 C CA . LEU B 1 108 ? -7.422 16.656 0.674 1 89.31 108 LEU B CA 1
ATOM 3282 C C . LEU B 1 108 ? -6.879 17.875 -0.076 1 89.31 108 LEU B C 1
ATOM 3284 O O . LEU B 1 108 ? -6.699 18.938 0.51 1 89.31 108 LEU B O 1
ATOM 3288 N N . PRO B 1 109 ? -6.625 17.75 -1.377 1 85.62 109 PRO B N 1
ATOM 3289 C CA . PRO B 1 109 ? -6.176 18.922 -2.131 1 85.62 109 PRO B CA 1
ATOM 3290 C C . PRO B 1 109 ? -7.137 20.094 -2.018 1 85.62 109 PRO B C 1
ATOM 3292 O O . PRO B 1 109 ? -6.703 21.25 -1.868 1 85.62 109 PRO B O 1
ATOM 3295 N N . LYS B 1 110 ? -8.344 19.859 -2.078 1 87.56 110 LYS B N 1
ATOM 3296 C CA . LYS B 1 110 ? -9.344 20.906 -1.974 1 87.56 110 LYS B CA 1
ATOM 3297 C C . LYS B 1 110 ? -9.305 21.578 -0.601 1 87.56 110 LYS B C 1
ATOM 3299 O O . LYS B 1 110 ? -9.422 22.797 -0.494 1 87.56 110 LYS B O 1
ATOM 3304 N N . PHE B 1 111 ? -9.188 20.766 0.354 1 90.69 111 PHE B N 1
ATOM 3305 C CA . PHE B 1 111 ? -9.133 21.266 1.726 1 90.69 111 PHE B CA 1
ATOM 3306 C C . PHE B 1 111 ? -7.922 22.172 1.926 1 90.69 111 PHE B C 1
ATOM 3308 O O . PHE B 1 111 ? -8.031 23.25 2.514 1 90.69 111 PHE B O 1
ATOM 3315 N N . CYS B 1 112 ? -6.816 21.781 1.446 1 86.38 112 CYS B N 1
ATOM 3316 C CA . CYS B 1 112 ? -5.574 22.531 1.58 1 86.38 112 CYS B CA 1
ATOM 3317 C C . CYS B 1 112 ? -5.66 23.859 0.827 1 86.38 112 CYS B C 1
ATOM 3319 O O . CYS B 1 112 ? -5.117 24.875 1.275 1 86.38 112 CYS B O 1
ATOM 3321 N N . LYS B 1 113 ? -6.234 23.781 -0.291 1 83.56 113 LYS B N 1
ATOM 3322 C CA . LYS B 1 113 ? -6.41 25 -1.085 1 83.56 113 LYS B CA 1
ATOM 3323 C C . LYS B 1 113 ? -7.309 26 -0.364 1 83.56 113 LYS B C 1
ATOM 3325 O O . LYS B 1 113 ? -7.07 27.219 -0.427 1 83.56 113 LYS B O 1
ATOM 3330 N N . LYS B 1 114 ? -8.289 25.516 0.281 1 85.75 114 LYS B N 1
ATOM 3331 C CA . LYS B 1 114 ? -9.242 26.359 0.981 1 85.75 114 LYS B CA 1
ATOM 3332 C C . LYS B 1 114 ? -8.625 26.969 2.236 1 85.75 114 LYS B C 1
ATOM 3334 O O . LYS B 1 114 ? -8.945 28.094 2.613 1 85.75 114 LYS B O 1
ATOM 3339 N N . PHE B 1 115 ? -7.777 26.234 2.828 1 87.44 115 PHE B N 1
ATOM 3340 C CA . PHE B 1 115 ? -7.16 26.703 4.066 1 87.44 115 PHE B CA 1
ATOM 3341 C C . PHE B 1 115 ? -5.641 26.703 3.943 1 87.44 115 PHE B C 1
ATOM 3343 O O . PHE B 1 115 ? -4.953 25.984 4.672 1 87.44 115 PHE B O 1
ATOM 3350 N N . PRO B 1 116 ? -5.105 27.562 3.219 1 79.94 116 PRO B N 1
ATOM 3351 C CA . PRO B 1 116 ? -3.674 27.547 2.902 1 79.94 116 PRO B CA 1
ATOM 3352 C C . PRO B 1 116 ? -2.803 27.891 4.109 1 79.94 116 PRO B C 1
ATOM 3354 O O . PRO B 1 116 ? -1.617 27.547 4.133 1 79.94 116 PRO B O 1
ATOM 3357 N N . LYS B 1 117 ? -3.332 28.484 5.094 1 78.44 117 LYS B N 1
ATOM 3358 C CA . LYS B 1 117 ? -2.539 28.906 6.246 1 78.44 117 LYS B CA 1
ATOM 3359 C C . LYS B 1 117 ? -2.693 27.938 7.406 1 78.44 117 LYS B C 1
ATOM 3361 O O . LYS B 1 117 ? -2.064 28.094 8.453 1 78.44 117 LYS B O 1
ATOM 3366 N N . ALA B 1 118 ? -3.551 26.969 7.215 1 84.44 118 ALA B N 1
ATOM 3367 C CA . ALA B 1 118 ? -3.771 25.969 8.266 1 84.44 118 ALA B CA 1
ATOM 3368 C C . ALA B 1 118 ? -2.557 25.062 8.422 1 84.44 118 ALA B C 1
ATOM 3370 O O . ALA B 1 118 ? -1.821 24.828 7.457 1 84.44 118 ALA B O 1
ATOM 3371 N N . ASP B 1 119 ? -2.385 24.672 9.672 1 86.81 119 ASP B N 1
ATOM 3372 C CA . ASP B 1 119 ? -1.384 23.641 9.938 1 86.81 119 ASP B CA 1
ATOM 3373 C C . ASP B 1 119 ? -1.992 22.25 9.844 1 86.81 119 ASP B C 1
ATOM 3375 O O . ASP B 1 119 ? -2.551 21.734 10.82 1 86.81 119 ASP B O 1
ATOM 3379 N N . ILE B 1 120 ? -1.831 21.656 8.711 1 89.12 120 ILE B N 1
ATOM 3380 C CA . ILE B 1 120 ? -2.451 20.359 8.422 1 89.12 120 ILE B CA 1
ATOM 3381 C C . ILE B 1 120 ? -1.392 19.266 8.445 1 89.12 120 ILE B C 1
ATOM 3383 O O . ILE B 1 120 ? -0.351 19.391 7.797 1 89.12 120 ILE B O 1
ATOM 3387 N N . LYS B 1 121 ? -1.648 18.297 9.242 1 91.44 121 LYS B N 1
ATOM 3388 C CA . LYS B 1 121 ? -0.809 17.094 9.258 1 91.44 121 LYS B CA 1
ATOM 3389 C C . LYS B 1 121 ? -1.604 15.859 8.852 1 91.44 121 LYS B C 1
ATOM 3391 O O . LYS B 1 121 ? -2.689 15.609 9.383 1 91.44 121 LYS B O 1
ATOM 3396 N N . ILE B 1 122 ? -1.041 15.156 7.918 1 92.75 122 ILE B N 1
ATOM 3397 C CA . ILE B 1 122 ? -1.729 13.984 7.379 1 92.75 122 ILE B CA 1
ATOM 3398 C C . ILE B 1 122 ? -0.915 12.727 7.672 1 92.75 122 ILE B C 1
ATOM 3400 O O . ILE B 1 122 ? 0.314 12.734 7.566 1 92.75 122 ILE B O 1
ATOM 3404 N N . VAL B 1 123 ? -1.685 11.711 8.062 1 93.12 123 VAL B N 1
ATOM 3405 C CA . VAL B 1 123 ? -1.074 10.398 8.211 1 93.12 123 VAL B CA 1
ATOM 3406 C C . VAL B 1 123 ? -1.845 9.367 7.383 1 93.12 123 VAL B C 1
ATOM 3408 O O . VAL B 1 123 ? -3.035 9.148 7.609 1 93.12 123 VAL B O 1
ATOM 3411 N N . GLN B 1 124 ? -1.145 8.852 6.492 1 91 124 GLN B N 1
ATOM 3412 C CA . GLN B 1 124 ? -1.738 7.789 5.691 1 91 124 GLN B CA 1
ATOM 3413 C C . GLN B 1 124 ? -1.051 6.453 5.957 1 91 124 GLN B C 1
ATOM 3415 O O . GLN B 1 124 ? 0.179 6.375 5.977 1 91 124 GLN B O 1
ATOM 3420 N N . ALA B 1 125 ? -1.905 5.449 6.211 1 88.12 125 ALA B N 1
ATOM 3421 C CA . ALA B 1 125 ? -1.386 4.102 6.438 1 88.12 125 ALA B CA 1
ATOM 3422 C C . ALA B 1 125 ? -2.158 3.072 5.617 1 88.12 125 ALA B C 1
ATOM 3424 O O . ALA B 1 125 ? -3.3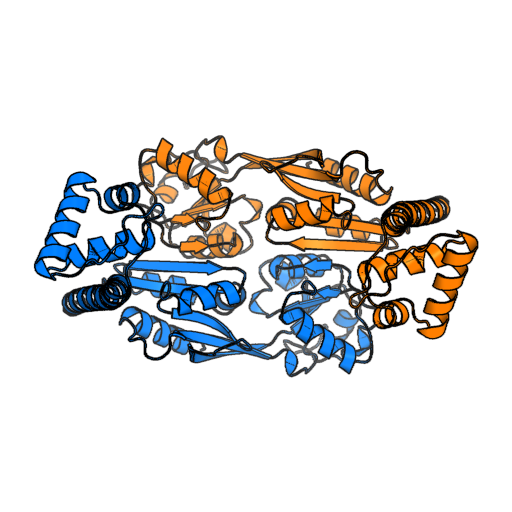34 3.271 5.309 1 88.12 125 ALA B O 1
ATOM 3425 N N . PHE B 1 126 ? -1.412 2.02 5.344 1 79.81 126 PHE B N 1
ATOM 3426 C CA . PHE B 1 126 ? -2.051 0.925 4.617 1 79.81 126 PHE B CA 1
ATOM 3427 C C . PHE B 1 126 ? -3.09 0.232 5.492 1 79.81 126 PHE B C 1
ATOM 3429 O O . PHE B 1 126 ? -4.184 -0.094 5.027 1 79.81 126 PHE B O 1
ATOM 3436 N N . SER B 1 127 ? -2.836 0.063 6.703 1 80.81 127 SER B N 1
ATOM 3437 C CA . SER B 1 127 ? -3.688 -0.663 7.641 1 80.81 127 SER B CA 1
ATOM 3438 C C . SER B 1 127 ? -4.68 0.273 8.328 1 80.81 127 SER B C 1
ATOM 3440 O O . SER B 1 127 ? -4.277 1.214 9.016 1 80.81 127 SER B O 1
ATOM 3442 N N . ALA B 1 128 ? -5.945 -0.025 8.172 1 86.88 128 ALA B N 1
ATOM 3443 C CA . ALA B 1 128 ? -6.977 0.735 8.867 1 86.88 128 ALA B CA 1
ATOM 3444 C C . ALA B 1 128 ? -6.824 0.601 10.383 1 86.88 128 ALA B C 1
ATOM 3446 O O . ALA B 1 128 ? -7.133 1.532 11.133 1 86.88 128 ALA B O 1
ATOM 3447 N N . ILE B 1 129 ? -6.336 -0.495 10.805 1 86.44 129 ILE B N 1
ATOM 3448 C CA . ILE B 1 129 ? -6.16 -0.753 12.227 1 86.44 129 ILE B CA 1
ATOM 3449 C C . ILE B 1 129 ? -5.125 0.212 12.805 1 86.44 129 ILE B C 1
ATOM 3451 O O . ILE B 1 129 ? -5.293 0.722 13.914 1 86.44 129 ILE B O 1
ATOM 3455 N N . ASN B 1 130 ? -4.086 0.378 12.055 1 87.56 130 ASN B N 1
ATOM 3456 C CA . ASN B 1 130 ? -3.059 1.324 12.477 1 87.56 130 ASN B CA 1
ATOM 3457 C C . ASN B 1 130 ? -3.623 2.734 12.625 1 87.56 130 ASN B C 1
ATOM 3459 O O . ASN B 1 130 ? -3.33 3.422 13.609 1 87.56 130 ASN B O 1
ATOM 3463 N N . VAL B 1 131 ? -4.406 3.121 11.727 1 93.06 131 VAL B N 1
ATOM 3464 C CA . VAL B 1 131 ? -5.008 4.449 11.758 1 93.06 131 VAL B CA 1
ATOM 3465 C C . VAL B 1 131 ? -5.957 4.559 12.953 1 93.06 131 VAL B C 1
ATOM 3467 O O . VAL B 1 131 ? -5.949 5.559 13.672 1 93.06 131 VAL B O 1
ATOM 3470 N N . ARG B 1 132 ? -6.719 3.551 13.148 1 93.56 132 ARG B N 1
ATOM 3471 C CA . ARG B 1 132 ? -7.629 3.52 14.289 1 93.56 132 ARG B CA 1
ATOM 3472 C C . ARG B 1 132 ? -6.871 3.658 15.602 1 93.56 132 ARG B C 1
ATOM 3474 O O . ARG B 1 132 ? -7.281 4.414 16.484 1 93.56 132 ARG B O 1
ATOM 3481 N N . ASP B 1 133 ? -5.848 2.9 15.711 1 92.81 133 ASP B N 1
ATOM 3482 C CA . ASP B 1 133 ? -5.043 2.93 16.922 1 92.81 133 ASP B CA 1
ATOM 3483 C C . ASP B 1 133 ? -4.512 4.336 17.203 1 92.81 133 ASP B C 1
ATOM 3485 O O . ASP B 1 133 ? -4.488 4.785 18.344 1 92.81 133 ASP B O 1
ATOM 3489 N N . ARG B 1 134 ? -4.105 4.988 16.203 1 92.19 134 ARG B N 1
ATOM 3490 C CA . ARG B 1 134 ? -3.594 6.348 16.344 1 92.19 134 ARG B CA 1
ATOM 3491 C C . ARG B 1 134 ? -4.699 7.309 16.766 1 92.19 134 ARG B C 1
ATOM 3493 O O . ARG B 1 134 ? -4.453 8.258 17.516 1 92.19 134 ARG B O 1
ATOM 3500 N N . LEU B 1 135 ? -5.832 7.082 16.25 1 94.56 135 LEU B N 1
ATOM 3501 C CA . LEU B 1 135 ? -6.988 7.859 16.688 1 94.56 135 LEU B CA 1
ATOM 3502 C C . LEU B 1 135 ? -7.234 7.668 18.188 1 94.56 135 LEU B C 1
ATOM 3504 O O . LEU B 1 135 ? -7.426 8.641 18.906 1 94.56 135 LEU B O 1
ATOM 3508 N N . MET B 1 136 ? -7.176 6.43 18.594 1 93.56 136 MET B N 1
ATOM 3509 C CA . MET B 1 136 ? -7.465 6.078 19.969 1 93.56 136 MET B CA 1
ATOM 3510 C C . MET B 1 136 ? -6.402 6.641 20.906 1 93.56 136 MET B C 1
ATOM 3512 O O . MET B 1 136 ? -6.695 6.98 22.062 1 93.56 136 MET B O 1
ATOM 3516 N N . LYS B 1 137 ? -5.227 6.797 20.438 1 90.88 137 LYS B N 1
ATOM 3517 C CA . LYS B 1 137 ? -4.109 7.316 21.219 1 90.88 137 LYS B CA 1
ATOM 3518 C C . LYS B 1 137 ? -4.031 8.836 21.125 1 90.88 137 LYS B C 1
ATOM 3520 O O . LYS B 1 137 ? -3.062 9.445 21.578 1 90.88 137 LYS B O 1
ATOM 3525 N N . ASP B 1 138 ? -4.922 9.414 20.453 1 90.19 138 ASP B N 1
ATOM 3526 C CA . ASP B 1 138 ? -5.043 10.859 20.312 1 90.19 138 ASP B CA 1
ATOM 3527 C C . ASP B 1 138 ? -3.893 11.43 19.484 1 90.19 138 ASP B C 1
ATOM 3529 O O . ASP B 1 138 ? -3.484 12.578 19.688 1 90.19 138 ASP B O 1
ATOM 3533 N N . GLU B 1 139 ? -3.428 10.633 18.609 1 90.44 139 GLU B N 1
ATOM 3534 C CA . GLU B 1 139 ? -2.4 11.094 17.688 1 90.44 139 GLU B CA 1
ATOM 3535 C C . GLU B 1 139 ? -3.023 11.719 16.438 1 90.44 139 GLU B C 1
ATOM 3537 O O . GLU B 1 139 ? -2.344 12.414 15.68 1 90.44 139 GLU B O 1
ATOM 3542 N N . LEU B 1 140 ? -4.266 11.477 16.266 1 95.56 140 LEU B N 1
ATOM 3543 C CA . LEU B 1 140 ? -5.066 12.016 15.18 1 95.56 140 LEU B CA 1
ATOM 3544 C C . LEU B 1 140 ? -6.352 12.641 15.703 1 95.56 140 LEU B C 1
ATOM 3546 O O . LEU B 1 140 ? -6.883 12.211 16.734 1 95.56 140 LEU B O 1
ATOM 3550 N N . ASP B 1 141 ? -6.809 13.688 14.992 1 95.62 141 ASP B N 1
ATOM 3551 C CA . ASP B 1 141 ? -8.078 14.32 15.336 1 95.62 141 ASP B CA 1
ATOM 3552 C C . ASP B 1 141 ? -9.242 13.656 14.594 1 95.62 141 ASP B C 1
ATOM 3554 O O . ASP B 1 141 ? -10.344 13.562 15.133 1 95.62 141 ASP B O 1
ATOM 3558 N N . LEU B 1 142 ? -8.969 13.25 13.391 1 96.44 142 LEU B N 1
ATOM 3559 C CA . LEU B 1 142 ? -9.961 12.719 12.461 1 96.44 142 LEU B CA 1
ATOM 3560 C C . LEU B 1 142 ? -9.336 11.68 11.539 1 96.44 142 LEU B C 1
ATOM 3562 O O . LEU B 1 142 ? -8.141 11.758 11.227 1 96.44 142 LEU B O 1
ATOM 3566 N N . ALA B 1 143 ? -10.188 10.672 11.18 1 97.12 143 ALA B N 1
ATOM 3567 C CA . ALA B 1 143 ? -9.664 9.68 10.242 1 97.12 143 ALA B CA 1
ATOM 3568 C C . ALA B 1 143 ? -10.727 9.273 9.227 1 97.12 143 ALA B C 1
ATOM 3570 O O . ALA B 1 143 ? -11.906 9.133 9.562 1 97.12 143 ALA B O 1
ATOM 3571 N N . MET B 1 144 ? -10.266 9.172 8.039 1 95.12 144 MET B N 1
ATOM 3572 C CA . MET B 1 144 ? -11.109 8.641 6.969 1 95.12 144 MET B CA 1
ATOM 3573 C C . MET B 1 144 ? -10.891 7.141 6.801 1 95.12 144 MET B C 1
ATOM 3575 O O . MET B 1 144 ? -9.812 6.707 6.387 1 95.12 144 MET B O 1
ATOM 3579 N N . LEU B 1 145 ? -11.922 6.391 7.109 1 94.62 145 LEU B N 1
ATOM 3580 C CA . LEU B 1 145 ? -11.844 4.934 7.152 1 94.62 145 LEU B CA 1
ATOM 3581 C C . LEU B 1 145 ? -13 4.301 6.387 1 94.62 145 LEU B C 1
ATOM 3583 O O . LEU B 1 145 ? -13.914 5.004 5.941 1 94.62 145 LEU B O 1
ATOM 3587 N N . VAL B 1 146 ? -12.852 3.066 6.207 1 91.56 146 VAL B N 1
ATOM 3588 C CA . VAL B 1 146 ? -13.898 2.332 5.5 1 91.56 146 VAL B CA 1
ATOM 3589 C C . VAL B 1 146 ? -14.531 1.308 6.438 1 91.56 146 VAL B C 1
ATOM 3591 O O . VAL B 1 146 ? -13.828 0.525 7.082 1 91.56 146 VAL B O 1
ATOM 3594 N N . TYR B 1 147 ? -15.797 1.418 6.488 1 86.19 147 TYR B N 1
ATOM 3595 C CA . TYR B 1 147 ? -16.625 0.458 7.219 1 86.19 147 TYR B CA 1
ATOM 3596 C C . TYR B 1 147 ? -16.969 -0.74 6.344 1 86.19 147 TYR B C 1
ATOM 3598 O O . TYR B 1 147 ? -17.219 -0.588 5.145 1 86.19 147 TYR B O 1
ATOM 3606 N N . PRO B 1 148 ? -16.906 -2.025 6.992 1 83.19 148 PRO B N 1
ATOM 3607 C CA . PRO B 1 148 ? -16.953 -2.406 8.406 1 83.19 148 PRO B CA 1
ATOM 3608 C C . PRO B 1 148 ? -15.578 -2.465 9.055 1 83.19 148 PRO B C 1
ATOM 3610 O O . PRO B 1 148 ? -14.594 -2.83 8.406 1 83.19 148 PRO B O 1
ATOM 3613 N N . MET B 1 149 ? -15.539 -2.051 10.328 1 83.62 149 MET B N 1
ATOM 3614 C CA . MET B 1 149 ? -14.375 -2.121 11.211 1 83.62 149 MET B CA 1
ATOM 3615 C C . MET B 1 149 ? -14.789 -1.945 12.672 1 83.62 149 MET B C 1
ATOM 3617 O O . MET B 1 149 ? -15.945 -1.638 12.953 1 83.62 149 MET B O 1
ATOM 3621 N N . ASP B 1 150 ? -13.867 -2.258 13.508 1 86.5 150 ASP B N 1
ATOM 3622 C CA . ASP B 1 150 ? -14.133 -2.008 14.922 1 86.5 150 ASP B CA 1
ATOM 3623 C C . ASP B 1 150 ? -14.258 -0.513 15.203 1 86.5 150 ASP B C 1
ATOM 3625 O O . ASP B 1 150 ? -13.297 0.239 15.031 1 86.5 150 ASP B O 1
ATOM 3629 N N . THR B 1 151 ? -15.438 -0.111 15.648 1 89.5 151 THR B N 1
ATOM 3630 C CA . THR B 1 151 ? -15.672 1.309 15.891 1 89.5 151 THR B CA 1
ATOM 3631 C C . THR B 1 151 ? -15.828 1.58 17.391 1 89.5 151 THR B C 1
ATOM 3633 O O . THR B 1 151 ? -16.312 2.643 17.781 1 89.5 151 THR B O 1
ATOM 3636 N N . GLN B 1 152 ? -15.453 0.534 18.094 1 92.44 152 GLN B N 1
ATOM 3637 C CA . GLN B 1 152 ? -15.555 0.752 19.531 1 92.44 152 GLN B CA 1
ATOM 3638 C C . GLN B 1 152 ? -14.688 1.93 19.969 1 92.44 152 GLN B C 1
ATOM 3640 O O . GLN B 1 152 ? -13.5 1.986 19.656 1 92.44 152 GLN B O 1
ATOM 3645 N N . GLY B 1 153 ? -15.297 2.844 20.734 1 95.19 153 GLY B N 1
ATOM 3646 C CA . GLY B 1 153 ? -14.578 4.008 21.219 1 95.19 153 GLY B CA 1
ATOM 3647 C C . GLY B 1 153 ? -14.492 5.129 20.188 1 95.19 153 GLY B C 1
ATOM 3648 O O . GLY B 1 153 ? -13.867 6.156 20.438 1 95.19 153 GLY B O 1
ATOM 3649 N N . LEU B 1 154 ? -15.164 4.895 19.156 1 95.62 154 LEU B N 1
ATOM 3650 C CA . LEU B 1 154 ? -15.148 5.895 18.094 1 95.62 154 LEU B CA 1
ATOM 3651 C C . LEU B 1 154 ? -16.562 6.398 17.797 1 95.62 154 LEU B C 1
ATOM 3653 O O . LEU B 1 154 ? -17.531 5.672 17.984 1 95.62 154 LEU B O 1
ATOM 3657 N N . GLU B 1 155 ? -16.656 7.617 17.453 1 95.88 155 GLU B N 1
ATOM 3658 C CA . GLU B 1 155 ? -17.812 8.188 16.766 1 95.88 155 GLU B CA 1
ATOM 3659 C C . GLU B 1 155 ? -17.531 8.445 15.297 1 95.88 155 GLU B C 1
ATOM 3661 O O . GLU B 1 155 ? -16.391 8.773 14.93 1 95.88 155 GLU B O 1
ATOM 3666 N N . TYR B 1 156 ? -18.469 8.211 14.492 1 94.69 156 TYR B N 1
ATOM 3667 C CA . TYR B 1 156 ? -18.172 8.391 13.078 1 94.69 156 TYR B CA 1
ATOM 3668 C C . TYR B 1 156 ? -19.406 8.883 12.32 1 94.69 156 TYR B C 1
ATOM 3670 O O . TYR B 1 156 ? -20.531 8.766 12.805 1 94.69 156 TYR B O 1
ATOM 3678 N N . GLN B 1 157 ? -19.172 9.531 11.188 1 94.06 157 GLN B N 1
ATOM 3679 C CA . GLN B 1 157 ? -20.172 9.953 10.219 1 94.06 157 GLN B CA 1
ATOM 3680 C C . GLN B 1 157 ? -20 9.227 8.891 1 94.06 157 GLN B C 1
ATOM 3682 O O . GLN B 1 157 ? -18.875 9 8.438 1 94.06 157 GLN B O 1
ATOM 3687 N N . ILE B 1 158 ? -21.156 8.898 8.328 1 94 158 ILE B N 1
ATOM 3688 C CA . ILE B 1 158 ? -21.141 8.266 7.016 1 94 158 ILE B CA 1
ATOM 3689 C C . ILE B 1 158 ? -20.969 9.328 5.934 1 94 158 ILE B C 1
ATOM 3691 O O . ILE B 1 158 ? -21.719 10.312 5.902 1 94 158 ILE B O 1
ATOM 3695 N N . ILE B 1 159 ? -20.016 9.117 5.117 1 93.75 159 ILE B N 1
ATOM 3696 C CA . ILE B 1 159 ? -19.719 10.078 4.055 1 93.75 159 ILE B CA 1
ATOM 3697 C C . ILE B 1 159 ? -20.281 9.555 2.729 1 93.75 159 ILE B C 1
ATOM 3699 O O . ILE B 1 159 ? -20.859 10.312 1.95 1 93.75 159 ILE B O 1
ATOM 3703 N N . LYS B 1 160 ? -20 8.273 2.477 1 90.12 160 LYS B N 1
ATOM 3704 C CA . LYS B 1 160 ? -20.344 7.707 1.179 1 90.12 160 LYS B CA 1
ATOM 3705 C C . LYS B 1 160 ? -20.484 6.188 1.26 1 90.12 160 LYS B C 1
ATOM 3707 O O . LYS B 1 160 ? -19.703 5.523 1.933 1 90.12 160 LYS B O 1
ATOM 3712 N N . GLU B 1 161 ? -21.578 5.758 0.61 1 90.44 161 GLU B N 1
ATOM 3713 C CA . GLU B 1 161 ? -21.719 4.316 0.426 1 90.44 161 GLU B CA 1
ATOM 3714 C C . GLU B 1 161 ? -21.172 3.881 -0.93 1 90.44 161 GLU B C 1
ATOM 3716 O O . GLU B 1 161 ? -21.438 4.52 -1.949 1 90.44 161 GLU B O 1
ATOM 3721 N N . ASP B 1 162 ? -20.359 2.926 -0.807 1 89.25 162 ASP B N 1
ATOM 3722 C CA . ASP B 1 162 ? -19.734 2.396 -2.012 1 89.25 162 ASP B CA 1
ATOM 3723 C C . ASP B 1 162 ? -19.719 0.87 -2.004 1 89.25 162 ASP B C 1
ATOM 3725 O O . ASP B 1 162 ? -20.375 0.246 -1.159 1 89.25 162 ASP B O 1
ATOM 3729 N N . LYS B 1 163 ? -19.219 0.278 -3.045 1 91.62 163 LYS B N 1
ATOM 3730 C CA . LYS B 1 163 ? -19.094 -1.177 -3.061 1 91.62 163 LYS B CA 1
ATOM 3731 C C . LYS B 1 163 ? -17.969 -1.617 -3.988 1 91.62 163 LYS B C 1
ATOM 3733 O O . LYS B 1 163 ? -17.516 -0.845 -4.836 1 91.62 163 LYS B O 1
ATOM 3738 N N . LEU B 1 164 ? -17.531 -2.805 -3.736 1 95.19 164 LEU B N 1
ATOM 3739 C CA . LEU B 1 164 ? -16.562 -3.439 -4.609 1 95.19 164 LEU B CA 1
ATOM 3740 C C . LEU B 1 164 ? -17.234 -4.117 -5.793 1 95.19 164 LEU B C 1
ATOM 3742 O O . LEU B 1 164 ? -18.391 -4.555 -5.684 1 95.19 164 LEU B O 1
ATOM 3746 N N . TYR B 1 165 ? -16.5 -4.176 -6.887 1 96.75 165 TYR B N 1
ATOM 3747 C CA . TYR B 1 165 ? -16.953 -4.867 -8.086 1 96.75 165 TYR B CA 1
ATOM 3748 C C . TYR B 1 165 ? -15.961 -5.938 -8.516 1 96.75 165 TYR B C 1
ATOM 3750 O O . TYR B 1 165 ? -14.781 -5.879 -8.164 1 96.75 165 TYR B O 1
ATOM 3758 N N . LEU B 1 166 ? -16.531 -6.859 -9.172 1 97.62 166 LEU B N 1
ATOM 3759 C CA . LEU B 1 166 ? -15.68 -7.855 -9.82 1 97.62 166 LEU B CA 1
ATOM 3760 C C . LEU B 1 166 ? -14.992 -7.266 -11.047 1 97.62 166 LEU B C 1
ATOM 3762 O O . LEU B 1 166 ? -15.648 -6.641 -11.891 1 97.62 166 LEU B O 1
ATOM 3766 N N . VAL B 1 167 ? -13.703 -7.48 -11.133 1 97.5 167 VAL B N 1
ATOM 3767 C CA . VAL B 1 167 ? -12.938 -6.93 -12.242 1 97.5 167 VAL B CA 1
ATOM 3768 C C . VAL B 1 167 ? -12.398 -8.062 -13.109 1 97.5 167 VAL B C 1
ATOM 3770 O O . VAL B 1 167 ? -11.742 -8.984 -12.602 1 97.5 167 VAL B O 1
ATOM 3773 N N . LEU B 1 168 ? -12.695 -8.008 -14.375 1 96.69 168 LEU B N 1
ATOM 3774 C CA . LEU B 1 168 ? -12.18 -8.945 -15.367 1 96.69 168 LEU B CA 1
ATOM 3775 C C . LEU B 1 168 ? -11.422 -8.211 -16.469 1 96.69 168 LEU B C 1
ATOM 3777 O O . LEU B 1 168 ? -11.742 -7.07 -16.797 1 96.69 168 LEU B O 1
ATOM 3781 N N . PRO B 1 169 ? -10.367 -8.891 -16.984 1 95.12 169 PRO B N 1
ATOM 3782 C CA . PRO B 1 169 ? -9.742 -8.281 -18.172 1 95.12 169 PRO B CA 1
ATOM 3783 C C . PRO B 1 169 ? -10.688 -8.203 -19.359 1 95.12 169 PRO B C 1
ATOM 3785 O O . PRO B 1 169 ? -11.547 -9.07 -19.531 1 95.12 169 PRO B O 1
ATOM 3788 N N . VAL B 1 170 ? -10.469 -7.219 -20.188 1 92.44 170 VAL B N 1
ATOM 3789 C CA . VAL B 1 170 ? -11.344 -6.996 -21.328 1 92.44 170 VAL B CA 1
ATOM 3790 C C . VAL B 1 170 ? -11.234 -8.172 -22.297 1 92.44 170 VAL B C 1
ATOM 3792 O O . VAL B 1 170 ? -12.141 -8.414 -23.094 1 92.44 170 VAL B O 1
ATOM 3795 N N . THR B 1 171 ? -10.188 -8.93 -22.203 1 89.38 171 THR B N 1
ATOM 3796 C CA . THR B 1 171 ? -9.945 -10.055 -23.094 1 89.38 171 THR B CA 1
ATOM 3797 C C . THR B 1 171 ? -10.68 -11.305 -22.609 1 89.38 171 THR B C 1
ATOM 3799 O O . THR B 1 171 ? -10.695 -12.328 -23.281 1 89.38 171 THR B O 1
ATOM 3802 N N . HIS B 1 172 ? -11.195 -11.219 -21.469 1 91.5 172 HIS B N 1
ATOM 3803 C CA . HIS B 1 172 ? -11.898 -12.367 -20.906 1 91.5 172 HIS B CA 1
ATOM 3804 C C . HIS B 1 172 ? -13.125 -12.727 -21.734 1 91.5 172 HIS B C 1
ATOM 3806 O O . HIS B 1 172 ? -13.828 -11.844 -22.219 1 91.5 172 HIS B O 1
ATOM 3812 N N . GLU B 1 173 ? -13.438 -13.953 -21.812 1 87.56 173 GLU B N 1
ATOM 3813 C CA . GLU B 1 173 ? -14.547 -14.453 -22.625 1 87.56 173 GLU B CA 1
ATOM 3814 C C . GLU B 1 173 ? -15.883 -13.906 -22.141 1 87.56 173 GLU B C 1
ATOM 3816 O O . GLU B 1 173 ? -16.766 -13.586 -22.938 1 87.56 173 GLU B O 1
ATOM 3821 N N . LEU B 1 174 ? -16.016 -13.805 -20.859 1 87.38 174 LEU B N 1
ATOM 3822 C CA . LEU B 1 174 ? -17.266 -13.336 -20.281 1 87.38 174 LEU B CA 1
ATOM 3823 C C . LEU B 1 174 ? -17.516 -11.875 -20.641 1 87.38 174 LEU B C 1
ATOM 3825 O O . LEU B 1 174 ? -18.656 -11.422 -20.688 1 87.38 174 LEU B O 1
ATOM 3829 N N . VAL B 1 175 ? -16.453 -11.141 -20.797 1 89.69 175 VAL B N 1
ATOM 3830 C CA . VAL B 1 175 ? -16.578 -9.719 -21.109 1 89.69 175 VAL B CA 1
ATOM 3831 C C . VAL B 1 175 ? -17.156 -9.555 -22.516 1 89.69 175 VAL B C 1
ATOM 3833 O O . VAL B 1 175 ? -17.922 -8.633 -22.766 1 89.69 175 VAL B O 1
ATOM 3836 N N . LYS B 1 176 ? -16.781 -10.469 -23.375 1 84.31 176 LYS B N 1
ATOM 3837 C CA . LYS B 1 176 ? -17.281 -10.406 -24.75 1 84.31 176 LYS B CA 1
ATOM 3838 C C . LYS B 1 176 ? -18.797 -10.523 -24.797 1 84.31 176 LYS B C 1
ATOM 3840 O O . LYS B 1 176 ? -19.438 -9.922 -25.656 1 84.31 176 LYS B O 1
ATOM 3845 N N . LYS B 1 177 ? -19.281 -11.203 -23.875 1 84 177 LYS B N 1
ATOM 3846 C CA . LYS B 1 177 ? -20.719 -11.414 -23.797 1 84 177 LYS B CA 1
ATOM 3847 C C . LYS B 1 177 ? -21.438 -10.133 -23.375 1 84 177 LYS B C 1
ATOM 3849 O O . LYS B 1 177 ? -22.625 -9.953 -23.688 1 84 177 LYS B O 1
ATOM 3854 N N . TYR B 1 178 ? -20.719 -9.258 -22.797 1 82.88 178 TYR B N 1
ATOM 3855 C CA . TYR B 1 178 ? -21.375 -8.094 -22.219 1 82.88 178 TYR B CA 1
ATOM 3856 C C . TYR B 1 178 ? -20.875 -6.809 -22.859 1 82.88 178 TYR B C 1
ATOM 3858 O O . TYR B 1 178 ? -21.172 -5.711 -22.391 1 82.88 178 TYR B O 1
ATOM 3866 N N . LYS B 1 179 ? -20.156 -6.852 -23.828 1 76.06 179 LYS B N 1
ATOM 3867 C CA . LYS B 1 179 ? -19.547 -5.699 -24.484 1 76.06 179 LYS B CA 1
ATOM 3868 C C . LYS B 1 179 ? -20.609 -4.691 -24.922 1 76.06 179 LYS B C 1
ATOM 3870 O O . LYS B 1 179 ? -20.375 -3.482 -24.906 1 76.06 179 LYS B O 1
ATOM 3875 N N . ASN B 1 180 ? -21.656 -5.18 -25.188 1 73.69 180 ASN B N 1
ATOM 3876 C CA . ASN B 1 180 ? -22.703 -4.309 -25.703 1 73.69 180 ASN B CA 1
ATOM 3877 C C . ASN B 1 180 ? -23.703 -3.916 -24.625 1 73.69 180 ASN B C 1
ATOM 3879 O O . ASN B 1 180 ? -24.766 -3.359 -24.922 1 73.69 180 ASN B O 1
ATOM 3883 N N . ASP B 1 181 ? -23.344 -4.211 -23.516 1 74.75 181 ASP B N 1
ATOM 3884 C CA . ASP B 1 181 ? -24.266 -3.885 -22.422 1 74.75 181 ASP B CA 1
ATOM 3885 C C . ASP B 1 181 ? -24.203 -2.398 -22.078 1 74.75 181 ASP B C 1
ATOM 3887 O O . ASP B 1 181 ? -23.125 -1.804 -22.047 1 74.75 181 ASP B O 1
ATOM 3891 N N . ASP B 1 182 ? -25.297 -1.769 -21.875 1 74.06 182 ASP B N 1
ATOM 3892 C CA . ASP B 1 182 ? -25.422 -0.339 -21.609 1 74.06 182 ASP B CA 1
ATOM 3893 C C . ASP B 1 182 ? -25.109 -0.032 -20.141 1 74.06 182 ASP B C 1
ATOM 3895 O O . ASP B 1 182 ? -24.844 1.117 -19.781 1 74.06 182 ASP B O 1
ATOM 3899 N N . ASP B 1 183 ? -25.141 -1.092 -19.422 1 83.75 183 ASP B N 1
ATOM 3900 C CA . ASP B 1 183 ? -24.906 -0.88 -18 1 83.75 183 ASP B CA 1
ATOM 3901 C C . ASP B 1 183 ? -23.422 -0.658 -17.703 1 83.75 183 ASP B C 1
ATOM 3903 O O . ASP B 1 183 ? -22.562 -1.33 -18.281 1 83.75 183 ASP B O 1
ATOM 3907 N N . ARG B 1 184 ? -23.172 0.255 -16.828 1 86.12 184 ARG B N 1
ATOM 3908 C CA . ARG B 1 184 ? -21.797 0.569 -16.438 1 86.12 184 ARG B CA 1
ATOM 3909 C C . ARG B 1 184 ? -21.141 -0.615 -15.734 1 86.12 184 ARG B C 1
ATOM 3911 O O . ARG B 1 184 ? -19.953 -0.857 -15.898 1 86.12 184 ARG B O 1
ATOM 3918 N N . TYR B 1 185 ? -21.984 -1.226 -15 1 93.19 185 TYR B N 1
ATOM 3919 C CA . TYR B 1 185 ? -21.547 -2.406 -14.258 1 93.19 185 TYR B CA 1
ATOM 3920 C C . TYR B 1 185 ? -22.5 -3.576 -14.492 1 93.19 185 TYR B C 1
ATOM 3922 O O . TYR B 1 185 ? -23.359 -3.863 -13.656 1 93.19 185 TYR B O 1
ATOM 3930 N N . PRO B 1 186 ? -22.375 -4.289 -15.617 1 93.31 186 PRO B N 1
ATOM 3931 C CA . PRO B 1 186 ? -23.297 -5.402 -15.891 1 93.31 186 PRO B CA 1
ATOM 3932 C C . PRO B 1 186 ? -23.281 -6.453 -14.781 1 93.31 186 PRO B C 1
ATOM 3934 O O . PRO B 1 186 ? -22.266 -6.648 -14.117 1 93.31 186 PRO B O 1
ATOM 3937 N N . LYS B 1 187 ? -24.469 -7.113 -14.695 1 92.81 187 LYS B N 1
ATOM 3938 C CA . LYS B 1 187 ? -24.609 -8.148 -13.68 1 92.81 187 LYS B CA 1
ATOM 3939 C C . LYS B 1 187 ? -24.203 -9.516 -14.219 1 92.81 187 LYS B C 1
ATOM 3941 O O . LYS B 1 187 ? -24.516 -9.852 -15.359 1 92.81 187 LYS B O 1
ATOM 3946 N N . ILE B 1 188 ? -23.422 -10.258 -13.414 1 92.19 188 ILE B N 1
ATOM 3947 C CA . ILE B 1 188 ? -23.047 -11.617 -13.789 1 92.19 188 ILE B CA 1
ATOM 3948 C C . ILE B 1 188 ? -23.219 -12.547 -12.586 1 92.19 188 ILE B C 1
ATOM 3950 O O . ILE B 1 188 ? -23.188 -12.094 -11.438 1 92.19 188 ILE B O 1
ATOM 3954 N N . GLU B 1 189 ? -23.438 -13.828 -12.961 1 92.75 189 GLU B N 1
ATOM 3955 C CA . GLU B 1 189 ? -23.484 -14.836 -11.906 1 92.75 189 GLU B CA 1
ATOM 3956 C C . GLU B 1 189 ? -22.078 -15.242 -11.477 1 92.75 189 GLU B C 1
ATOM 3958 O O . GLU B 1 189 ? -21.281 -15.703 -12.297 1 92.75 189 GLU B O 1
ATOM 3963 N N . PHE B 1 190 ? -21.859 -15.133 -10.219 1 95.69 190 PHE B N 1
ATOM 3964 C CA . PHE B 1 190 ? -20.516 -15.344 -9.695 1 95.69 190 PHE B CA 1
ATOM 3965 C C . PHE B 1 190 ? -20.062 -16.781 -9.93 1 95.69 190 PHE B C 1
ATOM 3967 O O . PHE B 1 190 ? -18.859 -17.047 -10.117 1 95.69 190 PHE B O 1
ATOM 3974 N N . LYS B 1 191 ? -20.953 -17.734 -10.023 1 93.88 191 LYS B N 1
ATOM 3975 C CA . LYS B 1 191 ? -20.672 -19.156 -10.211 1 93.88 191 LYS B CA 1
ATOM 3976 C C . LYS B 1 191 ? -19.984 -19.406 -11.547 1 93.88 191 LYS B C 1
ATOM 3978 O O . LYS B 1 191 ? -19.312 -20.422 -11.727 1 93.88 191 LYS B O 1
ATOM 3983 N N . GLU B 1 192 ? -20.172 -18.469 -12.477 1 91.62 192 GLU B N 1
ATOM 3984 C CA . GLU B 1 192 ? -19.578 -18.594 -13.797 1 91.62 192 GLU B CA 1
ATOM 3985 C C . GLU B 1 192 ? -18.047 -18.5 -13.719 1 91.62 192 GLU B C 1
ATOM 3987 O O . GLU B 1 192 ? -17.344 -18.844 -14.664 1 91.62 192 GLU B O 1
ATOM 3992 N N . LEU B 1 193 ? -17.547 -18.062 -12.562 1 94.69 193 LEU B N 1
ATOM 3993 C CA . LEU B 1 193 ? -16.125 -17.812 -12.438 1 94.69 193 LEU B CA 1
ATOM 3994 C C . LEU B 1 193 ? -15.445 -18.922 -11.641 1 94.69 193 LEU B C 1
ATOM 3996 O O . LEU B 1 193 ? -14.328 -18.75 -11.148 1 94.69 193 LEU B O 1
ATOM 4000 N N . LYS B 1 194 ? -16 -20.016 -11.5 1 94.5 194 LYS B N 1
ATOM 4001 C CA . LYS B 1 194 ? -15.531 -21.109 -10.648 1 94.5 194 LYS B CA 1
ATOM 4002 C C . LYS B 1 194 ? -14.156 -21.594 -11.094 1 94.5 194 LYS B C 1
ATOM 4004 O O . LYS B 1 194 ? -13.375 -22.078 -10.273 1 94.5 194 LYS B O 1
ATOM 4009 N N . ASN B 1 195 ? -13.844 -21.438 -12.367 1 91.88 195 ASN B N 1
ATOM 4010 C CA . ASN B 1 195 ? -12.578 -21.938 -12.883 1 91.88 195 ASN B CA 1
ATOM 4011 C C . ASN B 1 195 ? -11.578 -20.812 -13.109 1 91.88 195 ASN B C 1
ATOM 4013 O O . ASN B 1 195 ? -10.492 -21.031 -13.641 1 91.88 195 ASN B O 1
ATOM 4017 N N . GLU B 1 196 ? -11.945 -19.641 -12.68 1 93.31 196 GLU B N 1
ATOM 4018 C CA . GLU B 1 196 ? -11.094 -18.469 -12.891 1 93.31 196 GLU B CA 1
ATOM 4019 C C . GLU B 1 196 ? -10.016 -18.375 -11.812 1 93.31 196 GLU B C 1
ATOM 4021 O O . GLU B 1 196 ? -10.219 -18.828 -10.68 1 93.31 196 GLU B O 1
ATOM 4026 N N . LYS B 1 197 ? -8.852 -17.828 -12.203 1 94.12 197 LYS B N 1
ATOM 4027 C CA . LYS B 1 197 ? -7.836 -17.438 -11.227 1 94.12 197 LYS B CA 1
ATOM 4028 C C . LYS B 1 197 ? -8.211 -16.125 -10.539 1 94.12 197 LYS B C 1
ATOM 4030 O O . LYS B 1 197 ? -8.797 -15.242 -11.156 1 94.12 197 LYS B O 1
ATOM 4035 N N . PHE B 1 198 ? -7.816 -16.062 -9.234 1 96.56 198 PHE B N 1
ATOM 4036 C CA . PHE B 1 198 ? -8.18 -14.859 -8.484 1 96.56 198 PHE B CA 1
ATOM 4037 C C . PHE B 1 198 ? -6.953 -14.234 -7.832 1 96.56 198 PHE B C 1
ATOM 4039 O O . PHE B 1 198 ? -6.043 -14.945 -7.406 1 96.56 198 PHE B O 1
ATOM 4046 N N . ILE B 1 199 ? -6.934 -12.953 -7.828 1 95.94 199 ILE B N 1
ATOM 4047 C CA . ILE B 1 199 ? -6.023 -12.164 -7.008 1 95.94 199 ILE B CA 1
ATOM 4048 C C . ILE B 1 199 ? -6.754 -11.641 -5.777 1 95.94 199 ILE B C 1
ATOM 4050 O O . ILE B 1 199 ? -7.688 -10.844 -5.891 1 95.94 199 ILE B O 1
ATOM 4054 N N . LEU B 1 200 ? -6.34 -12.102 -4.629 1 96.25 200 LEU B N 1
ATOM 4055 C CA . LEU B 1 200 ? -7.047 -11.812 -3.389 1 96.25 200 LEU B CA 1
ATOM 4056 C C . LEU B 1 200 ? -6.086 -11.297 -2.32 1 96.25 200 LEU B C 1
ATOM 4058 O O . LEU B 1 200 ? -4.871 -11.469 -2.441 1 96.25 200 LEU B O 1
ATOM 4062 N N . PRO B 1 201 ? -6.664 -10.625 -1.326 1 91.88 201 PRO B N 1
ATOM 4063 C CA . PRO B 1 201 ? -5.809 -10.273 -0.189 1 91.88 201 PRO B CA 1
ATOM 4064 C C . PRO B 1 201 ? -5.273 -11.5 0.549 1 91.88 201 PRO B C 1
ATOM 4066 O O . PRO B 1 201 ? -5.73 -12.617 0.303 1 91.88 201 PRO B O 1
ATOM 4069 N N . ASN B 1 202 ? -4.246 -11.195 1.339 1 84.94 202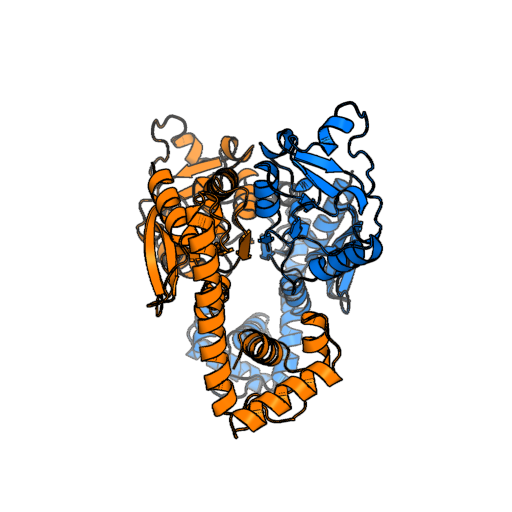 ASN B N 1
ATOM 4070 C CA . ASN B 1 202 ? -3.705 -12.297 2.125 1 84.94 202 ASN B CA 1
ATOM 4071 C C . ASN B 1 202 ? -4.727 -12.82 3.131 1 84.94 202 ASN B C 1
ATOM 4073 O O . ASN B 1 202 ? -5.707 -12.141 3.438 1 84.94 202 ASN B O 1
ATOM 4077 N N . ALA B 1 203 ? -4.395 -13.953 3.705 1 82.44 203 ALA B N 1
ATOM 4078 C CA . ALA B 1 203 ? -5.355 -14.672 4.539 1 82.44 203 ALA B CA 1
ATOM 4079 C C . ALA B 1 203 ? -5.59 -13.945 5.859 1 82.44 203 ALA B C 1
ATOM 4081 O O . ALA B 1 203 ? -6.609 -14.164 6.52 1 82.44 203 ALA B O 1
ATOM 4082 N N . TYR B 1 204 ? -4.715 -13.07 6.176 1 76.12 204 TYR B N 1
ATOM 4083 C CA . TYR B 1 204 ? -4.836 -12.422 7.48 1 76.12 204 TYR B CA 1
ATOM 4084 C C . TYR B 1 204 ? -5.523 -11.07 7.355 1 76.12 204 TYR B C 1
ATOM 4086 O O . TYR B 1 204 ? -5.844 -10.438 8.367 1 76.12 204 TYR B O 1
ATOM 4094 N N . GLN B 1 205 ? -5.77 -10.711 6.188 1 80.94 205 GLN B N 1
ATOM 4095 C CA . GLN B 1 205 ? -6.445 -9.438 5.984 1 80.94 205 GLN B CA 1
ATOM 4096 C C . GLN B 1 205 ? -7.957 -9.578 6.145 1 80.94 205 GLN B C 1
ATOM 4098 O O . GLN B 1 205 ? -8.539 -10.586 5.734 1 80.94 205 GLN B O 1
ATOM 4103 N N . ARG B 1 206 ? -8.555 -8.617 6.703 1 77.5 206 ARG B N 1
ATOM 4104 C CA . ARG B 1 206 ? -9.984 -8.633 7.004 1 77.5 206 ARG B CA 1
ATOM 4105 C C . ARG B 1 206 ? -10.812 -8.859 5.742 1 77.5 206 ARG B C 1
ATOM 4107 O O . ARG B 1 206 ? -11.781 -9.617 5.758 1 77.5 206 ARG B O 1
ATOM 4114 N N . GLU B 1 207 ? -10.422 -8.242 4.66 1 85.88 207 GLU B N 1
ATOM 4115 C CA . GLU B 1 207 ? -11.172 -8.352 3.412 1 85.88 207 GLU B CA 1
ATOM 4116 C C . GLU B 1 207 ? -11.203 -9.789 2.91 1 85.88 207 GLU B C 1
ATOM 4118 O O . GLU B 1 207 ? -12.18 -10.211 2.279 1 85.88 207 GLU B O 1
ATOM 4123 N N . ARG B 1 208 ? -10.125 -10.469 3.238 1 89 208 ARG B N 1
ATOM 4124 C CA . ARG B 1 208 ? -10.047 -11.852 2.775 1 89 208 ARG B CA 1
ATOM 4125 C C . ARG B 1 208 ? -11.148 -12.703 3.393 1 89 208 ARG B C 1
ATOM 4127 O O . ARG B 1 208 ? -11.734 -13.555 2.719 1 89 208 ARG B O 1
ATOM 4134 N N . PHE B 1 209 ? -11.445 -12.492 4.598 1 86.56 209 PHE B N 1
ATOM 4135 C CA . PHE B 1 209 ? -12.508 -13.227 5.281 1 86.56 209 PHE B CA 1
ATOM 4136 C C . PHE B 1 209 ? -13.852 -13 4.594 1 86.56 209 PHE B C 1
ATOM 4138 O O . PHE B 1 209 ? -14.625 -13.945 4.41 1 86.56 209 PHE B O 1
ATOM 4145 N N . GLU B 1 210 ? -14.094 -11.852 4.246 1 89.69 210 GLU B N 1
ATOM 4146 C CA . GLU B 1 210 ? -15.336 -11.523 3.557 1 89.69 210 GLU B CA 1
ATOM 4147 C C . GLU B 1 210 ? -15.398 -12.18 2.18 1 89.69 210 GLU B C 1
ATOM 4149 O O . GLU B 1 210 ? -16.438 -12.703 1.782 1 89.69 210 GLU B O 1
ATOM 4154 N N . PHE B 1 211 ? -14.297 -12.164 1.512 1 95.12 211 PHE B N 1
ATOM 4155 C CA . PHE B 1 211 ? -14.258 -12.773 0.187 1 95.12 211 PHE B CA 1
ATOM 4156 C C . PHE B 1 211 ? -14.461 -14.281 0.274 1 95.12 211 PHE B C 1
ATOM 4158 O O . PHE B 1 211 ? -15.172 -14.859 -0.547 1 95.12 211 PHE B O 1
ATOM 4165 N N . ASP B 1 212 ? -13.859 -14.836 1.265 1 94.81 212 ASP B N 1
ATOM 4166 C CA . ASP B 1 212 ? -14 -16.281 1.432 1 94.81 212 ASP B CA 1
ATOM 4167 C C . ASP B 1 212 ? -15.461 -16.672 1.66 1 94.81 212 ASP B C 1
ATOM 4169 O O . ASP B 1 212 ? -15.914 -17.703 1.175 1 94.81 212 ASP B O 1
ATOM 4173 N N . LYS B 1 213 ? -16.188 -15.891 2.381 1 95 213 LYS B N 1
ATOM 4174 C CA . LYS B 1 213 ? -17.625 -16.125 2.584 1 95 213 LYS B CA 1
ATOM 4175 C C . LYS B 1 213 ? -18.375 -16.062 1.262 1 95 213 LYS B C 1
ATOM 4177 O O . LYS B 1 213 ? -19.297 -16.859 1.039 1 95 213 LYS B O 1
ATOM 4182 N N . ILE B 1 214 ? -17.984 -15.219 0.462 1 96.06 214 ILE B N 1
ATOM 4183 C CA . ILE B 1 214 ? -18.625 -15.047 -0.834 1 96.06 214 ILE B CA 1
ATOM 4184 C C . ILE B 1 214 ? -18.391 -16.281 -1.694 1 96.06 214 ILE B C 1
ATOM 4186 O O . ILE B 1 214 ? -19.312 -16.797 -2.326 1 96.06 214 ILE B O 1
ATOM 4190 N N . PHE B 1 215 ? -17.156 -16.734 -1.712 1 97.12 215 PHE B N 1
ATOM 4191 C CA . PHE B 1 215 ? -16.828 -17.938 -2.469 1 97.12 215 PHE B CA 1
ATOM 4192 C C . PHE B 1 215 ? -17.594 -19.141 -1.936 1 97.12 215 PHE B C 1
ATOM 4194 O O . PHE B 1 215 ? -18.125 -19.922 -2.713 1 97.12 215 PHE B O 1
ATOM 4201 N N . LYS B 1 216 ? -17.625 -19.234 -0.653 1 95.38 216 LYS B N 1
ATOM 4202 C CA . LYS B 1 216 ? -18.359 -20.328 -0.019 1 95.38 216 LYS B CA 1
ATOM 4203 C C . LYS B 1 216 ? -19.828 -20.297 -0.396 1 95.38 216 LYS B C 1
ATOM 4205 O O . LYS B 1 216 ? -20.422 -21.328 -0.736 1 95.38 216 LYS B O 1
ATOM 4210 N N . LYS B 1 217 ? -20.422 -19.172 -0.338 1 95.06 217 LYS B N 1
ATOM 4211 C CA . LYS B 1 217 ? -21.828 -18.984 -0.701 1 95.06 217 LYS B CA 1
ATOM 4212 C C . LYS B 1 217 ? -22.062 -19.359 -2.156 1 95.06 217 LYS B C 1
ATOM 4214 O O . LYS B 1 217 ? -23.141 -19.891 -2.494 1 95.06 217 LYS B O 1
ATOM 4219 N N . ALA B 1 218 ? -21.109 -19.125 -3.008 1 95.19 218 ALA B N 1
ATOM 4220 C CA . ALA B 1 218 ? -21.234 -19.438 -4.434 1 95.19 218 ALA B CA 1
ATOM 4221 C C . ALA B 1 218 ? -20.984 -20.906 -4.703 1 95.19 218 ALA B C 1
ATOM 4223 O O . ALA B 1 218 ? -21.234 -21.391 -5.812 1 95.19 218 ALA B O 1
ATOM 4224 N N . GLY B 1 219 ? -20.406 -21.641 -3.756 1 95 219 GLY B N 1
ATOM 4225 C CA . GLY B 1 219 ? -20.297 -23.078 -3.84 1 95 219 GLY B CA 1
ATOM 4226 C C . GLY B 1 219 ? -18.969 -23.547 -4.379 1 95 219 GLY B C 1
ATOM 4227 O O . GLY B 1 219 ? -18.859 -24.656 -4.906 1 95 219 GLY B O 1
ATOM 4228 N N . PHE B 1 220 ? -17.953 -22.688 -4.418 1 94.81 220 PHE B N 1
ATOM 4229 C CA . PHE B 1 220 ? -16.641 -23.125 -4.891 1 94.81 220 PHE B CA 1
ATOM 4230 C C . PHE B 1 220 ? -15.531 -22.406 -4.141 1 94.81 220 PHE B C 1
ATOM 4232 O O . PHE B 1 220 ? -15.758 -21.359 -3.533 1 94.81 220 PHE B O 1
ATOM 4239 N N . ALA B 1 221 ? -14.305 -23 -4.141 1 94.38 221 ALA B N 1
ATOM 4240 C CA . ALA B 1 221 ? -13.094 -22.391 -3.598 1 94.38 221 ALA B CA 1
ATOM 4241 C C . ALA B 1 221 ? -12.328 -21.641 -4.684 1 94.38 221 ALA B C 1
ATOM 4243 O O . ALA B 1 221 ? -12.219 -22.125 -5.816 1 94.38 221 ALA B O 1
ATOM 4244 N N . PRO B 1 222 ? -11.812 -20.484 -4.301 1 94.44 222 PRO B N 1
ATOM 4245 C CA . PRO B 1 222 ? -11.07 -19.734 -5.316 1 94.44 222 PRO B CA 1
ATOM 4246 C C . PRO B 1 222 ? -9.742 -20.391 -5.684 1 94.44 222 PRO B C 1
ATOM 4248 O O . PRO B 1 222 ? -9.07 -20.953 -4.812 1 94.44 222 PRO B O 1
ATOM 4251 N N . ASN B 1 223 ? -9.461 -20.406 -6.953 1 93.56 223 ASN B N 1
ATOM 4252 C CA . ASN B 1 223 ? -8.102 -20.656 -7.406 1 93.56 223 ASN B CA 1
ATOM 4253 C C . ASN B 1 223 ? -7.227 -19.406 -7.266 1 93.56 223 ASN B C 1
ATOM 4255 O O . ASN B 1 223 ? -7.242 -18.531 -8.133 1 93.56 223 ASN B O 1
ATOM 4259 N N . ILE B 1 224 ? -6.445 -19.391 -6.215 1 92.56 224 ILE B N 1
ATOM 4260 C CA . ILE B 1 224 ? -5.703 -18.188 -5.887 1 92.56 224 ILE B CA 1
ATOM 4261 C C . ILE B 1 224 ? -4.391 -18.156 -6.668 1 92.56 224 ILE B C 1
ATOM 4263 O O . ILE B 1 224 ? -3.484 -18.938 -6.398 1 92.56 224 ILE B O 1
ATOM 4267 N N . PHE B 1 225 ? -4.359 -17.172 -7.52 1 91.06 225 PHE B N 1
ATOM 4268 C CA . PHE B 1 225 ? -3.166 -16.953 -8.328 1 91.06 225 PHE B CA 1
ATOM 4269 C C . PHE B 1 225 ? -2.174 -16.062 -7.59 1 91.06 225 PHE B C 1
ATOM 4271 O O . PHE B 1 225 ? -0.969 -16.312 -7.605 1 91.06 225 PHE B O 1
ATOM 4278 N N . CYS B 1 226 ? -2.705 -15.039 -6.965 1 91.5 226 CYS B N 1
ATOM 4279 C CA . CYS B 1 226 ? -1.883 -14.031 -6.312 1 91.5 226 CYS B CA 1
ATOM 4280 C C . CYS B 1 226 ? -2.551 -13.523 -5.039 1 91.5 226 CYS B C 1
ATOM 4282 O O . CYS B 1 226 ? -3.746 -13.227 -5.039 1 91.5 226 CYS B O 1
ATOM 4284 N N . GLU B 1 227 ? -1.769 -13.523 -4.031 1 93.44 227 GLU B N 1
ATOM 4285 C CA . GLU B 1 227 ? -2.154 -12.773 -2.838 1 93.44 227 GLU B CA 1
ATOM 4286 C C . GLU B 1 227 ? -1.487 -11.398 -2.807 1 93.44 227 GLU B C 1
ATOM 4288 O O . GLU B 1 227 ? -0.26 -11.297 -2.857 1 93.44 227 GLU B O 1
ATOM 4293 N N . SER B 1 228 ? -2.328 -10.406 -2.754 1 91.69 228 SER B N 1
ATOM 4294 C CA . SER B 1 228 ? -1.799 -9.047 -2.795 1 91.69 228 SER B CA 1
ATOM 4295 C C . SER B 1 228 ? -2.398 -8.188 -1.688 1 91.69 228 SER B C 1
ATOM 4297 O O . SER B 1 228 ? -3.596 -8.273 -1.408 1 91.69 228 SER B O 1
ATOM 4299 N N . GLU B 1 229 ? -1.522 -7.352 -1.169 1 87.44 229 GLU B N 1
ATOM 4300 C CA . GLU B 1 229 ? -1.969 -6.426 -0.134 1 87.44 229 GLU B CA 1
ATOM 4301 C C . GLU B 1 229 ? -2.336 -5.066 -0.729 1 87.44 229 GLU B C 1
ATOM 4303 O O . GLU B 1 229 ? -2.838 -4.191 -0.025 1 87.44 229 GLU B O 1
ATOM 4308 N N . THR B 1 230 ? -2.18 -4.949 -2.02 1 85.56 230 THR B N 1
ATOM 4309 C CA . THR B 1 230 ? -2.361 -3.643 -2.641 1 85.56 230 THR B CA 1
ATOM 4310 C C . THR B 1 230 ? -3.32 -3.736 -3.824 1 85.56 230 THR B C 1
ATOM 4312 O O . THR B 1 230 ? -3.08 -4.492 -4.77 1 85.56 230 THR B O 1
ATOM 4315 N N . ALA B 1 231 ? -4.301 -2.869 -3.809 1 87.38 231 ALA B N 1
ATOM 4316 C CA . ALA B 1 231 ? -5.328 -2.916 -4.848 1 87.38 231 ALA B CA 1
ATOM 4317 C C . ALA B 1 231 ? -4.762 -2.486 -6.195 1 87.38 231 ALA B C 1
ATOM 4319 O O . ALA B 1 231 ? -5.172 -2.996 -7.242 1 87.38 231 ALA B O 1
ATOM 4320 N N . ASP B 1 232 ? -3.898 -1.556 -6.18 1 85.38 232 ASP B N 1
ATOM 4321 C CA . ASP B 1 232 ? -3.342 -1.062 -7.434 1 85.38 232 ASP B CA 1
ATOM 4322 C C . ASP B 1 232 ? -2.604 -2.172 -8.18 1 85.38 232 ASP B C 1
ATOM 4324 O O . ASP B 1 232 ? -2.701 -2.273 -9.406 1 85.38 232 ASP B O 1
ATOM 4328 N N . ILE B 1 233 ? -1.872 -2.924 -7.43 1 87.81 233 ILE B N 1
ATOM 4329 C CA . ILE B 1 233 ? -1.147 -4.035 -8.039 1 87.81 233 ILE B CA 1
ATOM 4330 C C . ILE B 1 233 ? -2.135 -5.105 -8.5 1 87.81 233 ILE B C 1
ATOM 4332 O O . ILE B 1 233 ? -1.982 -5.672 -9.586 1 87.81 233 ILE B O 1
ATOM 4336 N N . THR B 1 234 ? -3.117 -5.344 -7.707 1 92.88 234 THR B N 1
ATOM 4337 C CA . THR B 1 234 ? -4.164 -6.293 -8.078 1 92.88 234 THR B CA 1
ATOM 4338 C C . THR B 1 234 ? -4.781 -5.922 -9.422 1 92.88 234 THR B C 1
ATOM 4340 O O . THR B 1 234 ? -4.898 -6.77 -10.312 1 92.88 234 THR B O 1
ATOM 4343 N N . VAL B 1 235 ? -5.102 -4.715 -9.555 1 93.12 235 VAL B N 1
ATOM 4344 C CA . VAL B 1 235 ? -5.73 -4.223 -10.773 1 93.12 235 VAL B CA 1
ATOM 4345 C C . VAL B 1 235 ? -4.754 -4.332 -11.938 1 93.12 235 VAL B C 1
ATOM 4347 O O . VAL B 1 235 ? -5.141 -4.68 -13.055 1 93.12 235 VAL B O 1
ATOM 4350 N N . SER B 1 236 ? -3.574 -4.039 -11.68 1 89.44 236 SER B N 1
ATOM 4351 C CA . SER B 1 236 ? -2.561 -4.082 -12.727 1 89.44 236 SER B CA 1
ATOM 4352 C C . SER B 1 236 ? -2.395 -5.496 -13.281 1 89.44 236 SER B C 1
ATOM 4354 O O . SER B 1 236 ? -2.217 -5.676 -14.484 1 89.44 236 SER B O 1
ATOM 4356 N N . ILE B 1 237 ? -2.402 -6.453 -12.43 1 91.5 237 ILE B N 1
ATOM 4357 C CA . ILE B 1 237 ? -2.281 -7.844 -12.852 1 91.5 237 ILE B CA 1
ATOM 4358 C C . ILE B 1 237 ? -3.492 -8.234 -13.695 1 91.5 237 ILE B C 1
ATOM 4360 O O . ILE B 1 237 ? -3.342 -8.766 -14.805 1 91.5 237 ILE B O 1
ATOM 4364 N N . VAL B 1 238 ? -4.652 -7.902 -13.266 1 95.44 238 VAL B N 1
ATOM 4365 C CA . VAL B 1 238 ? -5.871 -8.234 -14 1 95.44 238 VAL B CA 1
ATOM 4366 C C . VAL B 1 238 ? -5.871 -7.52 -15.344 1 95.44 238 VAL B C 1
ATOM 4368 O O . VAL B 1 238 ? -6.238 -8.109 -16.375 1 95.44 238 VAL B O 1
ATOM 4371 N N . ALA B 1 239 ? -5.445 -6.312 -15.32 1 93.44 239 ALA B N 1
ATOM 4372 C CA . ALA B 1 239 ? -5.406 -5.512 -16.547 1 93.44 239 ALA B CA 1
ATOM 4373 C C . ALA B 1 239 ? -4.453 -6.121 -17.562 1 93.44 239 ALA B C 1
ATOM 4375 O O . ALA B 1 239 ? -4.57 -5.859 -18.766 1 93.44 239 ALA B O 1
ATOM 4376 N N . SER B 1 240 ? -3.574 -6.871 -17.094 1 88.5 240 SER B N 1
ATOM 4377 C CA . SER B 1 240 ? -2.631 -7.52 -18 1 88.5 240 SER B CA 1
ATOM 4378 C C . SER B 1 240 ? -3.236 -8.773 -18.625 1 88.5 240 SER B C 1
ATOM 4380 O O . SER B 1 240 ? -2.615 -9.406 -19.469 1 88.5 240 SER B O 1
ATOM 4382 N N . GLY B 1 241 ? -4.371 -9.133 -18.156 1 90.38 241 GLY B N 1
ATOM 4383 C CA . GLY B 1 241 ? -5.094 -10.227 -18.781 1 90.38 241 GLY B CA 1
ATOM 4384 C C . GLY B 1 241 ? -5.148 -11.477 -17.922 1 90.38 241 GLY B C 1
ATOM 4385 O O . GLY B 1 241 ? -5.578 -12.531 -18.375 1 90.38 241 GLY B O 1
ATOM 4386 N N . ILE B 1 242 ? -4.719 -11.289 -16.656 1 90.19 242 ILE B N 1
ATOM 4387 C CA . ILE B 1 242 ? -4.594 -12.477 -15.828 1 90.19 242 ILE B CA 1
ATOM 4388 C C . ILE B 1 242 ? -5.551 -12.391 -14.641 1 90.19 242 ILE B C 1
ATOM 4390 O O . ILE B 1 242 ? -5.477 -11.445 -13.844 1 90.19 242 ILE B O 1
ATOM 4394 N N . GLY B 1 243 ? -6.492 -13.312 -14.57 1 94.44 243 GLY B N 1
ATOM 4395 C CA . GLY B 1 243 ? -7.273 -13.531 -13.367 1 94.44 243 GLY B CA 1
ATOM 4396 C C . GLY B 1 243 ? -8.344 -12.477 -13.156 1 94.44 243 GLY B C 1
ATOM 4397 O O . GLY B 1 243 ? -8.656 -11.711 -14.062 1 94.44 243 GLY B O 1
ATOM 4398 N N . ALA B 1 244 ? -8.953 -12.547 -11.938 1 97.06 244 ALA B N 1
ATOM 4399 C CA . ALA B 1 244 ? -10.031 -11.664 -11.5 1 97.06 244 ALA B CA 1
ATOM 4400 C C . ALA B 1 244 ? -9.781 -11.164 -10.078 1 97.06 244 ALA B C 1
ATOM 4402 O O . ALA B 1 244 ? -9 -11.758 -9.336 1 97.06 244 ALA B O 1
ATOM 4403 N N . CYS B 1 245 ? -10.383 -10.039 -9.766 1 97.56 245 CYS B N 1
ATOM 4404 C CA . CYS B 1 245 ? -10.258 -9.492 -8.422 1 97.56 245 CYS B CA 1
ATOM 4405 C C . CYS B 1 245 ? -11.484 -8.664 -8.047 1 97.56 245 CYS B C 1
ATOM 4407 O O . CYS B 1 245 ? -12.414 -8.531 -8.852 1 97.56 245 CYS B O 1
ATOM 4409 N N . PHE B 1 246 ? -11.547 -8.234 -6.793 1 97.12 246 PHE B N 1
ATOM 4410 C CA . PHE B 1 246 ? -12.578 -7.336 -6.289 1 97.12 246 PHE B CA 1
ATOM 4411 C C . PHE B 1 246 ? -11.977 -6 -5.863 1 97.12 246 PHE B C 1
ATOM 4413 O O . PHE B 1 246 ? -11.109 -5.957 -4.988 1 97.12 246 PHE B O 1
ATOM 4420 N N . VAL B 1 247 ? -12.453 -4.898 -6.484 1 95 247 VAL B N 1
ATOM 4421 C CA . VAL B 1 247 ? -11.953 -3.588 -6.074 1 95 247 VAL B CA 1
ATOM 4422 C C . VAL B 1 247 ? -13.031 -2.531 -6.301 1 95 247 VAL B C 1
ATOM 4424 O O . VAL B 1 247 ? -13.945 -2.73 -7.102 1 95 247 VAL B O 1
ATOM 4427 N N . PRO B 1 248 ? -12.922 -1.411 -5.543 1 92.19 248 PRO B N 1
ATOM 4428 C CA . PRO B 1 248 ? -13.781 -0.277 -5.898 1 92.19 248 PRO B CA 1
ATOM 4429 C C . PRO B 1 248 ? -13.43 0.325 -7.258 1 92.19 248 PRO B C 1
ATOM 4431 O O . PRO B 1 248 ? -12.266 0.277 -7.676 1 92.19 248 PRO B O 1
ATOM 4434 N N . PRO B 1 249 ? -14.438 0.934 -7.895 1 92 249 PRO B N 1
ATOM 4435 C CA . PRO B 1 249 ? -14.195 1.502 -9.219 1 92 249 PRO B CA 1
ATOM 4436 C C . PRO B 1 249 ? -13.102 2.568 -9.219 1 92 249 PRO B C 1
ATOM 4438 O O . PRO B 1 249 ? -12.414 2.758 -10.227 1 92 249 PRO B O 1
ATOM 4441 N N . GLN B 1 250 ? -12.875 3.217 -8.078 1 87.75 250 GLN B N 1
ATOM 4442 C CA . GLN B 1 250 ? -11.922 4.316 -7.965 1 87.75 250 GLN B CA 1
ATOM 4443 C C . GLN B 1 250 ? -10.492 3.828 -8.156 1 87.75 250 GLN B C 1
ATOM 4445 O O . GLN B 1 250 ? -9.578 4.629 -8.375 1 87.75 250 GLN B O 1
ATOM 4450 N N . PHE B 1 251 ? -10.273 2.537 -8.07 1 89.06 251 PHE B N 1
ATOM 4451 C CA . PHE B 1 251 ? -8.922 1.996 -8.195 1 89.06 251 PHE B CA 1
ATOM 4452 C C . PHE B 1 251 ? -8.586 1.722 -9.656 1 89.06 251 PHE B C 1
ATOM 4454 O O . PHE B 1 251 ? -7.434 1.419 -9.984 1 89.06 251 PHE B O 1
ATOM 4461 N N . ILE B 1 252 ? -9.602 1.765 -10.477 1 91.56 252 ILE B N 1
ATOM 4462 C CA . ILE B 1 252 ? -9.359 1.637 -11.906 1 91.56 252 ILE B CA 1
ATOM 4463 C C . ILE B 1 252 ? -8.906 2.979 -12.477 1 91.56 252 ILE B C 1
ATOM 4465 O O . ILE B 1 252 ? -9.727 3.865 -12.719 1 91.56 252 ILE B O 1
ATOM 4469 N N . LYS B 1 253 ? -7.621 3.066 -12.68 1 82.88 253 LYS B N 1
ATOM 4470 C CA . LYS B 1 253 ? -7.051 4.344 -13.094 1 82.88 253 LYS B CA 1
ATOM 4471 C C . LYS B 1 253 ? -6.207 4.184 -14.359 1 82.88 253 LYS B C 1
ATOM 4473 O O . LYS B 1 253 ? -5.812 3.07 -14.711 1 82.88 253 LYS B O 1
ATOM 4478 N N . GLY B 1 254 ? -6.109 5.277 -15.078 1 81.88 254 GLY B N 1
ATOM 4479 C CA . GLY B 1 254 ? -5.211 5.316 -16.219 1 81.88 254 GLY B CA 1
ATOM 4480 C C . GLY B 1 254 ? -5.57 4.312 -17.297 1 81.88 254 GLY B C 1
ATOM 4481 O O . GLY B 1 254 ? -6.727 4.238 -17.719 1 81.88 254 GLY B O 1
ATOM 4482 N N . GLU B 1 255 ? -4.512 3.516 -17.672 1 81.25 255 GLU B N 1
ATOM 4483 C CA . GLU B 1 255 ? -4.656 2.582 -18.797 1 81.25 255 GLU B CA 1
ATOM 4484 C C . GLU B 1 255 ? -5.535 1.396 -18.406 1 81.25 255 GLU B C 1
ATOM 4486 O O . GLU B 1 255 ? -6.098 0.727 -19.281 1 81.25 255 GLU B O 1
ATOM 4491 N N . ALA B 1 256 ? -5.621 1.244 -17.156 1 89.94 256 ALA B N 1
ATOM 4492 C CA . ALA B 1 256 ? -6.414 0.103 -16.703 1 89.94 256 ALA B CA 1
ATOM 4493 C C . ALA B 1 256 ? -7.879 0.263 -17.094 1 89.94 256 ALA B C 1
ATOM 4495 O O . ALA B 1 256 ? -8.602 -0.726 -17.25 1 89.94 256 ALA B O 1
ATOM 4496 N N . LYS B 1 257 ? -8.352 1.497 -17.25 1 90.44 257 LYS B N 1
ATOM 4497 C CA . LYS B 1 257 ? -9.742 1.785 -17.594 1 90.44 257 LYS B CA 1
ATOM 4498 C C . LYS B 1 257 ? -10.141 1.11 -18.906 1 90.44 257 LYS B C 1
ATOM 4500 O O . LYS B 1 257 ? -11.297 0.708 -19.078 1 90.44 257 LYS B O 1
ATOM 4505 N N . GLU B 1 258 ? -9.172 0.964 -19.75 1 91 258 GLU B N 1
ATOM 4506 C CA . GLU B 1 258 ? -9.453 0.396 -21.062 1 91 258 GLU B CA 1
ATOM 4507 C C . GLU B 1 258 ? -9.102 -1.087 -21.125 1 91 258 GLU B C 1
ATOM 4509 O O . GLU B 1 258 ? -9.32 -1.751 -22.125 1 91 258 GLU B O 1
ATOM 4514 N N . ARG B 1 259 ? -8.656 -1.578 -20.031 1 94 259 ARG B N 1
ATOM 4515 C CA . ARG B 1 259 ? -8.125 -2.936 -20.078 1 94 259 ARG B CA 1
ATOM 4516 C C . ARG B 1 259 ? -8.922 -3.871 -19.172 1 94 259 ARG B C 1
ATOM 4518 O O . ARG B 1 259 ? -8.695 -5.082 -19.172 1 94 259 ARG B O 1
ATOM 4525 N N . VAL B 1 260 ? -9.82 -3.248 -18.469 1 95.62 260 VAL B N 1
ATOM 4526 C CA . VAL B 1 260 ? -10.617 -4.082 -17.578 1 95.62 260 VAL B CA 1
ATOM 4527 C C . VAL B 1 260 ? -12.086 -3.684 -17.688 1 95.62 260 VAL B C 1
ATOM 4529 O O . VAL B 1 260 ? -12.414 -2.613 -18.203 1 95.62 260 VAL B O 1
ATOM 4532 N N . MET B 1 261 ? -12.945 -4.574 -17.266 1 95.19 261 MET B N 1
ATOM 4533 C CA . MET B 1 261 ? -14.375 -4.324 -17.125 1 95.19 261 MET B CA 1
ATOM 4534 C C . MET B 1 261 ? -14.859 -4.715 -15.734 1 95.19 261 MET B C 1
ATOM 4536 O O . MET B 1 261 ? -14.43 -5.73 -15.188 1 95.19 261 MET B O 1
ATOM 4540 N N . LEU B 1 262 ? -15.75 -3.9 -15.164 1 96.5 262 LEU B N 1
ATOM 4541 C CA . LEU B 1 262 ? -16.297 -4.133 -13.836 1 96.5 262 LEU B CA 1
ATOM 4542 C C . LEU B 1 262 ? -17.672 -4.781 -13.922 1 96.5 262 LEU B C 1
ATOM 4544 O O . LEU B 1 262 ? -18.484 -4.414 -14.766 1 96.5 262 LEU B O 1
ATOM 4548 N N . PHE B 1 263 ? -17.906 -5.691 -13.039 1 96.44 263 PHE B N 1
ATOM 4549 C CA . PHE B 1 263 ? -19.172 -6.414 -13.008 1 96.44 263 PHE B CA 1
ATOM 4550 C C . PHE B 1 263 ? -19.781 -6.391 -11.602 1 96.44 263 PHE B C 1
ATOM 4552 O O . PHE B 1 263 ? -19.047 -6.488 -10.609 1 96.44 263 PHE B O 1
ATOM 4559 N N . ASP B 1 264 ? -21.078 -6.277 -11.586 1 95.62 264 ASP B N 1
ATOM 4560 C CA . ASP B 1 264 ? -21.812 -6.402 -10.344 1 95.62 264 ASP B CA 1
ATOM 4561 C C . ASP B 1 264 ? -22.266 -7.844 -10.109 1 95.62 264 ASP B C 1
ATOM 4563 O O . ASP B 1 264 ? -22.953 -8.43 -10.945 1 95.62 264 ASP B O 1
ATOM 4567 N N . ILE B 1 265 ? -21.859 -8.406 -9 1 95.31 265 ILE B N 1
ATOM 4568 C CA . ILE B 1 265 ? -22.266 -9.781 -8.727 1 95.31 265 ILE B CA 1
ATOM 4569 C C . ILE B 1 265 ? -23.375 -9.797 -7.676 1 95.31 265 ILE B C 1
ATOM 4571 O O . ILE B 1 265 ? -23.672 -10.844 -7.102 1 95.31 265 ILE B O 1
ATOM 4575 N N . ASP B 1 266 ? -23.859 -8.688 -7.332 1 92.31 266 ASP B N 1
ATOM 4576 C CA . ASP B 1 266 ? -25 -8.484 -6.449 1 92.31 266 ASP B CA 1
ATOM 4577 C C . ASP B 1 266 ? -24.781 -9.148 -5.094 1 92.31 266 ASP B C 1
ATOM 4579 O O . ASP B 1 266 ? -25.609 -9.93 -4.633 1 92.31 266 ASP B O 1
ATOM 4583 N N . GLU B 1 267 ? -23.656 -8.867 -4.5 1 94.19 267 GLU B N 1
ATOM 4584 C CA . GLU B 1 267 ? -23.281 -9.43 -3.203 1 94.19 267 GLU B CA 1
ATOM 4585 C C . GLU B 1 267 ? -23.203 -8.344 -2.135 1 94.19 267 GLU B C 1
ATOM 4587 O O . GLU B 1 267 ? -22.344 -7.461 -2.197 1 94.19 267 GLU B O 1
ATOM 4592 N N . PRO B 1 268 ? -24.047 -8.453 -1.119 1 92.44 268 PRO B N 1
ATOM 4593 C CA . PRO B 1 268 ? -24.094 -7.406 -0.093 1 92.44 268 PRO B CA 1
ATOM 4594 C C . PRO B 1 268 ? -22.797 -7.277 0.68 1 92.44 268 PRO B C 1
ATOM 4596 O O . PRO B 1 268 ? -22.453 -6.191 1.162 1 92.44 268 PRO B O 1
ATOM 4599 N N . LEU B 1 269 ? -22.062 -8.336 0.787 1 92.44 269 LEU B N 1
ATOM 4600 C CA . LEU B 1 269 ? -20.828 -8.328 1.551 1 92.44 269 LEU B CA 1
ATOM 4601 C C . LEU B 1 269 ? -19.766 -7.461 0.866 1 92.44 269 LEU B C 1
ATOM 4603 O O . LEU B 1 269 ? -18.75 -7.129 1.469 1 92.44 269 LEU B O 1
ATOM 4607 N N . LEU B 1 270 ? -20.031 -7.066 -0.36 1 94.31 270 LEU B N 1
ATOM 4608 C CA . LEU B 1 270 ? -19.094 -6.234 -1.102 1 94.31 270 LEU B CA 1
ATOM 4609 C C . LEU B 1 270 ? -19.359 -4.754 -0.846 1 94.31 270 LEU B C 1
ATOM 4611 O O . LEU B 1 270 ? -18.609 -3.896 -1.326 1 94.31 270 LEU B O 1
ATOM 4615 N N . LYS B 1 271 ? -20.375 -4.469 -0.079 1 92.75 271 LYS B N 1
ATOM 4616 C CA . LYS B 1 271 ? -20.672 -3.08 0.264 1 92.75 271 LYS B CA 1
ATOM 4617 C C . LYS B 1 271 ? -19.625 -2.516 1.227 1 92.75 271 LYS B C 1
ATOM 4619 O O . LYS B 1 271 ? -19.172 -3.213 2.135 1 92.75 271 LYS B O 1
ATOM 4624 N N . GLN B 1 272 ? -19.234 -1.323 0.902 1 90.75 272 GLN B N 1
ATOM 4625 C CA . GLN B 1 272 ? -18.328 -0.586 1.775 1 90.75 272 GLN B CA 1
ATOM 4626 C C . GLN B 1 272 ? -18.828 0.835 2.016 1 90.75 272 GLN B C 1
ATOM 4628 O O . GLN B 1 272 ? -19.484 1.424 1.151 1 90.75 272 GLN B O 1
ATOM 4633 N N . THR B 1 273 ? -18.547 1.287 3.221 1 92.75 273 THR B N 1
ATOM 4634 C CA . THR B 1 273 ? -19.016 2.619 3.592 1 92.75 273 THR B CA 1
ATOM 4635 C C . THR B 1 273 ? -17.844 3.492 4.051 1 92.75 273 THR B C 1
ATOM 4637 O O . THR B 1 273 ? -17.125 3.133 4.98 1 92.75 273 THR B O 1
ATOM 4640 N N . LEU B 1 274 ? -17.641 4.535 3.314 1 94.19 274 LEU B N 1
ATOM 4641 C CA . LEU B 1 274 ? -16.656 5.52 3.725 1 94.19 274 LEU B CA 1
ATOM 4642 C C . LEU B 1 274 ? -17.141 6.32 4.926 1 94.19 274 LEU B C 1
ATOM 4644 O O . LEU B 1 274 ? -18.25 6.852 4.91 1 94.19 274 LEU B O 1
ATOM 4648 N N . ILE B 1 275 ? -16.266 6.344 5.914 1 95 275 ILE B N 1
ATOM 4649 C CA . ILE B 1 275 ? -16.672 7.062 7.113 1 95 275 ILE B CA 1
ATOM 4650 C C . ILE B 1 275 ? -15.562 8.016 7.547 1 95 275 ILE B C 1
ATOM 4652 O O . ILE B 1 275 ? -14.398 7.812 7.203 1 95 275 ILE B O 1
ATOM 4656 N N . LEU B 1 276 ? -15.961 9.031 8.156 1 96.56 276 LEU B N 1
ATOM 4657 C CA . LEU B 1 276 ? -15.055 9.883 8.922 1 96.56 276 LEU B CA 1
ATOM 4658 C C . LEU B 1 276 ? -15.242 9.672 10.422 1 96.56 276 LEU B C 1
ATOM 4660 O O . LEU B 1 276 ? -16.344 9.891 10.953 1 96.56 276 LEU B O 1
ATOM 4664 N N . ALA B 1 277 ? -14.148 9.242 11.055 1 96.94 277 ALA B N 1
ATOM 4665 C CA . ALA B 1 277 ? -14.25 8.836 12.461 1 96.94 277 ALA B CA 1
ATOM 4666 C C . ALA B 1 277 ? -13.344 9.688 13.344 1 96.94 277 ALA B C 1
ATOM 4668 O O . ALA B 1 277 ? -12.328 10.219 12.883 1 96.94 277 ALA B O 1
ATOM 4669 N N . HIS B 1 278 ? -13.734 9.852 14.562 1 96.56 278 HIS B N 1
ATOM 4670 C CA . HIS B 1 278 ? -12.945 10.484 15.609 1 96.56 278 HIS B CA 1
ATOM 4671 C C . HIS B 1 278 ? -13.203 9.828 16.969 1 96.56 278 HIS B C 1
ATOM 4673 O O . HIS B 1 278 ? -14.172 9.07 17.125 1 96.56 278 HIS B O 1
ATOM 4679 N N . LYS B 1 279 ? -12.242 10.016 17.875 1 95.06 279 LYS B N 1
ATOM 4680 C CA . LYS B 1 279 ? -12.406 9.445 19.203 1 95.06 279 LYS B CA 1
ATOM 4681 C C . LYS B 1 279 ? -13.68 9.961 19.875 1 95.06 279 LYS B C 1
ATOM 4683 O O . LYS B 1 279 ? -14.008 11.141 19.75 1 95.06 279 LYS B O 1
ATOM 4688 N N . GLN B 1 280 ? -14.297 9.055 20.531 1 93.69 280 GLN B N 1
ATOM 4689 C CA . GLN B 1 280 ? -15.523 9.414 21.219 1 93.69 280 GLN B CA 1
ATOM 4690 C C . GLN B 1 280 ? -15.273 10.5 22.266 1 93.69 280 GLN B C 1
ATOM 4692 O O . GLN B 1 280 ? -14.258 10.477 22.953 1 93.69 280 GLN B O 1
ATOM 4697 N N . ASP B 1 281 ? -16.172 11.484 22.391 1 87.31 281 ASP B N 1
ATOM 4698 C CA . ASP B 1 281 ? -16.203 12.539 23.406 1 87.31 281 ASP B CA 1
ATOM 4699 C C . ASP B 1 281 ? -15.039 13.508 23.219 1 87.31 281 ASP B C 1
ATOM 4701 O O . ASP B 1 281 ? -14.727 14.297 24.109 1 87.31 281 ASP B O 1
ATOM 4705 N N . LYS B 1 282 ? -14.367 13.32 22.156 1 88.12 282 LYS B N 1
ATOM 4706 C CA . LYS B 1 282 ? -13.312 14.281 21.875 1 88.12 282 LYS B CA 1
ATOM 4707 C C . LYS B 1 282 ? -13.875 15.516 21.172 1 88.12 282 LYS B C 1
ATOM 4709 O O . LYS B 1 282 ? -14.68 15.406 20.25 1 88.12 282 LYS B O 1
ATOM 4714 N N . LYS B 1 283 ? -13.531 16.641 21.703 1 85.38 283 LYS B N 1
ATOM 4715 C CA . LYS B 1 283 ? -13.875 17.875 21 1 85.38 283 LYS B CA 1
ATOM 4716 C C . LYS B 1 283 ? -13 18.078 19.781 1 85.38 283 LYS B C 1
ATOM 4718 O O . LYS B 1 283 ? -11.773 18.062 19.875 1 85.38 283 LYS B O 1
ATOM 4723 N N . LEU B 1 284 ? -13.594 18.359 18.641 1 90.25 284 LEU B N 1
ATOM 4724 C CA . LEU B 1 284 ? -12.883 18.5 17.375 1 90.25 284 LEU B CA 1
ATOM 4725 C C . LEU B 1 284 ? -12.484 19.938 17.125 1 90.25 284 LEU B C 1
ATOM 4727 O O . LEU B 1 284 ? -13.25 20.859 17.406 1 90.25 284 LEU B O 1
ATOM 4731 N N . PRO B 1 285 ? -11.258 20.094 16.641 1 86.94 285 PRO B N 1
ATOM 4732 C CA . PRO B 1 285 ? -10.914 21.438 16.172 1 86.94 285 PRO B CA 1
ATOM 4733 C C . PRO B 1 285 ? -11.797 21.906 15.023 1 86.94 285 PRO B C 1
ATOM 4735 O O . PRO B 1 285 ? -12.406 21.094 14.336 1 86.94 285 PRO B O 1
ATOM 4738 N N . LYS B 1 286 ? -11.867 23.156 14.867 1 85.69 286 LYS B N 1
ATOM 4739 C CA . LYS B 1 286 ? -12.719 23.75 13.844 1 85.69 286 LYS B CA 1
ATOM 4740 C C . LYS B 1 286 ? -12.344 23.234 12.453 1 85.69 286 LYS B C 1
ATOM 4742 O O . LYS B 1 286 ? -13.227 22.969 11.633 1 85.69 286 LYS B O 1
ATOM 4747 N N . LEU B 1 287 ? -11.094 23.125 12.227 1 89.75 287 LEU B N 1
ATOM 4748 C CA . LEU B 1 287 ? -10.617 22.656 10.93 1 89.75 287 LEU B CA 1
ATOM 4749 C C . LEU B 1 287 ? -11.117 21.234 10.648 1 89.75 287 LEU B C 1
ATOM 4751 O O . LEU B 1 287 ? -11.422 20.891 9.508 1 89.75 287 LEU B O 1
ATOM 4755 N N . ALA B 1 288 ? -11.172 20.453 11.68 1 93.31 288 ALA B N 1
ATOM 4756 C CA . ALA B 1 288 ? -11.688 19.094 11.523 1 93.31 288 ALA B CA 1
ATOM 4757 C C . ALA B 1 288 ? -13.164 19.109 11.141 1 93.31 288 ALA B C 1
ATOM 4759 O O . ALA B 1 288 ? -13.602 18.328 10.289 1 93.31 288 ALA B O 1
ATOM 4760 N N . LEU B 1 289 ? -13.859 19.969 11.742 1 92.06 289 LEU B N 1
ATOM 4761 C CA . LEU B 1 289 ? -15.281 20.109 11.445 1 92.06 289 LEU B CA 1
ATOM 4762 C C . LEU B 1 289 ? -15.492 20.594 10.008 1 92.06 289 LEU B C 1
ATOM 4764 O O . LEU B 1 289 ? -16.406 20.125 9.32 1 92.06 289 LEU B O 1
ATOM 4768 N N . GLU B 1 290 ? -14.656 21.484 9.617 1 90.44 290 GLU B N 1
ATOM 4769 C CA . GLU B 1 290 ? -14.719 21.953 8.234 1 90.44 290 GLU B CA 1
ATOM 4770 C C . GLU B 1 290 ? -14.406 20.828 7.25 1 90.44 290 GLU B C 1
ATOM 4772 O O . GLU B 1 290 ? -15.008 20.75 6.18 1 90.44 290 GLU B O 1
ATOM 4777 N N . PHE B 1 291 ? -13.43 20.031 7.57 1 93.81 291 PHE B N 1
ATOM 4778 C CA . PHE B 1 291 ? -13.094 18.891 6.727 1 93.81 291 PHE B CA 1
ATOM 4779 C C . PHE B 1 291 ? -14.281 17.953 6.574 1 93.81 291 PHE B C 1
ATOM 4781 O O . PHE B 1 291 ? -14.578 17.484 5.473 1 93.81 291 PHE B O 1
ATOM 4788 N N . ILE B 1 292 ? -14.945 17.688 7.652 1 94.06 292 ILE B N 1
ATOM 4789 C CA . ILE B 1 292 ? -16.125 16.828 7.652 1 94.06 292 ILE B CA 1
ATOM 4790 C C . ILE B 1 292 ? -17.188 17.422 6.742 1 94.06 292 ILE B C 1
ATOM 4792 O O . ILE B 1 292 ? -17.781 16.703 5.926 1 94.06 292 ILE B O 1
ATOM 4796 N N . LYS B 1 293 ? -17.438 18.594 6.867 1 92.5 293 LYS B N 1
ATOM 4797 C CA . LYS B 1 293 ? -18.438 19.281 6.047 1 92.5 293 LYS B CA 1
ATOM 4798 C C . LYS B 1 293 ? -18.094 19.188 4.566 1 92.5 293 LYS B C 1
ATOM 4800 O O . LYS B 1 293 ? -18.953 18.875 3.74 1 92.5 293 LYS B O 1
ATOM 4805 N N . MET B 1 294 ? -16.875 19.453 4.266 1 92.62 294 MET B N 1
ATOM 4806 C CA . MET B 1 294 ? -16.438 19.391 2.877 1 92.62 294 MET B CA 1
ATOM 4807 C C . MET B 1 294 ? -16.578 17.984 2.318 1 92.62 294 MET B C 1
ATOM 4809 O O . MET B 1 294 ? -16.938 17.797 1.152 1 92.62 294 MET B O 1
ATOM 4813 N N . ALA B 1 295 ? -16.188 17.016 3.125 1 93.5 295 ALA B N 1
ATOM 4814 C CA . ALA B 1 295 ? -16.297 15.617 2.695 1 93.5 295 ALA B CA 1
ATOM 4815 C C . ALA B 1 295 ? -17.734 15.234 2.402 1 93.5 295 ALA B C 1
ATOM 4817 O O . ALA B 1 295 ? -18.016 14.508 1.441 1 93.5 295 ALA B O 1
ATOM 4818 N N . LYS B 1 296 ? -18.609 15.664 3.174 1 91.19 296 LYS B N 1
ATOM 4819 C CA . LYS B 1 296 ? -20.031 15.383 2.982 1 91.19 296 LYS B CA 1
ATOM 4820 C C . LYS B 1 296 ? -20.562 16.047 1.715 1 91.19 296 LYS B C 1
ATOM 4822 O O . LYS B 1 296 ? -21.391 15.477 1.008 1 91.19 296 LYS B O 1
ATOM 4827 N N . ASP B 1 297 ? -20.031 17.172 1.453 1 86.12 297 ASP B N 1
ATOM 4828 C CA . ASP B 1 297 ? -20.469 17.922 0.286 1 86.12 297 ASP B CA 1
ATOM 4829 C C . ASP B 1 297 ? -19.922 17.328 -1.003 1 86.12 297 ASP B C 1
ATOM 4831 O O . ASP B 1 297 ? -20.531 17.469 -2.07 1 86.12 297 ASP B O 1
ATOM 4835 N N . GLU B 1 298 ? -18.656 16.812 -0.87 1 75.94 298 GLU B N 1
ATOM 4836 C CA . GLU B 1 298 ? -18.016 16.234 -2.039 1 75.94 298 GLU B CA 1
ATOM 4837 C C . GLU B 1 298 ? -18.734 14.961 -2.486 1 75.94 298 GLU B C 1
ATOM 4839 O O . GLU B 1 298 ? -18.609 14.539 -3.639 1 75.94 298 GLU B O 1
ATOM 4844 N N . GLN B 1 299 ? -19.469 14.148 -1.506 1 62.75 299 GLN B N 1
ATOM 4845 C CA . GLN B 1 299 ? -20.219 12.961 -1.883 1 62.75 299 GLN B CA 1
ATOM 4846 C C . GLN B 1 299 ? -20.969 13.172 -3.191 1 62.75 299 GLN B C 1
ATOM 4848 O O . GLN B 1 299 ? -21.219 12.219 -3.934 1 62.75 299 GLN B O 1
ATOM 4853 N N . ILE B 1 300 ? -21.266 14.609 -3.482 1 40.88 300 ILE B N 1
ATOM 4854 C CA . ILE B 1 300 ? -22.188 14.867 -4.59 1 40.88 300 ILE B CA 1
ATOM 4855 C C . ILE B 1 300 ? -21.406 14.953 -5.898 1 40.88 300 ILE B C 1
ATOM 4857 O O . ILE B 1 300 ? -20.391 15.656 -5.984 1 40.88 300 ILE B O 1
#

InterPro domains:
  IPR000847 LysR, HTH, N-terminal domain [PF00126] (3-61)
  IPR000847 LysR, HTH, N-terminal domain [PR00039] (18-29)
  IPR000847 LysR, HTH, N-terminal domain [PR00039] (29-39)
  IPR000847 LysR, HTH, N-terminal domain [PR00039] (39-50)
  IPR000847 LysR, HTH, N-terminal domain [PS50931] (1-57)
  IPR005119 LysR, substrate-binding [PF03466] (89-298)
  IPR036388 Winged helix-like DNA-binding domain superfamily [G3DSA:1.10.10.10] (1-88)
  IPR036390 Winged helix DNA-binding domain superfamily [SSF46785] (1-85)
  IPR050950 HTH-type LysR transcriptional regulators [PTHR30419] (1-297)

Organism: Campylobacter curvus (strain 525.92) (NCBI:txid360105)

Foldseek 3Di:
DDLVLLLLLLLCQVVLDLVVSCVVVVHDSVVSVVSQVVVCVVVVHHQWDPDVSIHGDPVVVVSNVVSVVVNVVVQLVVQVVVCVVVQNQHEFEEEEAPQQCLVPVVLVVVLCVVRVNYHYHYHYDPDPVVRVVCQVVVVHFKYKDKDDDDQVQKDKDFQDKFFKWKKAWCPDPVVVVCVPPPDQAAEDAPLVCQPFEEEEADPPDPVRVLVQVVQVVSPHDHNYPHHDSDVLVRLVCRLVHHTMYIDTPSSCDDPSVVTMGTHDHPDPSRMMTIMMMHGPPDDHRPSVVVSVVSSNVVND/DDLVLLLLLLLCQVVLDLCNSCVVVVHDSVVSVVSQVVVCVVVVHHQWDPDVRIHGDPVVVVSNVVSVVVNVVVQLVVQVVVCVVVQNQHEFEEEEAPQQCLVPVVLVVVLCVVRVNYHYHYHYDPDPVVRVVCQVVVVHFKYKDKDDDDQVQKDKDFQDKFFKWKKAWCPDPVVVVCVPPPDQAAEDAPLVCQPFEEEEADPPDPVRVLVQVVCVVSPHDHNYPHHDSDVLVRLVCRLVHHTMYIDTPSSCDDPSVVTMGTHDHPDPSRMMTIMMMHGPPDDHRPSVVVSVVSSNVVND

Solvent-accessible surface area (backbone atoms only — not comparable to full-atom values): 31780 Å² total; per-residue (Å²): 142,55,72,66,57,36,51,50,48,39,42,32,68,72,57,25,30,64,65,58,26,15,60,74,66,73,48,55,45,69,56,50,51,49,50,50,51,48,50,24,58,73,66,70,44,63,39,60,42,94,44,93,65,41,38,66,29,76,60,19,48,54,47,33,54,51,30,49,49,46,52,50,49,51,51,47,49,53,23,48,58,43,26,74,68,68,49,52,50,38,69,37,32,41,26,24,18,50,68,30,38,54,74,48,65,62,52,58,52,53,50,46,67,73,37,71,65,34,43,59,36,36,40,37,32,76,47,56,64,60,46,50,52,35,30,71,69,64,70,30,61,35,30,33,33,55,39,88,67,92,52,82,70,45,41,72,45,85,44,42,81,47,49,47,26,41,38,36,14,53,83,38,72,72,42,63,76,46,68,83,51,84,54,84,51,45,76,50,68,67,60,78,48,60,85,42,40,28,42,39,49,41,85,84,39,72,68,28,56,55,50,50,52,50,31,55,74,59,71,45,71,81,41,70,35,27,29,32,71,43,66,62,59,49,47,52,46,17,36,61,62,48,42,31,37,73,46,44,71,71,66,58,49,59,73,38,55,78,23,38,44,49,28,35,58,84,53,76,84,38,50,32,31,36,28,43,33,29,41,55,95,57,84,72,48,68,62,49,52,50,51,52,52,49,48,50,58,57,66,104,141,52,75,64,57,37,50,52,48,39,40,30,67,71,56,26,30,62,62,58,25,15,60,73,68,72,46,54,45,68,57,50,52,49,50,49,51,50,50,23,60,75,66,69,46,65,40,60,42,94,45,94,65,41,37,66,29,76,59,20,48,53,47,35,54,51,30,49,50,49,52,50,50,50,51,46,50,54,24,49,58,42,26,74,68,68,49,52,49,38,66,39,32,41,27,25,17,50,66,32,37,55,74,48,65,62,52,59,52,52,49,46,68,74,38,72,67,35,44,59,36,37,40,37,32,74,46,56,65,59,46,49,51,34,30,72,70,63,71,30,60,35,30,32,34,56,38,87,67,90,52,82,70,45,40,71,44,83,45,41,82,47,49,50,26,40,37,35,15,55,82,38,72,72,42,63,77,46,67,81,50,86,54,84,51,44,75,50,66,66,62,78,46,58,85,42,40,27,42,38,49,41,86,84,37,72,67,28,57,56,49,50,52,52,33,55,74,58,71,44,72,81,40,70,35,28,29,32,73,43,68,62,58,48,48,51,46,17,36,62,61,49,40,30,36,73,44,44,71,70,65,56,49,59,72,38,56,78,23,36,44,49,27,35,60,85,54,76,84,39,51,31,31,36,26,44,33,30,42,55,94,57,83,72,48,68,62,49,54,50,49,51,52,49,48,49,57,57,64,106

Nearest PDB structures (foldseek):
  5y2v-assembly1_C  TM=6.546E-01  e=2.932E-24  Synechocystis sp. PCC 6803 substr. Kazusa
  6g1d-assembly1_D  TM=6.067E-01  e=9.037E-23  Corynebacterium glutamicum
  3k1m-assembly1_B  TM=5.835E-01  e=7.043E-23  Acinetobacter baylyi ADP1
  7d98-assembly1_Q  TM=5.684E-01  e=9.618E-23  Cupriavidus necator
  3k1n-assembly1_A  TM=5.882E-01  e=2.450E-22  Acinetobacter baylyi ADP1

pLDDT: mean 86.74, std 10.15, range [40.53, 97.62]

Secondary structure (DSSP, 8-state):
--HHHHHHHHHHHHH--HHHHHHHHTS-HHHHHHHHHHHHHHHTS--EE--SS-EE-HHHHHHHHHHHHHHHHHHHHHHHHHHHTT----EEEEEEEHHHHHHSTTHHHHHHHH-TTSEEEEEEES-HHHHHHHHHTTS-SEEEEEESS--TTEEEEEEEEEE-EEEEETTSHHHHHHTT---SS-B--GGGGTT-EEEE--TTSHHHHHHHHHHHHHT---EEEEEES-HHHHHHHHHTT--BEEE-GGG--GGGGGTEEEEB---GGGEEEEEEEEETTPPPPHHHHHHHHHHHHHT-/--HHHHHHHHHHHHH--HHHHHHHHTS-HHHHHHHHHHHHHHHTS--EE--SS-EE-HHHHHHHHHHHHHHHHHHHHHHHHHHHTT----EEEEEEEHHHHHHSTTHHHHHHHH-TTSEEEEEEES-HHHHHHHHHTTS-SEEEEEESS--TTEEEEEEEEEE-EEEEETTSHHHHHHTT---SS-B--GGGGTT-EEEE--TTSHHHHHHHHHHHHHT---EEEEEES-HHHHHHHHHTT--BEEE-GGG--GGGGGTEEEEB---GGGEEEEEEEEETTPPPPHHHHHHHHHHHHHT-

Sequence (600 aa):
MNLRYMEFIVTLAETRSFTKAAKKLKMSQPLLSKSIISLENELKISLFERTTPLTLTKAGEIYAAKAKIMLETFQELNDQIKELNGIMTGKVRIGFSQTGYNLMPNILPKFCKKFPKADIKIVQAFSAINVRDRLMKDELDLAMLVYPMDTQGLEYQIIKEDKLYLVLPVTHELVKKYKNDDDRYPKIEFKELKNEKFILPNAYQRERFEFDKIFKKAGFAPNIFCESETADITVSIVASGIGACFVPPQFIKGEAKERVMLFDIDEPLLKQTLILAHKQDKKLPKLALEFIKMAKDEQIMNLRYMEFIVTLAETRSFTKAAKKLKMSQPLLSKSIISLENELKISLFERTTPLTLTKAGEIYAAKAKIMLETFQELNDQIKELNGIMTGKVRIGFSQTGYNLMPNILPKFCKKFPKADIKIVQAFSAINVRDRLMKDELDLAMLVYPMDTQGLEYQIIKEDKLYLVLPVTHELVKKYKNDDDRYPKIEFKELKNEKFILPNAYQRERFEFDKIFKKAGFAPNIFCESETADITVSIVASGIGACFVPPQFIKGEAKERVMLFDIDEPLLKQTLILAHKQDKKLPKLALEFIKMAKDEQI